Protein AF-A0A844AXX8-F1 (afdb_monomer)

Solvent-accessible surface area (backbone atoms only — not comparable to full-atom values): 22064 Å² total; per-residue (Å²): 132,82,79,79,77,68,93,60,60,94,54,44,45,83,61,84,65,70,81,66,81,72,52,92,83,36,47,79,44,32,49,50,77,41,44,44,82,59,84,44,77,46,87,76,45,53,88,43,74,43,46,32,50,44,55,32,57,62,55,61,26,60,45,82,70,48,74,44,41,34,70,75,48,86,71,67,61,29,26,55,42,43,56,67,28,37,39,36,32,31,55,40,36,52,34,29,8,29,32,56,34,46,76,94,45,47,70,24,35,38,49,75,58,45,47,44,28,37,67,35,93,82,44,49,70,62,28,51,70,55,50,64,68,12,65,42,50,38,10,44,42,33,76,21,34,50,65,91,52,75,88,68,22,40,48,37,67,74,58,39,27,65,43,72,43,73,42,61,49,58,73,56,32,50,51,55,25,52,52,52,51,52,51,52,49,49,43,52,53,41,52,53,53,36,52,53,49,54,52,49,50,53,54,50,50,53,30,45,79,67,62,79,40,77,73,58,45,97,88,64,46,77,62,73,78,56,47,78,38,39,39,47,81,44,39,47,74,58,75,51,72,40,52,62,84,79,48,92,74,82,65,54,28,39,43,75,87,25,35,39,57,76,69,43,41,71,80,54,67,55,76,64,80,92,46,78,67,61,27,31,48,44,51,61,55,28,25,39,37,32,30,57,44,32,87,54,40,29,32,33,66,44,90,53,59,31,31,28,37,78,55,40,45,35,36,41,46,91,78,48,59,45,64,30,51,51,52,50,66,67,33,70,68,46,39,50,59,34,45,66,60,71,85,56,102,70,32,50,40,54,64,64,65,48,29,71,34,73,41,77,42,59,50,70,70,52,35,48,54,53,30,54,54,53,50,55,48,51,52,51,44,50,52,42,52,49,52,38,56,51,50,54,50,49,53,55,51,46,51,65,62,75,58,102

Organism: NCBI:txid2663379

Nearest PDB structures (foldseek):
  7vru-assembly1_C  TM=6.420E-01  e=1.491E-18  Aquipseudomonas alcaligenes
  7vs4-assembly1_C  TM=6.410E-01  e=5.360E-18  Aquipseudomonas alcaligenes
  3okg-assembly3_B  TM=5.743E-01  e=1.252E-18  Caldanaerobacter subterraneus subsp. tengcongensis MB4
  3okg-assembly3_A  TM=5.697E-01  e=2.996E-18  Caldanaerobacter subterraneus subsp. tengcongensis MB4
  5ybb-assembly1_G  TM=6.194E-01  e=8.247E-17  Caldanaerobacter subterraneus subsp. tengcongensis MB4

Foldseek 3Di:
DDDPPDPDDPLAQQDDQDADDFDPQWDKAFQLVFKDFDFAWDPADQADKAWAWFFDFSLPAIDTPDIDGSVPDPQNGKGFDAAQKKKDFQQRCSRPRIHGDHPVCGRGMDHPRITIIHTDPQADSLLVSLLCLASNNSNLQNVQWDDDDNNGTGGDVVSRRRDMDIGHGPVVSVVLSVVLVVLVVLLVVLVVVLVVLLVVLLVVLQCDQVVVDFDDDPVRHRFDFFDKDFPLVFKDFADAKDALVPDPDWFFEAELVQFQFPQQDRNGGDGSPPDGDIWTKEAQLWKKQQQKPLVSRGIHRDRGIGTYHPRITTMDGPRAHSLLVNSVCNHPVNSVQSQPQPDDPIGGGDPVSRRRDIGGHGDRVRSVVVSVVSVVSSVVSVVSVVVSVVSVVVSVVSSHPVND

InterPro domains:
  IPR000055 Type I restriction modification DNA specificity domain [PF01420] (23-198)
  IPR000055 Type I restriction modification DNA specificity domain [PF01420] (294-388)
  IPR044946 Type I restriction modification DNA specificity domain superfamily [G3DSA:3.90.220.20] (18-213)
  IPR044946 Type I restriction modification DNA specificity domain superfamily [G3DSA:3.90.220.20] (220-403)
  IPR052021 Type I restriction system S subunit [PTHR30408] (21-249)

Mean predicted aligned error: 6.67 Å

Structure (mmCIF, N/CA/C/O backbone):
data_AF-A0A844AXX8-F1
#
_entry.id   AF-A0A844AXX8-F1
#
loop_
_atom_site.group_PDB
_atom_site.id
_atom_si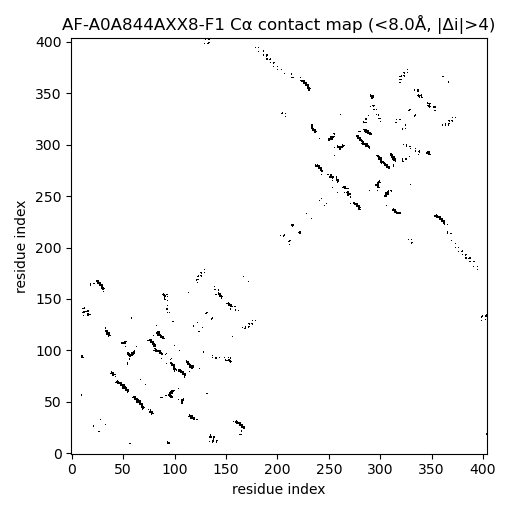te.type_symbol
_atom_site.label_atom_id
_atom_site.label_alt_id
_atom_site.label_comp_id
_atom_site.label_asym_id
_atom_site.label_entity_id
_atom_site.label_seq_id
_atom_site.pdbx_PDB_ins_code
_atom_site.Cartn_x
_atom_site.Cartn_y
_atom_site.Cartn_z
_atom_site.occupancy
_atom_site.B_iso_or_equiv
_atom_site.auth_seq_id
_atom_site.auth_comp_id
_atom_site.auth_asym_id
_atom_site.auth_atom_id
_atom_site.pdbx_PDB_model_num
ATOM 1 N N . MET A 1 1 ? 7.338 26.697 7.427 1.00 35.69 1 MET A N 1
ATOM 2 C CA . MET A 1 1 ? 6.281 26.239 8.356 1.00 35.69 1 MET A CA 1
ATOM 3 C C . MET A 1 1 ? 6.864 25.128 9.211 1.00 35.69 1 MET A C 1
ATOM 5 O O . MET A 1 1 ? 7.173 24.074 8.668 1.00 35.69 1 MET A O 1
ATOM 9 N N . SER A 1 2 ? 7.129 25.385 10.494 1.00 32.97 2 SER A N 1
ATOM 10 C CA . SER A 1 2 ? 7.646 24.356 11.399 1.00 32.97 2 SER A CA 1
ATOM 11 C C . SER A 1 2 ? 6.578 23.281 11.598 1.00 32.97 2 SER A C 1
ATOM 13 O O . SER A 1 2 ? 5.395 23.579 11.771 1.00 32.97 2 SER A O 1
ATOM 15 N N . ALA A 1 3 ? 6.976 22.015 11.507 1.00 36.94 3 ALA A N 1
ATOM 16 C CA . ALA A 1 3 ? 6.093 20.908 11.824 1.00 36.94 3 ALA A CA 1
ATOM 17 C C . ALA A 1 3 ? 5.720 21.019 13.307 1.00 36.94 3 ALA A C 1
ATOM 19 O O . ALA A 1 3 ? 6.580 20.862 14.170 1.00 36.94 3 ALA A O 1
ATOM 20 N N . VAL A 1 4 ? 4.451 21.313 13.603 1.00 40.78 4 VAL A N 1
ATOM 21 C CA . VAL A 1 4 ? 3.916 21.234 14.966 1.00 40.78 4 VAL A CA 1
ATOM 22 C C . VAL A 1 4 ? 4.172 19.812 15.458 1.00 40.78 4 VAL A C 1
ATOM 24 O O . VAL A 1 4 ? 3.577 18.850 14.962 1.00 40.78 4 VAL A O 1
ATOM 27 N N . GLN A 1 5 ? 5.114 19.670 16.386 1.00 43.75 5 GLN A N 1
ATOM 28 C CA . GLN A 1 5 ? 5.469 18.391 16.975 1.00 43.75 5 GLN A CA 1
ATOM 29 C C . GLN A 1 5 ? 4.254 17.914 17.772 1.00 43.75 5 GLN A C 1
ATOM 31 O O . GLN A 1 5 ? 3.910 18.480 18.807 1.00 43.75 5 GLN A O 1
ATOM 36 N N . ARG A 1 6 ? 3.528 16.923 17.242 1.00 56.44 6 ARG A N 1
ATOM 37 C CA . ARG A 1 6 ? 2.365 16.365 17.938 1.00 56.44 6 ARG A CA 1
ATOM 38 C C . ARG A 1 6 ? 2.829 15.765 19.263 1.00 56.44 6 ARG A C 1
ATOM 40 O O . ARG A 1 6 ? 3.643 14.849 19.264 1.00 56.44 6 ARG A O 1
ATOM 47 N N . THR A 1 7 ? 2.251 16.230 20.367 1.00 76.81 7 THR A N 1
ATOM 48 C CA . THR A 1 7 ? 2.493 15.700 21.720 1.00 76.81 7 THR A CA 1
ATOM 49 C C . THR A 1 7 ? 2.026 14.246 21.870 1.00 76.81 7 THR A C 1
ATOM 51 O O . THR A 1 7 ? 2.517 13.525 22.730 1.00 76.81 7 THR A O 1
ATOM 54 N N . PHE A 1 8 ? 1.107 13.791 21.007 1.00 79.62 8 PHE A N 1
ATOM 55 C CA . PHE A 1 8 ? 0.544 12.440 21.027 1.00 79.62 8 PHE A CA 1
ATOM 56 C C . PHE A 1 8 ? 0.677 11.715 19.673 1.00 79.62 8 PHE A C 1
ATOM 58 O O . PHE A 1 8 ? 0.664 12.362 18.617 1.00 79.62 8 PHE A O 1
ATOM 65 N N . PRO A 1 9 ? 0.749 10.366 19.666 1.00 82.56 9 PRO A N 1
ATOM 66 C CA . PRO A 1 9 ? 0.723 9.569 18.440 1.00 82.56 9 PRO A CA 1
ATOM 67 C C . PRO A 1 9 ? -0.517 9.848 17.579 1.00 82.56 9 PRO A C 1
ATOM 69 O O . PRO A 1 9 ? -1.584 10.169 18.095 1.00 82.56 9 PRO A O 1
ATOM 72 N N . LYS A 1 10 ? -0.425 9.636 16.255 1.00 82.12 10 LYS A N 1
ATOM 73 C CA . LYS A 1 10 ? -1.555 9.848 15.318 1.00 82.12 10 LYS A CA 1
ATOM 74 C C . LYS A 1 10 ? -2.814 9.030 15.653 1.00 82.12 10 LYS A C 1
ATOM 76 O O . LYS A 1 10 ? -3.894 9.394 15.198 1.00 82.12 10 LYS A O 1
ATOM 81 N N . SER A 1 11 ? -2.664 7.933 16.395 1.00 81.56 11 SER A N 1
ATOM 82 C CA . SER A 1 11 ? -3.756 7.056 16.821 1.00 81.56 11 SER A CA 1
ATOM 83 C C . SER A 1 11 ? -4.586 7.609 17.984 1.00 81.56 11 SER A C 1
ATOM 85 O O . SER A 1 11 ? -5.675 7.092 18.212 1.00 81.56 11 SER A O 1
ATOM 87 N N . VAL A 1 12 ? -4.095 8.636 18.687 1.00 85.81 12 VAL A N 1
ATOM 88 C CA . VAL A 1 12 ? -4.724 9.221 19.879 1.00 85.81 12 VAL A CA 1
ATOM 89 C C . VAL A 1 12 ? -5.438 10.523 19.513 1.00 85.81 12 VAL A C 1
ATOM 91 O O . VAL A 1 12 ? -4.887 11.356 18.792 1.00 85.81 12 VAL A O 1
ATOM 94 N N . GLN A 1 13 ? -6.650 10.714 20.038 1.00 85.62 13 GLN A N 1
ATOM 95 C CA . GLN A 1 13 ? -7.444 11.940 19.888 1.00 85.62 13 GLN A CA 1
ATOM 96 C C . GLN A 1 13 ? -7.789 12.509 21.276 1.00 85.62 13 GLN A C 1
ATOM 98 O O . GLN A 1 13 ? -8.843 12.189 21.815 1.00 85.62 13 GLN A O 1
ATOM 103 N N . PRO A 1 14 ? -6.917 13.338 21.879 1.00 87.31 14 PRO A N 1
ATOM 104 C CA . PRO A 1 14 ? -7.067 13.789 23.268 1.00 87.31 14 PRO A CA 1
ATOM 105 C C . PRO A 1 14 ? -7.982 15.017 23.450 1.00 87.31 14 PRO A C 1
ATOM 107 O O . PRO A 1 14 ? -8.120 15.518 24.562 1.00 87.31 14 PRO A O 1
ATOM 110 N N . GLY A 1 15 ? -8.557 15.556 22.366 1.00 89.88 15 GLY A N 1
ATOM 111 C CA . GLY A 1 15 ? -9.351 16.793 22.395 1.00 89.88 15 GLY A CA 1
ATOM 112 C C . GLY A 1 15 ? -10.597 16.716 23.287 1.00 89.88 15 GLY A C 1
ATOM 113 O O . GLY A 1 15 ? -10.968 15.647 23.764 1.00 89.88 15 GLY A O 1
ATOM 114 N N . ILE A 1 16 ? -11.243 17.859 23.523 1.00 92.12 16 ILE A N 1
ATOM 115 C CA . ILE A 1 16 ? -12.442 17.941 24.369 1.00 92.12 16 ILE A CA 1
ATOM 116 C C . ILE A 1 16 ? -13.633 17.318 23.618 1.00 92.12 16 ILE A C 1
ATOM 118 O O . ILE A 1 16 ? -13.937 17.795 22.522 1.00 92.12 16 ILE A O 1
ATOM 122 N N . PRO A 1 17 ? -14.322 16.305 24.184 1.00 93.81 17 PRO A N 1
ATOM 123 C CA . PRO A 1 17 ? -15.505 15.721 23.570 1.00 93.81 17 PRO A CA 1
ATOM 124 C C . PRO A 1 17 ? -16.612 16.763 23.451 1.00 93.81 17 PRO A C 1
ATOM 126 O O . PRO A 1 17 ? -17.149 17.232 24.455 1.00 93.81 17 PRO A O 1
ATOM 129 N N . HIS A 1 18 ? -16.977 17.105 22.221 1.00 92.81 18 HIS A N 1
ATOM 130 C CA . HIS A 1 18 ? -18.113 17.971 21.934 1.00 92.81 18 HIS A CA 1
ATOM 131 C C . HIS A 1 18 ? -19.221 17.150 21.277 1.00 92.81 18 HIS A C 1
ATOM 133 O O . HIS A 1 18 ? -19.043 16.666 20.163 1.00 92.81 18 HIS A O 1
ATOM 139 N N . LEU A 1 19 ? -20.341 16.973 21.981 1.00 93.56 19 LEU A N 1
ATOM 140 C CA . LEU A 1 19 ? -21.547 16.378 21.411 1.00 93.56 19 LEU A CA 1
ATOM 141 C C . LEU A 1 19 ? -22.452 17.508 20.925 1.00 93.56 19 LEU A C 1
ATOM 143 O O . LEU A 1 19 ? -22.860 18.352 21.727 1.00 93.56 19 LEU A O 1
ATOM 147 N N . SER A 1 20 ? -22.764 17.507 19.634 1.00 90.00 20 SER A N 1
ATOM 148 C CA . SER A 1 20 ? -23.690 18.454 19.018 1.00 90.00 20 SER A CA 1
ATOM 149 C C . SER A 1 20 ? -25.107 18.343 19.608 1.00 90.00 20 SER A C 1
ATOM 151 O O . SER A 1 20 ? -25.467 17.371 20.288 1.00 90.00 20 SER A O 1
ATOM 153 N N . ALA A 1 21 ? -25.933 19.367 19.368 1.00 92.81 21 ALA A N 1
ATOM 154 C CA . ALA A 1 21 ? -27.351 19.313 19.717 1.00 92.81 21 ALA A CA 1
ATOM 155 C C . ALA A 1 21 ? -28.016 18.107 19.033 1.00 92.81 21 ALA A C 1
ATOM 157 O O . ALA A 1 21 ? -27.705 17.809 17.882 1.00 92.81 21 ALA A O 1
ATOM 158 N N . THR A 1 22 ? -28.913 17.411 19.737 1.00 94.38 22 THR A N 1
ATOM 159 C CA . THR A 1 22 ? -29.580 16.214 19.204 1.00 94.38 22 THR A CA 1
ATOM 160 C C . THR A 1 22 ? -30.356 16.570 17.932 1.00 94.38 22 THR A C 1
ATOM 162 O O . THR A 1 22 ? -31.279 17.385 18.011 1.00 94.38 22 THR A O 1
ATOM 165 N N . PRO A 1 23 ? -30.002 15.996 16.765 1.00 93.75 23 PRO A N 1
ATOM 166 C CA . PRO A 1 23 ? -30.710 16.282 15.523 1.00 93.75 23 PRO A CA 1
ATOM 167 C C . PRO A 1 23 ? -32.177 15.839 15.576 1.00 93.75 23 PRO A C 1
ATOM 169 O O . PRO A 1 23 ? -32.552 14.950 16.343 1.00 93.75 23 PRO A O 1
ATOM 172 N N . VAL A 1 24 ? -33.017 16.427 14.722 1.00 94.31 24 VAL A N 1
ATOM 173 C CA . VAL A 1 24 ? -34.434 16.045 14.623 1.00 94.31 24 VAL A CA 1
ATOM 174 C C . VAL A 1 24 ? -34.551 14.560 14.262 1.00 94.31 24 VAL A C 1
ATOM 176 O O . VAL A 1 24 ? -33.911 14.085 13.325 1.00 94.31 24 VAL A O 1
ATOM 179 N N . GLY A 1 25 ? -35.364 13.825 15.022 1.00 94.62 25 GLY A N 1
ATOM 180 C CA . GLY A 1 25 ? -35.565 12.382 14.855 1.00 94.62 25 GLY A CA 1
ATOM 181 C C . GLY A 1 25 ? -34.481 11.500 15.484 1.00 94.62 25 GLY A C 1
ATOM 182 O O . GLY A 1 25 ? -34.642 10.283 15.505 1.00 94.62 25 GLY A O 1
ATOM 183 N N . TRP A 1 26 ? -33.401 12.077 16.018 1.00 96.69 26 TRP A N 1
ATOM 184 C CA . TRP A 1 26 ? -32.385 11.342 16.772 1.00 96.69 26 TRP A CA 1
ATOM 185 C C . TRP A 1 26 ? -32.748 11.304 18.256 1.00 96.69 26 TRP A C 1
ATOM 187 O O . TRP A 1 26 ? -33.441 12.183 18.766 1.00 96.69 26 TRP A O 1
ATOM 197 N N . THR A 1 27 ? -32.244 10.295 18.965 1.00 97.31 27 THR A N 1
ATOM 198 C CA . THR A 1 27 ? -32.436 10.155 20.414 1.00 97.31 27 THR A CA 1
ATOM 199 C C . THR A 1 27 ? -31.099 10.253 21.135 1.00 97.31 27 THR A C 1
ATOM 201 O O . THR A 1 27 ? -30.091 9.702 20.690 1.00 97.31 27 THR A O 1
ATOM 204 N N . LYS A 1 28 ? -31.083 10.977 22.257 1.00 97.56 28 LYS A N 1
ATOM 205 C CA . LYS A 1 28 ? -29.912 11.090 23.126 1.00 97.56 28 LYS A CA 1
ATOM 206 C C . LYS A 1 28 ? -29.919 9.962 24.154 1.00 97.56 28 LYS A C 1
ATOM 208 O O . LYS A 1 28 ? -30.844 9.864 24.954 1.00 97.56 28 LYS A O 1
ATOM 213 N N . TYR A 1 29 ? -28.855 9.176 24.155 1.00 97.69 29 TYR A N 1
ATOM 214 C CA . TYR A 1 29 ? -28.584 8.096 25.101 1.00 97.69 29 TYR A CA 1
ATOM 215 C C . TYR A 1 29 ? -27.307 8.386 25.882 1.00 97.69 29 TYR A C 1
ATOM 217 O O . TYR A 1 29 ? -26.622 9.383 25.639 1.00 97.69 29 TYR A O 1
ATOM 225 N N . ARG A 1 30 ? -26.949 7.490 26.794 1.00 98.19 30 ARG A N 1
ATOM 226 C CA . ARG A 1 30 ? -25.583 7.296 27.273 1.00 98.19 30 ARG A CA 1
ATOM 227 C C . ARG A 1 30 ? -25.006 6.016 26.677 1.00 98.19 30 ARG A C 1
ATOM 229 O O . ARG A 1 30 ? -25.757 5.106 26.343 1.00 98.19 30 ARG A O 1
ATOM 236 N N . PHE A 1 31 ? -23.681 5.892 26.589 1.00 98.19 31 PHE A N 1
ATOM 237 C CA . PHE A 1 31 ? -23.078 4.646 26.086 1.00 98.19 31 PHE A CA 1
ATOM 238 C C . PHE A 1 31 ? -23.501 3.412 26.893 1.00 98.19 31 PHE A C 1
ATOM 240 O O . PHE A 1 31 ? -23.705 2.359 26.300 1.00 98.19 31 PHE A O 1
ATOM 247 N N . GLY A 1 32 ? -23.699 3.532 28.211 1.00 97.62 32 GLY A N 1
ATOM 248 C CA . GLY A 1 32 ? -24.190 2.421 29.038 1.00 97.62 32 GLY A CA 1
ATOM 249 C C . GLY A 1 32 ? -25.592 1.928 28.657 1.00 97.62 32 GLY A C 1
ATOM 250 O O . GLY A 1 32 ? -25.920 0.768 28.893 1.00 97.62 32 GLY A O 1
ATOM 251 N N . ASP A 1 33 ? -26.398 2.768 28.002 1.00 97.62 33 ASP A N 1
ATOM 252 C CA . ASP A 1 33 ? -27.726 2.384 27.519 1.00 97.62 33 ASP A CA 1
ATOM 253 C C . ASP A 1 33 ? -27.647 1.508 26.260 1.00 97.62 33 ASP A C 1
ATOM 255 O O . ASP A 1 33 ? -28.627 0.855 25.914 1.00 97.62 33 ASP A O 1
ATOM 259 N N . LEU A 1 34 ? -26.493 1.479 25.578 1.00 97.81 34 LEU A N 1
ATOM 260 C CA . LEU A 1 34 ? -26.316 0.837 24.272 1.00 97.81 34 LEU A CA 1
ATOM 261 C C . LEU A 1 34 ? -25.753 -0.585 24.344 1.00 97.81 34 LEU A C 1
ATOM 263 O O . LEU A 1 34 ? -25.777 -1.292 23.338 1.00 97.81 34 LEU A O 1
ATOM 267 N N . PHE A 1 35 ? -25.224 -0.999 25.496 1.00 97.56 35 PHE A N 1
ATOM 268 C CA . PHE A 1 35 ? -24.477 -2.248 25.635 1.00 97.56 35 PHE A CA 1
ATOM 269 C C . PHE A 1 35 ? -24.903 -3.049 26.858 1.00 97.56 35 PHE A C 1
ATOM 271 O O . PHE A 1 35 ? -25.260 -2.484 27.892 1.00 97.56 35 PHE A O 1
ATOM 278 N N . ASP A 1 36 ? -24.779 -4.368 26.751 1.00 97.38 36 ASP A N 1
ATOM 279 C CA . ASP A 1 36 ? -24.725 -5.280 27.887 1.00 97.38 36 ASP A CA 1
ATOM 280 C C . ASP A 1 36 ? -23.282 -5.742 28.106 1.00 97.38 36 ASP A C 1
ATOM 282 O O . ASP A 1 36 ? -22.565 -6.078 27.160 1.00 97.38 36 ASP A O 1
ATOM 286 N N . VAL A 1 37 ? -22.829 -5.739 29.362 1.00 97.25 37 VAL A N 1
ATOM 287 C CA . VAL A 1 37 ? -21.497 -6.243 29.721 1.00 97.25 37 VAL A CA 1
ATOM 288 C C . VAL A 1 37 ? -21.587 -7.747 29.913 1.00 97.25 37 VAL A C 1
ATOM 290 O O . VAL A 1 37 ? -22.287 -8.218 30.810 1.00 97.25 37 VAL A O 1
ATOM 293 N N . VAL A 1 38 ? -20.832 -8.501 29.120 1.00 95.62 38 VAL A N 1
ATOM 294 C CA . VAL A 1 38 ? -20.848 -9.963 29.177 1.00 95.62 38 VAL A CA 1
ATOM 295 C C . VAL A 1 38 ? -19.620 -10.483 29.912 1.00 95.62 38 VAL A C 1
ATOM 297 O O . VAL A 1 38 ? -18.496 -10.019 29.721 1.00 95.62 38 VAL A O 1
ATOM 300 N N . LYS A 1 39 ? -19.834 -11.478 30.776 1.00 94.56 39 LYS A N 1
ATOM 301 C CA . LYS A 1 39 ? -18.767 -12.223 31.447 1.00 94.56 39 LYS A CA 1
ATOM 302 C C . LYS A 1 39 ? -18.967 -13.711 31.195 1.00 94.56 39 LYS A C 1
ATOM 304 O O . LYS A 1 39 ? -19.898 -14.305 31.723 1.00 94.56 39 LYS A O 1
ATOM 309 N N . ARG A 1 40 ? -18.059 -14.302 30.421 1.00 97.12 40 ARG A N 1
ATOM 310 C CA . ARG A 1 40 ? -17.974 -15.749 30.168 1.00 97.12 40 ARG A CA 1
ATOM 311 C C . ARG A 1 40 ? -16.613 -16.270 30.646 1.00 97.12 40 ARG A C 1
ATOM 313 O O . ARG A 1 40 ? -15.728 -16.448 29.814 1.00 97.12 40 ARG A O 1
ATOM 320 N N . PRO A 1 41 ? -16.369 -16.385 31.966 1.00 96.75 41 PRO A N 1
ATOM 321 C CA . PRO A 1 41 ? -15.062 -16.799 32.476 1.00 96.75 41 PRO A CA 1
ATOM 322 C C . PRO A 1 41 ? -14.700 -18.205 31.979 1.00 96.75 41 PRO A C 1
ATOM 324 O O . PRO A 1 41 ? -15.544 -19.098 31.983 1.00 96.75 41 PRO A O 1
ATOM 327 N N . LEU A 1 42 ? -13.448 -18.391 31.560 1.00 96.25 42 LEU A N 1
ATOM 328 C CA . LEU A 1 42 ? -12.892 -19.693 31.200 1.00 96.25 42 LEU A CA 1
ATOM 329 C C . LEU A 1 42 ? -12.279 -20.355 32.440 1.00 96.25 42 LEU A C 1
ATOM 331 O O . LEU A 1 42 ? -11.391 -19.787 33.081 1.00 96.25 42 LEU A O 1
ATOM 335 N N . GLU A 1 43 ? -12.670 -21.599 32.706 1.00 95.94 43 GLU A N 1
ATOM 336 C CA . GLU A 1 43 ? -11.913 -22.502 33.572 1.00 95.94 43 GLU A CA 1
ATOM 337 C C . GLU A 1 43 ? -10.785 -23.158 32.759 1.00 95.94 43 GLU A C 1
ATOM 339 O O . GLU A 1 43 ? -11.000 -24.069 31.954 1.00 95.94 43 GLU A O 1
ATOM 344 N N . MET A 1 44 ? -9.568 -22.634 32.910 1.00 95.75 44 MET A N 1
ATOM 345 C CA . MET A 1 44 ? -8.429 -23.048 32.094 1.00 95.75 44 MET A CA 1
ATOM 346 C C . MET A 1 44 ? -7.906 -24.423 32.513 1.00 95.75 44 MET A C 1
ATOM 348 O O . MET A 1 44 ? -7.527 -24.625 33.663 1.00 95.75 44 MET A O 1
ATOM 352 N N . LYS A 1 45 ? -7.799 -25.336 31.546 1.00 96.88 45 LYS A N 1
ATOM 353 C CA . LYS A 1 45 ? -7.169 -26.649 31.709 1.00 96.88 45 LYS A CA 1
ATOM 354 C C . LYS A 1 45 ? -5.786 -26.628 31.075 1.00 96.88 45 LYS A C 1
ATOM 356 O O . LYS A 1 45 ? -5.634 -26.213 29.928 1.00 96.88 45 LYS A O 1
ATOM 361 N N . ASP A 1 46 ? -4.780 -27.090 31.807 1.00 95.94 46 ASP A N 1
ATOM 362 C CA . ASP A 1 46 ? -3.378 -26.966 31.394 1.00 95.94 46 ASP A CA 1
ATOM 363 C C . ASP A 1 46 ? -3.041 -27.722 30.097 1.00 95.94 46 ASP A C 1
ATOM 365 O O . ASP A 1 46 ? -2.198 -27.256 29.322 1.00 95.94 46 ASP A O 1
ATOM 369 N N . ASP A 1 47 ? -3.744 -28.826 29.838 1.00 97.00 47 ASP A N 1
ATOM 370 C CA . ASP A 1 47 ? -3.556 -29.685 28.664 1.00 97.00 47 ASP A CA 1
ATOM 371 C C . ASP A 1 47 ? -4.536 -29.401 27.515 1.00 97.00 47 ASP A C 1
ATOM 373 O O . ASP A 1 47 ? -4.432 -30.013 26.455 1.00 97.00 47 ASP A O 1
ATOM 377 N N . ALA A 1 48 ? -5.468 -28.460 27.692 1.00 97.06 48 ALA A N 1
ATOM 378 C CA . ALA A 1 48 ? -6.340 -28.007 26.614 1.00 97.06 48 ALA A CA 1
ATOM 379 C C . ALA A 1 48 ? -5.666 -26.892 25.804 1.00 97.06 48 ALA A C 1
ATOM 381 O O . ALA A 1 48 ? -4.934 -26.063 26.349 1.00 97.06 48 ALA A O 1
ATOM 382 N N . GLU A 1 49 ? -5.928 -26.858 24.499 1.00 97.44 49 GLU A N 1
ATOM 383 C CA . GLU A 1 49 ? -5.516 -25.757 23.634 1.00 97.44 49 GLU A CA 1
ATOM 384 C C . GLU A 1 49 ? -6.594 -24.687 23.537 1.00 97.44 49 GLU A C 1
ATOM 386 O O . GLU A 1 49 ? -7.785 -24.981 23.453 1.00 97.44 49 GLU A O 1
ATOM 391 N N . TYR A 1 50 ? -6.142 -23.442 23.464 1.00 97.75 50 TYR A N 1
ATOM 392 C CA . TYR A 1 50 ? -6.991 -22.276 23.309 1.00 97.75 50 TYR A CA 1
ATOM 393 C C . TYR A 1 50 ? -6.471 -21.410 22.171 1.00 97.75 50 TYR A C 1
ATOM 395 O O . TYR A 1 50 ? -5.257 -21.272 22.002 1.00 97.75 50 TYR A O 1
ATOM 403 N N . ASP A 1 51 ? -7.387 -20.816 21.412 1.00 97.38 51 ASP A N 1
ATOM 404 C CA . ASP A 1 51 ? -7.065 -19.769 20.449 1.00 97.38 51 ASP A CA 1
ATOM 405 C C . ASP A 1 51 ? -7.174 -18.401 21.125 1.00 97.38 51 ASP A C 1
ATOM 407 O O . ASP A 1 51 ? -8.207 -18.048 21.698 1.00 97.38 51 ASP A O 1
ATOM 411 N N . LEU A 1 52 ? -6.080 -17.648 21.108 1.00 97.25 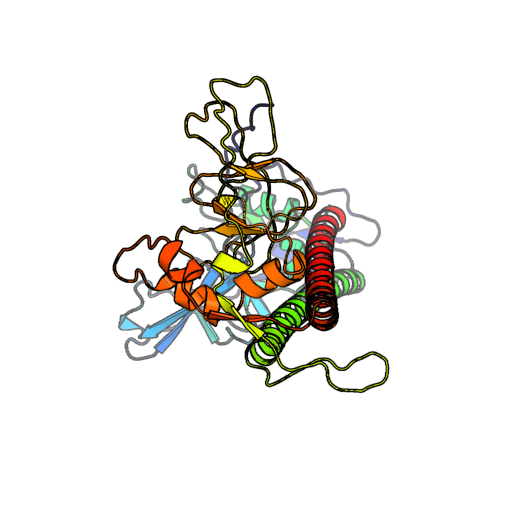52 LEU A N 1
ATOM 412 C CA . LEU A 1 52 ? -5.990 -16.344 21.742 1.00 97.25 52 LEU A CA 1
ATOM 413 C C . LEU A 1 52 ? -6.080 -15.273 20.671 1.00 97.25 52 LEU A C 1
ATOM 415 O O . LEU A 1 52 ? -5.399 -15.346 19.645 1.00 97.25 52 LEU A O 1
ATOM 419 N N . VAL A 1 53 ? -6.810 -14.207 20.976 1.00 97.19 53 VAL A N 1
ATOM 420 C CA . VAL A 1 53 ? -6.885 -13.034 20.105 1.00 97.19 53 VAL A CA 1
ATOM 421 C C . VAL A 1 53 ? -6.358 -11.781 20.791 1.00 97.19 53 VAL A C 1
ATOM 423 O O . VAL A 1 53 ? -6.197 -11.704 22.014 1.00 97.19 53 VAL A O 1
ATOM 426 N N . THR A 1 54 ? -6.053 -10.774 19.984 1.00 95.75 54 THR A N 1
ATOM 427 C CA . THR A 1 54 ? -5.734 -9.427 20.449 1.00 95.75 54 THR A CA 1
ATOM 428 C C . THR A 1 54 ? -6.448 -8.397 19.589 1.00 95.75 54 THR A C 1
ATOM 430 O O . THR A 1 54 ? -6.796 -8.654 18.439 1.00 95.75 54 THR A O 1
ATOM 433 N N . VAL A 1 55 ? -6.677 -7.213 20.151 1.00 96.25 55 VAL A N 1
ATOM 434 C CA . VAL A 1 55 ? -7.307 -6.109 19.429 1.00 96.25 55 VAL A CA 1
ATOM 435 C C . VAL A 1 55 ? -6.240 -5.114 18.989 1.00 96.25 55 VAL A C 1
ATOM 437 O O . VAL A 1 55 ? -5.490 -4.583 19.813 1.00 96.25 55 VAL A O 1
ATOM 440 N N . LYS A 1 56 ? -6.176 -4.837 17.687 1.00 95.62 56 LYS A N 1
ATOM 441 C CA . LYS A 1 56 ? -5.1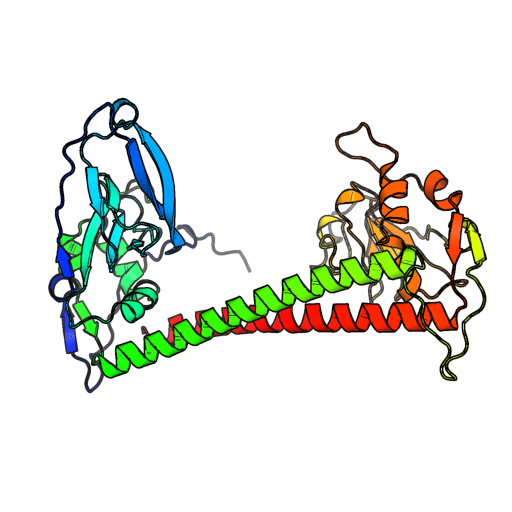96 -3.917 17.108 1.00 95.62 56 LYS A CA 1
ATOM 442 C C . LYS A 1 56 ? -5.497 -2.467 17.459 1.00 95.62 56 LYS A C 1
ATOM 444 O O . LYS A 1 56 ? -6.641 -2.012 17.429 1.00 95.62 56 LYS A O 1
ATOM 449 N N . ARG A 1 57 ? -4.428 -1.696 17.675 1.00 94.50 57 ARG A N 1
ATOM 450 C CA . ARG A 1 57 ? -4.487 -0.227 17.756 1.00 94.50 57 ARG A CA 1
ATOM 451 C C . ARG A 1 57 ? -5.085 0.356 16.465 1.00 94.50 57 ARG A C 1
ATOM 453 O O . ARG A 1 57 ? -5.121 -0.279 15.416 1.00 94.50 57 ARG A O 1
ATOM 460 N N . SER A 1 58 ? -5.499 1.614 16.533 1.00 93.00 58 SER A N 1
ATOM 461 C CA . SER A 1 58 ? -6.072 2.396 15.434 1.00 93.00 58 SER A CA 1
ATOM 462 C C . SER A 1 58 ? -7.373 1.830 14.850 1.00 93.00 58 SER A C 1
ATOM 464 O O . SER A 1 58 ? -7.639 2.044 13.667 1.00 93.00 58 SER A O 1
ATOM 466 N N . ARG A 1 59 ? -8.200 1.172 15.679 1.00 93.31 59 ARG A N 1
ATOM 467 C CA . ARG A 1 59 ? -9.424 0.453 15.277 1.00 93.31 59 ARG A CA 1
ATOM 468 C C . ARG A 1 59 ? -9.125 -0.566 14.173 1.00 93.31 59 ARG A C 1
ATOM 470 O O . ARG A 1 59 ? -9.847 -0.670 13.191 1.00 93.31 59 ARG A O 1
ATOM 477 N N . GLY A 1 60 ? -8.000 -1.272 14.302 1.00 90.25 60 GLY A N 1
ATOM 478 C CA . GLY A 1 60 ? -7.530 -2.220 13.290 1.00 90.25 60 GLY A CA 1
ATOM 479 C C . GLY A 1 60 ? -8.279 -3.555 13.278 1.00 90.25 60 GLY A C 1
ATOM 480 O O . GLY A 1 60 ? -7.914 -4.424 12.488 1.00 90.25 60 GLY A O 1
ATOM 481 N N . GLY A 1 61 ? -9.269 -3.732 14.158 1.00 93.06 61 GLY A N 1
ATOM 482 C CA . GLY A 1 61 ? -10.000 -4.982 14.345 1.00 93.06 61 GLY A CA 1
ATOM 483 C C . GLY A 1 61 ? -9.265 -5.984 15.237 1.00 93.06 61 GLY A C 1
ATOM 484 O O . GLY A 1 61 ? -8.281 -5.651 15.905 1.00 93.06 61 GLY A O 1
ATOM 485 N N . ILE A 1 62 ? -9.776 -7.210 15.250 1.00 95.62 62 ILE A N 1
ATOM 486 C CA . ILE A 1 62 ? -9.223 -8.342 15.997 1.00 95.62 62 ILE A CA 1
ATOM 487 C C . ILE A 1 62 ? -8.222 -9.099 15.114 1.00 95.62 62 ILE A C 1
ATOM 489 O O . ILE A 1 62 ? -8.327 -9.091 13.887 1.00 95.62 62 ILE A O 1
ATOM 493 N N . GLU A 1 63 ? -7.208 -9.699 15.729 1.00 95.94 63 GLU A N 1
ATOM 494 C CA . GLU A 1 63 ? -6.269 -10.613 15.077 1.00 95.94 63 GLU A CA 1
ATOM 495 C C . GLU A 1 63 ? -5.938 -11.804 15.980 1.00 95.94 63 GLU A C 1
ATOM 497 O O . GLU A 1 63 ? -5.951 -11.688 17.212 1.00 95.94 63 GLU A O 1
ATOM 502 N N . HIS A 1 64 ? -5.581 -12.936 15.366 1.00 95.19 64 HIS A N 1
ATOM 503 C CA . HIS A 1 64 ? -5.042 -14.073 16.104 1.00 95.19 64 HIS A CA 1
ATOM 504 C C . HIS A 1 64 ? -3.711 -13.691 16.749 1.00 95.19 64 HIS A C 1
ATOM 506 O O . HIS A 1 64 ? -2.775 -13.230 16.094 1.00 95.19 64 HIS A O 1
ATOM 512 N N . ARG A 1 65 ? -3.618 -13.939 18.051 1.00 93.75 65 ARG A N 1
ATOM 513 C CA . ARG A 1 65 ? -2.377 -13.865 18.823 1.00 93.75 65 ARG A CA 1
ATOM 514 C C . ARG A 1 65 ? -1.642 -15.207 18.817 1.00 93.75 65 ARG A C 1
ATOM 516 O O . ARG A 1 65 ? -0.424 -15.232 18.987 1.00 93.75 65 ARG A O 1
ATOM 523 N N . GLY A 1 66 ? -2.376 -16.301 18.623 1.00 93.69 66 GLY A N 1
ATOM 524 C CA . GLY A 1 66 ? -1.845 -17.648 18.462 1.00 93.69 66 GLY A CA 1
ATOM 525 C C . GLY A 1 66 ? -2.620 -18.684 19.268 1.00 93.69 66 GLY A C 1
ATOM 526 O O . GLY A 1 66 ? -3.409 -18.351 20.149 1.00 93.69 66 GLY A O 1
ATOM 527 N N . ARG A 1 67 ? -2.331 -19.955 18.986 1.00 96.25 67 ARG A N 1
ATOM 528 C CA . ARG A 1 67 ? -2.919 -21.107 19.667 1.00 96.25 67 ARG A CA 1
ATOM 529 C C . ARG A 1 67 ? -1.948 -21.656 20.707 1.00 96.25 67 ARG A C 1
ATOM 531 O O . ARG A 1 67 ? -0.776 -21.882 20.401 1.00 96.25 67 ARG A O 1
ATOM 538 N N . MET A 1 68 ? -2.401 -21.818 21.947 1.00 96.62 68 MET A N 1
ATOM 539 C CA . MET A 1 68 ? -1.541 -22.217 23.064 1.00 96.62 68 MET A CA 1
ATOM 540 C C . MET A 1 68 ? -2.233 -23.205 23.997 1.00 96.62 68 MET A C 1
ATOM 542 O O . MET A 1 68 ? -3.417 -23.070 24.293 1.00 96.62 68 MET A O 1
ATOM 546 N N . LEU A 1 69 ? -1.456 -24.151 24.528 1.00 97.31 69 LEU A N 1
ATOM 547 C CA . LEU A 1 69 ? -1.864 -24.969 25.671 1.00 97.31 69 LEU A CA 1
ATOM 548 C C . LEU A 1 69 ? -2.080 -24.093 26.909 1.00 97.31 69 LEU A C 1
ATOM 550 O O . LEU A 1 69 ? -1.285 -23.179 27.151 1.00 97.31 69 LEU A O 1
ATOM 554 N N . GLY A 1 70 ? -3.078 -24.417 27.732 1.00 96.44 70 GLY A N 1
ATOM 555 C CA . GLY A 1 70 ? -3.407 -23.677 28.953 1.00 96.44 70 GLY A CA 1
ATOM 556 C C . GLY A 1 70 ? -2.202 -23.456 29.872 1.00 96.44 70 GLY A C 1
ATOM 557 O O . GLY A 1 70 ? -1.986 -22.342 30.360 1.00 96.44 70 GLY A O 1
ATOM 558 N N . ARG A 1 71 ? -1.319 -24.456 30.011 1.00 96.56 71 ARG A N 1
ATOM 559 C CA . ARG A 1 71 ? -0.092 -24.333 30.820 1.00 96.56 71 ARG A CA 1
ATOM 560 C C . ARG A 1 71 ? 0.880 -23.256 30.332 1.00 96.56 71 ARG A C 1
ATOM 562 O O . ARG A 1 71 ? 1.638 -22.716 31.129 1.00 96.56 71 ARG A O 1
ATOM 569 N N . LYS A 1 72 ? 0.851 -22.914 29.037 1.00 96.69 72 LYS A N 1
ATOM 570 C CA . LYS A 1 72 ? 1.704 -21.876 28.428 1.00 96.69 72 LYS A CA 1
ATOM 571 C C . LYS A 1 72 ? 1.103 -20.468 28.517 1.00 96.69 72 LYS A C 1
ATOM 573 O O . LYS A 1 72 ? 1.805 -19.499 28.240 1.00 96.69 72 LYS A O 1
ATOM 578 N N . ILE A 1 73 ? -0.166 -20.331 28.906 1.00 95.44 73 ILE A N 1
ATOM 579 C CA . ILE A 1 73 ? -0.827 -19.029 29.039 1.00 95.44 73 ILE A CA 1
ATOM 580 C C . ILE A 1 73 ? -0.539 -18.463 30.434 1.00 95.44 73 ILE A C 1
ATOM 582 O O . ILE A 1 73 ? -0.987 -19.004 31.444 1.00 95.44 73 ILE A O 1
ATOM 586 N N . SER A 1 74 ? 0.209 -17.357 30.496 1.00 92.44 74 SER A N 1
ATOM 587 C CA . SER A 1 74 ? 0.647 -16.757 31.767 1.00 92.44 74 SER A CA 1
ATOM 588 C C . SER A 1 74 ? -0.495 -16.123 32.566 1.00 92.44 74 SER A C 1
ATOM 590 O O . SER A 1 74 ? -0.532 -16.228 33.787 1.00 92.44 74 SER A O 1
ATOM 592 N N . VAL A 1 75 ? -1.437 -15.456 31.889 1.00 92.69 75 VAL A N 1
ATOM 593 C CA . VAL A 1 75 ? -2.602 -14.842 32.542 1.00 92.69 75 VAL A CA 1
ATOM 594 C C . VAL A 1 75 ? -3.722 -15.869 32.587 1.00 92.69 75 VAL A C 1
ATOM 596 O O . VAL A 1 75 ? -4.324 -16.165 31.559 1.00 92.69 75 VAL A O 1
ATOM 599 N N . LYS A 1 76 ? -4.010 -16.409 33.770 1.00 92.31 76 LYS A N 1
ATOM 600 C CA . LYS A 1 76 ? -5.011 -17.475 33.928 1.00 92.31 76 LYS A CA 1
ATOM 601 C C . LYS A 1 76 ? -6.455 -16.968 33.885 1.00 92.31 76 LYS A C 1
ATOM 603 O O . LYS A 1 76 ? -7.347 -17.712 33.500 1.00 92.31 76 LYS A O 1
ATOM 608 N N . THR A 1 77 ? -6.691 -15.693 34.200 1.00 95.44 77 THR A N 1
ATOM 609 C CA . THR A 1 77 ? -8.024 -15.081 34.103 1.00 95.44 77 THR A CA 1
ATOM 610 C C . THR A 1 77 ? -8.354 -14.730 32.652 1.00 95.44 77 THR A C 1
ATOM 612 O O . THR A 1 77 ? -7.958 -13.675 32.146 1.00 95.44 77 THR A O 1
ATOM 615 N N . GLN A 1 78 ? -9.081 -15.629 31.996 1.00 96.81 78 GLN A N 1
ATOM 616 C CA . GLN A 1 78 ? -9.495 -15.529 30.599 1.00 96.81 78 GLN A CA 1
ATOM 617 C C . GLN A 1 78 ? -11.019 -15.602 30.477 1.00 96.81 78 GLN A C 1
ATOM 619 O O . GLN A 1 78 ? -11.703 -16.099 31.374 1.00 96.81 78 GLN A O 1
ATOM 624 N N . PHE A 1 79 ? -11.541 -15.112 29.359 1.00 97.38 79 PHE A N 1
ATOM 625 C CA . PHE A 1 79 ? -12.960 -15.091 29.039 1.00 97.38 79 PHE A CA 1
ATOM 626 C C . PHE A 1 79 ? -13.179 -15.562 27.607 1.00 97.38 79 PHE A C 1
ATOM 628 O O . PHE A 1 79 ? -12.416 -15.185 26.717 1.00 97.38 79 PHE A O 1
ATOM 635 N N . HIS A 1 80 ? -14.234 -16.344 27.395 1.00 97.69 80 HIS A N 1
ATOM 636 C CA . HIS A 1 80 ? -14.694 -16.705 26.062 1.00 97.69 80 HIS A CA 1
ATOM 637 C C . HIS A 1 80 ? -15.354 -15.517 25.374 1.00 97.69 80 HIS A C 1
ATOM 639 O O . HIS A 1 80 ? -16.157 -14.786 25.975 1.00 97.69 80 HIS A O 1
ATOM 645 N N . ILE A 1 81 ? -15.048 -15.380 24.092 1.00 98.00 81 ILE A N 1
ATOM 646 C CA . ILE A 1 81 ? -15.712 -14.447 23.191 1.00 98.00 81 ILE A CA 1
ATOM 647 C C . ILE A 1 81 ? -16.529 -15.224 22.161 1.00 98.00 81 ILE A C 1
ATOM 649 O O . ILE A 1 81 ? -16.250 -16.390 21.887 1.00 98.00 81 ILE A O 1
ATOM 653 N N . GLN A 1 82 ? -17.561 -14.581 21.638 1.00 97.31 82 GLN A N 1
ATOM 654 C CA . GLN A 1 82 ? -18.464 -15.131 20.637 1.00 97.31 82 GLN A CA 1
ATOM 655 C C . GLN A 1 82 ? -18.657 -14.129 19.507 1.00 97.31 82 GLN A C 1
ATOM 657 O O . GLN A 1 82 ? -18.506 -12.920 19.714 1.00 97.31 82 GLN A O 1
ATOM 662 N N . GLU A 1 83 ? -19.004 -14.627 18.325 1.00 96.00 83 GLU A N 1
ATOM 663 C CA . GLU A 1 83 ? -19.390 -13.785 17.196 1.00 96.00 83 GLU A CA 1
ATOM 664 C C . GLU A 1 83 ? -20.433 -12.737 17.627 1.00 96.00 83 GLU A C 1
ATOM 666 O O . GLU A 1 83 ? -21.392 -13.028 18.344 1.00 96.00 83 GLU A O 1
ATOM 671 N N . GLY A 1 84 ? -20.227 -11.489 17.205 1.00 92.88 84 GLY A N 1
ATOM 672 C CA . GLY A 1 84 ? -21.106 -10.369 17.548 1.00 92.88 84 GLY A CA 1
ATOM 673 C C . GLY A 1 84 ? -20.694 -9.589 18.801 1.00 92.88 84 GLY A C 1
ATOM 674 O O . GLY A 1 84 ? -21.169 -8.467 18.996 1.00 92.88 84 GLY A O 1
ATOM 675 N N . ASP A 1 85 ? -19.768 -10.105 19.615 1.00 96.75 85 ASP A N 1
ATOM 676 C CA . ASP A 1 85 ? -19.192 -9.332 20.716 1.00 96.75 85 ASP A CA 1
ATOM 677 C C . ASP A 1 85 ? -18.399 -8.117 20.202 1.00 96.75 85 ASP A C 1
ATOM 679 O O . ASP A 1 85 ? -17.710 -8.155 19.177 1.00 96.75 85 ASP A O 1
ATOM 683 N N . PHE A 1 86 ? -18.406 -7.047 20.993 1.00 97.56 86 PHE A N 1
ATOM 684 C CA . PHE A 1 86 ? -17.547 -5.882 20.850 1.00 97.56 86 PHE A CA 1
ATOM 685 C C . PHE A 1 86 ? -16.519 -5.836 21.986 1.00 97.56 86 PHE A C 1
ATOM 687 O O . PHE A 1 86 ? -16.857 -5.767 23.170 1.00 97.56 86 PHE A O 1
ATOM 694 N N . LEU A 1 87 ? -15.239 -5.865 21.621 1.00 97.75 87 LEU A N 1
ATOM 695 C CA . LEU A 1 87 ? -14.120 -5.859 22.552 1.00 97.75 87 LEU A CA 1
ATOM 696 C C . LEU A 1 87 ? -13.517 -4.465 22.683 1.00 97.75 87 LEU A C 1
ATOM 698 O O . LEU A 1 87 ? -13.213 -3.805 21.687 1.00 97.75 87 LEU A O 1
ATOM 702 N N . ILE A 1 88 ? -13.235 -4.061 23.921 1.00 97.88 88 ILE A N 1
ATOM 703 C CA . ILE A 1 88 ? -12.478 -2.846 24.239 1.00 97.88 88 ILE A CA 1
ATOM 704 C C . ILE A 1 88 ? -11.267 -3.224 25.092 1.00 97.88 88 ILE A C 1
ATOM 706 O O . ILE A 1 88 ? -11.416 -3.774 26.183 1.00 97.88 88 ILE A O 1
ATOM 710 N N . SER A 1 89 ? -10.056 -2.906 24.627 1.00 97.50 89 SER A N 1
ATOM 711 C CA . SER A 1 89 ? -8.846 -3.085 25.434 1.00 97.50 89 SER A CA 1
ATOM 712 C C . SER A 1 89 ? -8.767 -2.038 26.541 1.00 97.50 89 SER A C 1
ATOM 714 O O . SER A 1 89 ? -8.655 -0.842 26.268 1.00 97.50 89 SER A O 1
ATOM 716 N N . LYS A 1 90 ? -8.693 -2.475 27.799 1.00 96.88 90 LYS A N 1
ATOM 717 C CA . LYS A 1 90 ? -8.557 -1.573 28.950 1.00 96.88 90 LYS A CA 1
ATOM 718 C C . LYS A 1 90 ? -7.228 -0.813 28.967 1.00 96.88 90 LYS A C 1
ATOM 720 O O . LYS A 1 90 ? -7.142 0.241 29.586 1.00 96.88 90 LYS A O 1
ATOM 725 N N . ARG A 1 91 ? -6.198 -1.333 28.291 1.00 95.25 91 ARG A N 1
ATOM 726 C CA . ARG A 1 91 ? -4.838 -0.758 28.255 1.00 95.25 91 ARG A CA 1
ATOM 727 C C . ARG A 1 91 ? -4.555 0.076 27.014 1.00 95.25 91 ARG A C 1
ATOM 729 O O . ARG A 1 91 ? -3.663 0.912 27.035 1.00 95.25 91 ARG A O 1
ATOM 736 N N . GLN A 1 92 ? -5.242 -0.205 25.908 1.00 95.69 92 GLN A N 1
ATOM 737 C CA . GLN A 1 92 ? -4.850 0.304 24.589 1.00 95.69 92 GLN A CA 1
ATOM 738 C C . GLN A 1 92 ? -5.972 1.058 23.862 1.00 95.69 92 GLN A C 1
ATOM 740 O O . GLN A 1 92 ? -5.764 1.526 22.740 1.00 95.69 92 GLN A O 1
ATOM 745 N N . ILE A 1 93 ? -7.150 1.236 24.470 1.00 96.75 93 ILE A N 1
ATOM 746 C CA . ILE A 1 93 ? -8.261 1.960 23.831 1.00 96.75 93 ILE A CA 1
ATOM 747 C C . ILE A 1 93 ? -7.959 3.435 23.545 1.00 96.75 93 ILE A C 1
ATOM 749 O O . ILE A 1 93 ? -8.456 3.964 22.557 1.00 96.75 93 ILE A O 1
ATOM 753 N N . VAL A 1 94 ? -7.069 4.085 24.304 1.00 95.00 94 VAL A N 1
ATOM 754 C CA . VAL A 1 94 ? -6.595 5.449 23.982 1.00 95.00 94 VAL A CA 1
ATOM 755 C C . VAL A 1 94 ? -5.890 5.515 22.624 1.00 95.00 94 VAL A C 1
ATOM 757 O O . VAL A 1 94 ? -5.872 6.554 21.972 1.00 95.00 94 VAL A O 1
ATOM 760 N N . HIS A 1 95 ? -5.355 4.382 22.163 1.00 95.25 95 HIS A N 1
ATOM 761 C CA . HIS A 1 95 ? -4.803 4.199 20.824 1.00 95.25 95 HIS A CA 1
ATOM 762 C C . HIS A 1 95 ? -5.800 3.566 19.854 1.00 95.25 95 HIS A C 1
ATOM 764 O O . HIS A 1 95 ? -5.418 3.210 18.743 1.00 95.25 95 HIS A O 1
ATOM 770 N N . GLY A 1 96 ? -7.057 3.394 20.255 1.00 95.06 96 GLY A N 1
ATOM 771 C CA . GLY A 1 96 ? -8.132 2.844 19.444 1.00 95.06 96 GLY A CA 1
ATOM 772 C C . GLY A 1 96 ? -8.206 1.321 19.406 1.00 95.06 96 GLY A C 1
ATOM 773 O O . GLY A 1 96 ? -8.747 0.799 18.438 1.00 95.06 96 GLY A O 1
ATOM 774 N N . ALA A 1 97 ? -7.646 0.599 20.382 1.00 96.81 97 ALA A N 1
ATOM 775 C CA . ALA A 1 97 ? -7.754 -0.861 20.441 1.00 96.81 97 ALA A CA 1
ATOM 776 C C . ALA A 1 97 ? -9.157 -1.321 20.885 1.00 96.81 97 ALA A C 1
ATOM 778 O O . ALA A 1 97 ? -9.380 -1.693 22.039 1.00 96.81 97 ALA A O 1
ATOM 779 N N . CYS A 1 98 ? -10.091 -1.277 19.936 1.00 97.06 98 CYS A N 1
ATOM 780 C CA . CYS A 1 98 ? -11.418 -1.884 19.998 1.00 97.06 98 CYS A CA 1
ATOM 781 C C . CYS A 1 98 ? -11.734 -2.595 18.672 1.00 97.06 98 CYS A C 1
ATOM 783 O O . CYS A 1 98 ? -11.118 -2.300 17.642 1.00 97.06 98 CYS A O 1
ATOM 785 N N . GLY A 1 99 ? -12.659 -3.548 18.700 1.00 95.81 99 GLY A N 1
ATOM 786 C CA . GLY A 1 99 ? -13.017 -4.326 17.518 1.00 95.81 99 GLY A CA 1
ATOM 787 C C . GLY A 1 99 ? -14.117 -5.337 17.796 1.00 95.81 99 GLY A C 1
ATOM 788 O O . GLY A 1 99 ? -14.452 -5.595 18.947 1.00 95.81 99 GLY A O 1
ATOM 789 N N . PHE A 1 100 ? -14.668 -5.896 16.727 1.00 93.75 100 PHE A N 1
ATOM 790 C CA . PHE A 1 100 ? -15.743 -6.878 16.796 1.00 93.75 100 PHE A CA 1
ATOM 791 C C . PHE A 1 100 ? -15.218 -8.279 16.577 1.00 93.75 100 PHE A C 1
ATOM 793 O O . PHE A 1 100 ? -14.306 -8.480 15.773 1.00 93.75 100 PHE A O 1
ATOM 800 N N . VAL A 1 101 ? -15.847 -9.224 17.256 1.00 95.94 101 VAL A N 1
ATOM 801 C CA . VAL A 1 101 ? -15.617 -10.650 17.072 1.00 95.94 101 VAL A CA 1
ATOM 802 C C . VAL A 1 101 ? -16.410 -11.089 15.850 1.00 95.94 101 VAL A C 1
ATOM 804 O O . VAL A 1 101 ? -17.640 -11.108 15.865 1.00 95.94 101 VAL A O 1
ATOM 807 N N . GLY A 1 102 ? -15.689 -11.330 14.758 1.00 93.12 102 GLY A N 1
ATOM 808 C CA . GLY A 1 102 ? -16.223 -11.993 13.573 1.00 93.12 102 GLY A CA 1
ATOM 809 C C . GLY A 1 102 ? -16.318 -13.501 13.782 1.00 93.12 102 GLY A C 1
ATOM 810 O O . GLY A 1 102 ? -15.771 -14.036 14.749 1.00 93.12 102 GLY A O 1
ATOM 811 N N . GLN A 1 103 ? -16.995 -14.175 12.856 1.00 94.62 103 GLN A N 1
ATOM 812 C CA . GLN A 1 103 ? -17.177 -15.625 12.863 1.00 94.62 103 GLN A CA 1
ATOM 813 C C . GLN A 1 103 ? -15.845 -16.388 12.964 1.00 94.62 103 GLN A C 1
ATOM 815 O O . GLN A 1 103 ? -15.765 -17.432 13.602 1.00 94.62 103 GLN A O 1
ATOM 820 N N . GLU A 1 104 ? -14.774 -15.853 12.376 1.00 95.25 104 GLU A N 1
ATOM 821 C CA . GLU A 1 104 ? -13.433 -16.441 12.405 1.00 95.25 104 GLU A CA 1
ATOM 822 C C . GLU A 1 104 ? -12.780 -16.464 13.801 1.00 95.25 104 GLU A C 1
ATOM 824 O O . GLU A 1 104 ? -11.787 -17.162 14.000 1.00 95.25 104 GLU A O 1
ATOM 829 N N . PHE A 1 105 ? -13.330 -15.714 14.761 1.00 96.62 105 PHE A N 1
ATOM 830 C CA . PHE A 1 105 ? -12.853 -15.617 16.144 1.00 96.62 105 PHE A CA 1
ATOM 831 C C . PHE A 1 105 ? -13.870 -16.162 17.160 1.00 96.62 105 PHE A C 1
ATOM 833 O O . PHE A 1 105 ? -13.709 -15.954 18.368 1.00 96.62 105 PHE A O 1
ATOM 840 N N . ASP A 1 106 ? -14.941 -16.809 16.692 1.00 97.19 106 ASP A N 1
ATOM 841 C CA . ASP A 1 106 ? -15.951 -17.388 17.572 1.00 97.19 106 ASP A CA 1
ATOM 842 C C . ASP A 1 106 ? -15.341 -18.488 18.457 1.00 97.19 106 ASP A C 1
ATOM 844 O O . ASP A 1 106 ? -14.615 -19.370 17.993 1.00 97.19 106 ASP A O 1
ATOM 848 N N . GLY A 1 107 ? -15.596 -18.411 19.764 1.00 96.38 107 GLY A N 1
ATOM 849 C CA . GLY A 1 107 ? -15.074 -19.359 20.750 1.00 96.38 107 GLY A CA 1
ATOM 850 C C . GLY A 1 107 ? -13.631 -19.110 21.208 1.00 96.38 107 GLY A C 1
ATOM 851 O O . GLY A 1 107 ? -13.185 -19.774 22.153 1.00 96.38 107 GLY A O 1
ATOM 852 N N . SER A 1 108 ? -12.910 -18.149 20.617 1.00 97.88 108 SER A N 1
ATOM 853 C CA . SER A 1 108 ? -11.573 -17.748 21.077 1.00 97.88 108 SER A CA 1
ATOM 854 C C . SER A 1 108 ? -11.618 -17.127 22.487 1.00 97.88 108 SER A C 1
ATOM 856 O O . SER A 1 108 ? -12.679 -16.956 23.103 1.00 97.88 108 SER A O 1
ATOM 858 N N . ILE A 1 109 ? -10.448 -16.802 23.046 1.00 97.75 109 ILE A N 1
ATOM 859 C CA . ILE A 1 109 ? -10.345 -16.248 24.403 1.00 97.75 109 ILE A CA 1
ATOM 860 C C . ILE A 1 109 ? -9.564 -14.939 24.482 1.00 97.75 109 ILE A C 1
ATOM 862 O O . ILE A 1 109 ? -8.625 -14.683 23.719 1.00 97.75 109 ILE A O 1
ATOM 866 N N . VAL A 1 110 ? -9.938 -14.124 25.470 1.00 97.00 110 VAL A N 1
ATOM 867 C CA . VAL A 1 110 ? -9.265 -12.871 25.831 1.00 97.00 110 VAL A CA 1
ATOM 868 C C . VAL A 1 110 ? -9.060 -12.750 27.333 1.00 97.00 110 VAL A C 1
ATOM 870 O O . VAL A 1 110 ? -9.842 -13.263 28.133 1.00 97.00 110 VAL A O 1
ATOM 873 N N . SER A 1 111 ? -8.014 -12.031 27.739 1.00 95.94 111 SER A N 1
ATOM 874 C CA . SER A 1 111 ? -7.725 -11.835 29.158 1.00 95.94 111 SER A CA 1
ATOM 875 C C . SER A 1 111 ? -8.689 -10.845 29.814 1.00 95.94 111 SER A C 1
ATOM 877 O O . SER A 1 111 ? -9.396 -10.078 29.158 1.00 95.94 111 SER A O 1
ATOM 879 N N . ASN A 1 112 ? -8.636 -10.777 31.142 1.00 93.94 112 ASN A N 1
ATOM 880 C CA . ASN A 1 112 ? -9.313 -9.764 31.961 1.00 93.94 112 ASN A CA 1
ATOM 881 C C . ASN A 1 112 ? -8.967 -8.293 31.632 1.00 93.94 112 ASN A C 1
ATOM 883 O O . ASN A 1 112 ? -9.606 -7.381 32.167 1.00 93.94 112 ASN A O 1
ATOM 887 N N . GLU A 1 113 ? -7.988 -8.048 30.761 1.00 95.38 113 GLU A N 1
ATOM 888 C CA . GLU A 1 113 ? -7.626 -6.724 30.243 1.00 95.38 113 GLU A CA 1
ATOM 889 C C . GLU A 1 113 ? -8.558 -6.245 29.116 1.00 95.38 113 GLU A C 1
ATOM 891 O O . GLU A 1 113 ? -8.393 -5.135 28.612 1.00 95.38 113 GLU A O 1
ATOM 896 N N . TYR A 1 114 ? -9.557 -7.044 28.738 1.00 97.00 114 TYR A N 1
ATOM 897 C CA . TYR A 1 114 ? -10.606 -6.658 27.801 1.00 97.00 114 TYR A CA 1
ATOM 898 C C . TYR A 1 114 ? -11.950 -6.489 28.511 1.00 97.00 114 TYR A C 1
ATOM 900 O O . TYR A 1 114 ? -12.266 -7.181 29.481 1.00 97.00 114 TYR A O 1
ATOM 908 N N . SER A 1 115 ? -12.733 -5.527 28.037 1.00 97.44 115 SER A N 1
ATOM 909 C CA . SER A 1 115 ? -14.170 -5.462 28.289 1.00 97.44 115 SER A CA 1
ATOM 910 C C . SER A 1 115 ? -14.884 -6.104 27.104 1.00 97.44 115 SER A C 1
ATOM 912 O O . SER A 1 115 ? -14.602 -5.732 25.965 1.00 97.44 115 SER A O 1
ATOM 914 N N . VAL A 1 116 ? -15.774 -7.057 27.383 1.00 97.75 116 VAL A N 1
ATOM 915 C CA . VAL A 1 116 ? -16.592 -7.755 26.383 1.00 97.75 116 VAL A CA 1
ATOM 916 C C . VAL A 1 116 ? -18.011 -7.208 26.475 1.00 97.75 116 VAL A C 1
ATOM 918 O O . VAL A 1 116 ? -18.630 -7.264 27.540 1.00 97.75 116 VAL A O 1
ATOM 921 N N . LEU A 1 117 ? -18.490 -6.621 25.384 1.00 97.38 117 LEU A N 1
ATOM 922 C CA . LEU A 1 117 ? -19.778 -5.941 25.305 1.00 97.38 117 LEU A CA 1
ATOM 923 C C . LEU A 1 117 ? -20.630 -6.563 24.204 1.00 97.38 117 LEU A C 1
ATOM 925 O O . LEU A 1 117 ? -20.105 -6.898 23.149 1.00 97.38 117 LEU A O 1
ATOM 929 N N . VAL A 1 118 ? -21.940 -6.637 24.409 1.00 96.62 118 VAL A N 1
ATOM 930 C CA . VAL A 1 118 ? -22.903 -6.975 23.354 1.00 96.62 118 VAL A CA 1
ATOM 931 C C . VAL A 1 118 ? -23.749 -5.736 23.064 1.00 96.62 118 VAL A C 1
ATOM 933 O O . VAL A 1 118 ? -24.309 -5.165 24.005 1.00 96.62 118 VAL A O 1
ATOM 936 N N . PRO A 1 119 ? -23.816 -5.258 21.808 1.00 95.56 119 PRO A N 1
ATOM 937 C CA . PRO A 1 119 ? -24.674 -4.134 21.458 1.00 95.56 119 PRO A CA 1
ATOM 938 C C . PRO A 1 119 ? -26.149 -4.522 21.606 1.00 95.56 119 PRO A C 1
ATOM 940 O O . PRO A 1 119 ? -26.576 -5.590 21.169 1.00 95.56 119 PRO A O 1
ATOM 943 N N . LYS A 1 120 ? -26.939 -3.640 22.217 1.00 96.38 120 LYS A N 1
ATOM 944 C CA . LYS A 1 120 ? -28.394 -3.794 22.324 1.00 96.38 120 LYS A CA 1
ATOM 945 C C . LYS A 1 120 ? -29.064 -3.505 20.985 1.00 96.38 120 LYS A C 1
ATOM 947 O O . LYS A 1 120 ? -28.518 -2.795 20.147 1.00 96.38 120 LYS A O 1
ATOM 952 N N . GLN A 1 121 ? -30.308 -3.961 20.837 1.00 94.88 121 GLN A N 1
ATOM 953 C CA . GLN A 1 121 ? -31.089 -3.856 19.593 1.00 94.88 121 GLN A CA 1
ATOM 954 C C . GLN A 1 121 ? -31.250 -2.428 19.047 1.00 94.88 121 GLN A C 1
ATOM 956 O O . GLN A 1 121 ? -31.517 -2.256 17.868 1.00 94.88 121 GLN A O 1
ATOM 961 N N . ILE A 1 122 ? -31.075 -1.397 19.879 1.00 96.50 122 ILE A N 1
ATOM 962 C CA . ILE A 1 122 ? -31.120 0.015 19.463 1.00 96.50 122 ILE A CA 1
ATOM 963 C C . ILE A 1 122 ? -29.869 0.479 18.694 1.00 96.50 122 ILE A C 1
ATOM 965 O O . ILE A 1 122 ? -29.855 1.588 18.155 1.00 96.50 122 ILE A O 1
ATOM 969 N N . LEU A 1 123 ? -28.816 -0.341 18.652 1.00 96.56 123 LEU A N 1
ATOM 970 C CA . LEU A 1 123 ? -27.539 -0.041 18.020 1.00 96.56 123 LEU A CA 1
ATOM 971 C C . LEU A 1 123 ? -27.214 -1.098 16.961 1.00 96.56 123 LEU A C 1
ATOM 973 O O . LEU A 1 123 ? -26.839 -2.225 17.279 1.00 96.56 123 LEU A O 1
ATOM 977 N N . HIS A 1 124 ? -27.312 -0.712 15.690 1.00 95.31 124 HIS A N 1
ATOM 978 C CA . HIS A 1 124 ? -26.980 -1.592 14.578 1.00 95.31 124 HIS A CA 1
ATOM 979 C C . HIS A 1 124 ? -25.486 -1.934 14.596 1.00 95.31 124 HIS A C 1
ATOM 981 O O . HIS A 1 124 ? -24.616 -1.058 14.662 1.00 95.31 124 HIS A O 1
ATOM 987 N N . PHE A 1 125 ? -25.185 -3.222 14.479 1.00 90.12 125 PHE A N 1
ATOM 988 C CA . PHE A 1 125 ? -23.837 -3.767 14.608 1.00 90.12 125 PHE A CA 1
ATOM 989 C C . PHE A 1 125 ? -22.823 -3.110 13.653 1.00 90.12 125 PHE A C 1
ATOM 991 O O . PHE A 1 125 ? -21.807 -2.566 14.092 1.00 90.12 125 PHE A O 1
ATOM 998 N N . ASP A 1 126 ? -23.129 -3.055 12.353 1.00 92.88 126 ASP A N 1
ATOM 999 C CA . ASP A 1 126 ? -22.239 -2.416 11.374 1.00 92.88 126 ASP A CA 1
ATOM 1000 C C . ASP A 1 126 ? -22.176 -0.894 11.513 1.00 92.88 126 ASP A C 1
ATOM 1002 O O . ASP A 1 126 ? -21.196 -0.276 11.113 1.00 92.88 126 ASP A O 1
ATOM 1006 N N . TYR A 1 127 ? -23.188 -0.261 12.107 1.00 95.75 127 TYR A N 1
ATOM 1007 C CA . TYR A 1 127 ? -23.125 1.176 12.353 1.00 95.75 127 TYR A CA 1
ATOM 1008 C C . TYR A 1 127 ? -22.092 1.477 13.439 1.00 95.75 127 TYR A C 1
ATOM 1010 O O . TYR A 1 127 ? -21.266 2.380 13.276 1.00 95.75 127 TYR A O 1
ATOM 1018 N N . LEU A 1 128 ? -22.061 0.664 14.504 1.00 94.94 128 LEU A N 1
ATOM 1019 C CA . LEU A 1 128 ? -21.056 0.787 15.556 1.00 94.94 128 LEU A CA 1
ATOM 1020 C C . LEU A 1 128 ? -19.624 0.620 15.010 1.00 94.94 128 LEU A C 1
ATOM 1022 O O . LEU A 1 128 ? -18.733 1.348 15.454 1.00 94.94 128 LEU A O 1
ATOM 1026 N N . ARG A 1 129 ? -19.407 -0.247 14.002 1.00 92.56 129 ARG A N 1
ATOM 1027 C CA . ARG A 1 129 ? -18.107 -0.392 13.303 1.00 92.56 129 ARG A CA 1
ATOM 1028 C C . ARG A 1 129 ? -17.549 0.930 12.803 1.00 92.56 129 ARG A C 1
ATOM 1030 O O . ARG A 1 129 ? -16.346 1.147 12.908 1.00 92.56 129 ARG A O 1
ATOM 1037 N N . TYR A 1 130 ? -18.400 1.829 12.326 1.00 94.12 130 TYR A N 1
ATOM 1038 C CA . TYR A 1 130 ? -17.972 3.135 11.827 1.00 94.12 130 TYR A CA 1
ATOM 1039 C C . TYR A 1 130 ? -18.071 4.232 12.891 1.00 94.12 130 TYR A C 1
ATOM 1041 O O . TYR A 1 130 ? -17.220 5.120 12.931 1.00 94.12 130 TYR A O 1
ATOM 1049 N N . LEU A 1 131 ? -19.028 4.135 13.814 1.00 94.88 131 LEU A N 1
ATOM 1050 C CA . LEU A 1 131 ? -19.214 5.093 14.905 1.00 94.88 131 LEU A CA 1
ATOM 1051 C C . LEU A 1 131 ? -17.958 5.249 15.777 1.00 94.88 131 LEU A C 1
ATOM 1053 O O . LEU A 1 131 ? -17.605 6.366 16.164 1.00 94.88 131 LEU A O 1
ATOM 1057 N N . VAL A 1 132 ? -17.233 4.157 16.045 1.00 94.50 132 VAL A N 1
ATOM 1058 C CA . VAL A 1 132 ? -15.990 4.186 16.846 1.00 94.50 132 VAL A CA 1
ATOM 1059 C C . VAL A 1 132 ? -14.839 4.955 16.181 1.00 94.50 132 VAL A C 1
ATOM 1061 O O . VAL A 1 132 ? -13.847 5.276 16.837 1.00 94.50 132 VAL A O 1
ATOM 1064 N N . HIS A 1 133 ? -14.962 5.287 14.891 1.00 92.44 133 HIS A N 1
ATOM 1065 C CA . HIS A 1 133 ? -14.030 6.168 14.183 1.00 92.44 133 HIS A CA 1
ATOM 1066 C C . HIS A 1 133 ? -14.371 7.654 14.327 1.00 92.44 133 HIS A C 1
ATOM 1068 O O . HIS A 1 133 ? -13.562 8.493 13.922 1.00 92.44 133 HIS A O 1
ATOM 1074 N N . SER A 1 134 ? -15.520 8.005 14.904 1.00 92.62 134 SER A N 1
ATOM 1075 C CA . SER A 1 134 ? -15.860 9.402 15.170 1.00 92.62 134 SER A CA 1
ATOM 1076 C C . SER A 1 134 ? -14.857 10.037 16.133 1.00 92.62 134 SER A C 1
ATOM 1078 O O . SER A 1 134 ? -14.275 9.375 17.001 1.00 92.62 134 SER A O 1
ATOM 1080 N N . ILE A 1 135 ? -14.621 11.338 15.967 1.00 92.56 135 ILE A N 1
ATOM 1081 C CA . ILE A 1 135 ? -13.729 12.092 16.857 1.00 92.56 135 ILE A CA 1
ATOM 1082 C C . ILE A 1 135 ? -14.305 12.095 18.274 1.00 92.56 135 ILE A C 1
ATOM 1084 O O . ILE A 1 135 ? -13.566 11.847 19.226 1.00 92.56 135 ILE A O 1
ATOM 1088 N N . TYR A 1 136 ? -15.621 12.287 18.393 1.00 94.88 136 TYR A N 1
ATOM 1089 C CA . TYR A 1 136 ? -16.325 12.292 19.668 1.00 94.88 136 TYR A CA 1
ATOM 1090 C C . TYR A 1 136 ? -16.088 11.002 20.466 1.00 94.88 136 TYR A C 1
ATOM 1092 O O . TYR A 1 136 ? -15.603 11.060 21.595 1.00 94.88 136 TYR A O 1
ATOM 1100 N N . VAL A 1 137 ? -16.330 9.827 19.867 1.00 95.62 137 VAL A N 1
ATOM 1101 C CA . VAL A 1 137 ? -16.132 8.538 20.554 1.00 95.62 137 VAL A CA 1
ATOM 1102 C C . VAL A 1 137 ? -14.668 8.355 20.962 1.00 95.62 137 VAL A C 1
ATOM 1104 O O . VAL A 1 137 ? -14.391 8.002 22.107 1.00 95.62 137 VAL A O 1
ATOM 1107 N N . GLN A 1 138 ? -13.715 8.669 20.081 1.00 95.38 138 GLN A N 1
ATOM 1108 C CA . GLN A 1 138 ? -12.288 8.554 20.407 1.00 95.38 138 GLN A CA 1
ATOM 1109 C C . GLN A 1 138 ? -11.874 9.452 21.581 1.00 95.38 138 GLN A C 1
ATOM 1111 O O . GLN A 1 138 ? -11.111 9.022 22.446 1.00 95.38 138 GLN A O 1
ATOM 1116 N N . GLN A 1 139 ? -12.400 10.675 21.642 1.00 95.88 139 GLN A N 1
ATOM 1117 C CA . GLN A 1 139 ? -12.151 11.582 22.757 1.00 95.88 139 GLN A CA 1
ATOM 1118 C C . GLN A 1 139 ? -12.804 11.059 24.043 1.00 95.88 139 GLN A C 1
ATOM 1120 O O . GLN A 1 139 ? -12.162 11.052 25.088 1.00 95.88 139 GLN A O 1
ATOM 1125 N N . THR A 1 140 ? -14.032 10.532 23.989 1.00 97.31 140 THR A N 1
ATOM 1126 C CA . THR A 1 140 ? -14.674 9.937 25.179 1.00 97.31 140 THR A CA 1
ATOM 1127 C C . THR A 1 140 ? -13.880 8.743 25.721 1.00 97.31 140 THR A C 1
ATOM 1129 O O . THR A 1 140 ? -13.756 8.603 26.937 1.00 97.31 140 THR A O 1
ATOM 1132 N N . PHE A 1 141 ? -13.258 7.927 24.859 1.00 97.25 141 PHE A N 1
ATOM 1133 C CA . PHE A 1 141 ? -12.343 6.867 25.292 1.00 97.25 141 PHE A CA 1
ATOM 1134 C C . PHE A 1 141 ? -11.103 7.415 25.997 1.00 97.25 141 PHE A C 1
ATOM 1136 O O . PHE A 1 141 ? -10.692 6.881 27.030 1.00 97.25 141 PHE A O 1
ATOM 1143 N N . PHE A 1 142 ? -10.517 8.485 25.456 1.00 96.44 142 PHE A N 1
ATOM 1144 C CA . PHE A 1 142 ? -9.371 9.152 26.063 1.00 96.44 142 PHE A CA 1
ATOM 1145 C C . PHE A 1 142 ? -9.715 9.700 27.454 1.00 96.44 142 PHE A C 1
ATOM 1147 O O . PHE A 1 142 ? -9.033 9.378 28.422 1.00 96.44 142 PHE A O 1
ATOM 1154 N N . HIS A 1 143 ? -10.816 10.446 27.573 1.00 96.50 143 HIS A N 1
ATOM 1155 C CA . HIS A 1 143 ? -11.248 11.077 28.829 1.00 96.50 143 HIS A CA 1
ATOM 1156 C C . HIS A 1 143 ? -11.851 10.105 29.846 1.00 96.50 143 HIS A C 1
ATOM 1158 O O . HIS A 1 143 ? -11.987 10.444 31.016 1.00 96.50 143 HIS A O 1
ATOM 1164 N N . SER A 1 144 ? -12.163 8.879 29.428 1.00 97.62 144 SER A N 1
ATOM 1165 C CA . SER A 1 144 ? -12.541 7.781 30.330 1.00 97.62 144 SER A CA 1
ATOM 1166 C C . SER A 1 144 ? -11.347 6.902 30.712 1.00 97.62 144 SER A C 1
ATOM 1168 O O . SER A 1 144 ? -11.515 5.842 31.313 1.00 97.62 144 SER A O 1
ATOM 1170 N N . SER A 1 145 ? -10.130 7.305 30.344 1.00 96.75 145 SER A N 1
ATOM 1171 C CA . SER A 1 145 ? -8.894 6.617 30.701 1.00 96.75 145 SER A CA 1
ATOM 1172 C C . SER A 1 145 ? -8.108 7.428 31.729 1.00 96.75 145 SER A C 1
ATOM 1174 O O . SER A 1 145 ? -8.021 8.648 31.642 1.00 96.75 145 SER A O 1
ATOM 1176 N N . ILE A 1 146 ? -7.503 6.747 32.702 1.00 93.69 146 ILE A N 1
ATOM 1177 C CA . ILE A 1 146 ? -6.761 7.374 33.805 1.00 93.69 146 ILE A CA 1
ATOM 1178 C C . ILE A 1 146 ? -5.287 6.984 33.715 1.00 93.69 146 ILE A C 1
ATOM 1180 O O . ILE A 1 146 ? -4.961 5.806 33.565 1.00 93.69 146 ILE A O 1
ATOM 1184 N N . GLY A 1 147 ? -4.393 7.962 33.845 1.00 89.19 147 GLY A N 1
ATOM 1185 C CA . GLY A 1 147 ? -2.945 7.761 33.907 1.00 89.19 147 GLY A CA 1
ATOM 1186 C C . GLY A 1 147 ? -2.174 8.941 33.317 1.00 89.19 147 GLY A C 1
ATOM 1187 O O . GLY A 1 147 ? -2.674 9.630 32.436 1.00 89.19 147 GLY A O 1
ATOM 1188 N N . VAL A 1 148 ? -0.951 9.171 33.804 1.00 83.56 148 VAL A N 1
ATOM 1189 C CA . VAL A 1 148 ? -0.093 10.283 33.341 1.00 83.56 148 VAL A CA 1
ATOM 1190 C C . VAL A 1 148 ? 0.624 9.931 32.036 1.00 83.56 148 VAL A C 1
ATOM 1192 O O . VAL A 1 148 ? 0.734 10.749 31.129 1.00 83.56 148 VAL A O 1
ATOM 1195 N N . HIS A 1 149 ? 1.115 8.696 31.927 1.00 87.44 149 HIS A N 1
ATOM 1196 C CA . HIS A 1 149 ? 1.816 8.224 30.739 1.00 87.44 149 HIS A CA 1
ATOM 1197 C C . HIS A 1 149 ? 0.838 7.507 29.805 1.00 87.44 149 HIS A C 1
ATOM 1199 O O . HIS A 1 149 ? 0.267 6.492 30.200 1.00 87.44 149 HIS A O 1
ATOM 1205 N N . ILE A 1 150 ? 0.708 7.977 28.559 1.00 87.31 150 ILE A N 1
ATOM 1206 C CA . ILE A 1 150 ? -0.281 7.489 27.576 1.00 87.31 150 ILE A CA 1
ATOM 1207 C C . ILE A 1 150 ? -0.282 5.958 27.419 1.00 87.31 150 ILE A C 1
ATOM 1209 O O . ILE A 1 150 ? -1.326 5.328 27.525 1.00 87.31 150 ILE A O 1
ATOM 1213 N N . GLU A 1 151 ? 0.899 5.341 27.300 1.00 89.25 151 GLU A N 1
ATOM 1214 C CA . GLU A 1 151 ? 1.050 3.877 27.157 1.00 89.25 151 GLU A CA 1
ATOM 1215 C C . GLU A 1 151 ? 0.673 3.069 28.416 1.00 89.25 151 GLU A C 1
ATOM 1217 O O . GLU A 1 151 ? 0.605 1.843 28.371 1.00 89.25 151 GLU A O 1
ATOM 1222 N N . LYS A 1 152 ? 0.470 3.734 29.559 1.00 90.75 152 LYS A N 1
ATOM 1223 C CA . LYS A 1 152 ? 0.128 3.109 30.847 1.00 90.75 152 LYS A CA 1
ATOM 1224 C C . LYS A 1 152 ? -1.276 3.478 31.326 1.00 90.75 152 LYS A C 1
ATOM 1226 O O . LYS A 1 152 ? -1.639 3.109 32.443 1.00 90.75 152 LYS A O 1
ATOM 1231 N N . MET A 1 153 ? -2.047 4.212 30.522 1.00 94.38 153 MET A N 1
ATOM 1232 C CA . MET A 1 153 ? -3.407 4.589 30.891 1.00 94.38 153 MET A CA 1
ATOM 1233 C C . MET A 1 153 ? -4.304 3.355 31.017 1.00 94.38 153 MET A C 1
ATOM 1235 O O . MET A 1 153 ? -4.139 2.358 30.311 1.00 94.38 153 MET A O 1
ATOM 1239 N N . ILE A 1 154 ? -5.259 3.434 31.939 1.00 96.81 154 ILE A N 1
ATOM 1240 C CA . ILE A 1 154 ? -6.254 2.391 32.180 1.00 96.81 154 ILE A CA 1
ATOM 1241 C C . ILE A 1 154 ? -7.633 2.979 31.932 1.00 96.81 154 ILE A C 1
ATOM 1243 O O . ILE A 1 154 ? -8.047 3.922 32.607 1.00 96.81 154 ILE A O 1
ATOM 1247 N N . PHE A 1 155 ? -8.351 2.385 30.993 1.00 97.88 155 PHE A N 1
ATOM 1248 C CA . PHE A 1 155 ? -9.727 2.726 30.678 1.00 97.88 155 PHE A CA 1
ATOM 1249 C C . PHE A 1 155 ? -10.693 2.263 31.765 1.00 97.88 155 PHE A C 1
ATOM 1251 O O . PHE A 1 155 ? -10.603 1.137 32.266 1.00 97.88 155 PHE A O 1
ATOM 1258 N N . LYS A 1 156 ? -11.631 3.141 32.107 1.00 97.94 156 LYS A N 1
ATOM 1259 C CA . LYS A 1 156 ? -12.718 2.909 33.054 1.00 97.94 156 LYS A CA 1
ATOM 1260 C C . LYS A 1 156 ? -14.025 2.861 32.277 1.00 97.94 156 LYS A C 1
ATOM 1262 O O . LYS A 1 156 ? -14.536 3.887 31.830 1.00 97.94 156 LYS A O 1
ATOM 1267 N N . LEU A 1 157 ? -14.542 1.649 32.094 1.00 97.69 157 LEU A N 1
ATOM 1268 C CA . LEU A 1 157 ? -15.751 1.400 31.311 1.00 97.69 157 LEU A CA 1
ATOM 1269 C C . LEU A 1 157 ? -16.954 2.149 31.897 1.00 97.69 157 LEU A C 1
ATOM 1271 O O . LEU A 1 157 ? -17.763 2.706 31.164 1.00 97.69 157 LEU A O 1
ATOM 1275 N N . GLU A 1 158 ? -17.024 2.207 33.220 1.00 97.69 158 GLU A N 1
ATOM 1276 C CA . GLU A 1 158 ? -18.093 2.836 33.986 1.00 97.69 158 GLU A CA 1
ATOM 1277 C C . GLU A 1 158 ? -18.108 4.358 33.799 1.00 97.69 158 GLU A C 1
ATOM 1279 O O . GLU A 1 158 ? -19.176 4.963 33.783 1.00 97.69 158 GLU A O 1
ATOM 1284 N N . GLU A 1 159 ? -16.940 4.985 33.613 1.00 98.12 159 GLU A N 1
ATOM 1285 C CA . GLU A 1 159 ? -16.854 6.406 33.259 1.00 98.12 159 GLU A CA 1
ATOM 1286 C C . GLU A 1 159 ? -17.274 6.633 31.808 1.00 98.12 159 GLU A C 1
ATOM 1288 O O . GLU A 1 159 ? -18.035 7.559 31.522 1.00 98.12 159 GLU A O 1
ATOM 1293 N N . TRP A 1 160 ? -16.865 5.742 30.899 1.00 98.38 160 TRP A N 1
ATOM 1294 C CA . TRP A 1 160 ? -17.268 5.820 29.497 1.00 98.38 160 TRP A CA 1
ATOM 1295 C C . TRP A 1 160 ? -18.782 5.704 29.316 1.00 98.38 160 TRP A C 1
ATOM 1297 O O . TRP A 1 160 ? -19.389 6.484 28.585 1.00 98.38 160 TRP A O 1
ATOM 1307 N N . PHE A 1 161 ? -19.412 4.797 30.063 1.00 98.56 161 PHE A N 1
ATOM 1308 C CA . PHE A 1 161 ? -20.857 4.587 30.055 1.00 98.56 161 PHE A CA 1
ATOM 1309 C C . PHE A 1 161 ? -21.673 5.815 30.446 1.00 98.56 161 PHE A C 1
ATOM 1311 O O . PHE A 1 161 ? -22.845 5.877 30.085 1.00 98.56 161 PHE A O 1
ATOM 1318 N N . LYS A 1 162 ? -21.086 6.799 31.137 1.00 98.38 162 LYS A N 1
ATOM 1319 C CA . LYS A 1 162 ? -21.778 8.041 31.506 1.00 98.38 162 LYS A CA 1
ATOM 1320 C C . LYS A 1 162 ? -21.837 9.045 30.359 1.00 98.38 162 LYS A C 1
ATOM 1322 O O . LYS A 1 162 ? -22.705 9.921 30.404 1.00 98.38 162 LYS A O 1
ATOM 1327 N N 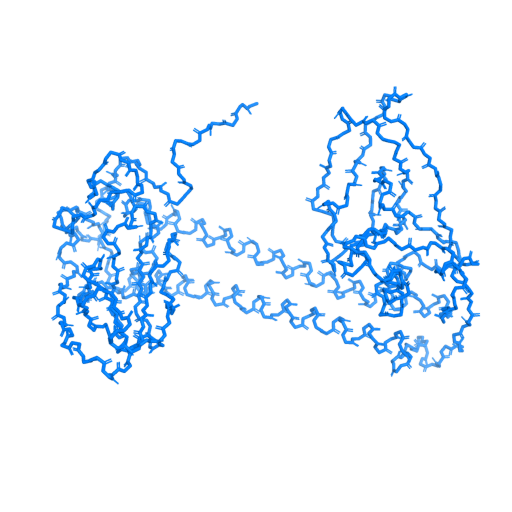. TRP A 1 163 ? -20.949 8.955 29.367 1.00 98.31 163 TRP A N 1
ATOM 1328 C CA . TRP A 1 163 ? -20.906 9.923 28.273 1.00 98.31 163 TRP A CA 1
ATOM 1329 C C . TRP A 1 163 ? -22.172 9.836 27.414 1.00 98.31 163 TRP A C 1
ATOM 1331 O O . TRP A 1 163 ? -22.621 8.729 27.099 1.00 98.31 163 TRP A O 1
ATOM 1341 N N . PRO A 1 164 ? -22.770 10.986 27.054 1.00 98.06 164 PRO A N 1
ATOM 1342 C CA . PRO A 1 164 ? -23.944 11.010 26.202 1.00 98.06 164 PRO A CA 1
ATOM 1343 C C . PRO A 1 164 ? -23.586 10.671 24.753 1.00 98.06 164 PRO A C 1
ATOM 1345 O O . PRO A 1 164 ? -22.457 10.856 24.322 1.00 98.06 164 PRO A O 1
ATOM 1348 N N . ILE A 1 165 ? -24.561 10.239 23.968 1.00 97.25 165 ILE A N 1
ATOM 1349 C CA . ILE A 1 165 ? -24.412 10.044 22.529 1.00 97.25 165 ILE A CA 1
ATOM 1350 C C . ILE A 1 165 ? -25.758 10.232 21.839 1.00 97.25 165 ILE A C 1
ATOM 1352 O O . ILE A 1 165 ? -26.787 9.778 22.333 1.00 97.25 165 ILE A O 1
ATOM 1356 N N . ASN A 1 166 ? -25.753 10.913 20.696 1.00 96.38 166 ASN A N 1
ATOM 1357 C CA . ASN A 1 166 ? -26.925 10.994 19.836 1.00 96.38 166 ASN A CA 1
ATOM 1358 C C . ASN A 1 166 ? -26.902 9.786 18.891 1.00 96.38 166 ASN A C 1
ATOM 1360 O O . ASN A 1 166 ? -25.916 9.585 18.180 1.00 96.38 166 ASN A O 1
ATOM 1364 N N . LEU A 1 167 ? -27.976 8.999 18.876 1.00 96.38 167 LEU A N 1
ATOM 1365 C CA . LEU A 1 167 ? -28.162 7.921 17.910 1.00 96.38 167 LEU A CA 1
ATOM 1366 C C . LEU A 1 167 ? -29.318 8.234 16.959 1.00 96.38 167 LEU A C 1
ATOM 1368 O O . LEU A 1 167 ? -30.390 8.649 17.418 1.00 96.38 167 LEU A O 1
ATOM 1372 N N . PRO A 1 168 ? -29.134 8.000 15.650 1.00 96.88 168 PRO A N 1
ATOM 1373 C CA . PRO A 1 168 ? -30.238 8.031 14.713 1.00 96.88 168 PRO A CA 1
ATOM 1374 C C . PRO A 1 168 ? -31.128 6.786 14.872 1.00 96.88 168 PRO A C 1
ATOM 1376 O O . PRO A 1 168 ? -30.695 5.781 15.452 1.00 96.88 168 PRO A O 1
ATOM 1379 N N . PRO A 1 169 ? -32.349 6.800 14.309 1.00 97.19 169 PRO A N 1
ATOM 1380 C CA . PRO A 1 169 ? -33.180 5.604 14.193 1.00 97.19 169 PRO A CA 1
ATOM 1381 C C . PRO A 1 169 ? -32.446 4.463 13.473 1.00 97.19 169 PRO A C 1
ATOM 1383 O O . PRO A 1 169 ? -31.614 4.713 12.599 1.00 97.19 169 PRO A O 1
ATOM 1386 N N . LEU A 1 170 ? -32.793 3.209 13.786 1.00 97.62 170 LEU A N 1
ATOM 1387 C CA . LEU A 1 170 ? -32.134 2.021 13.217 1.00 97.62 170 LEU A CA 1
ATOM 1388 C C . LEU A 1 170 ? -32.076 2.024 11.685 1.00 97.62 170 LEU A C 1
ATOM 1390 O O . LEU A 1 170 ? -31.028 1.734 11.121 1.00 97.62 170 LEU A O 1
ATOM 1394 N N . ALA A 1 171 ? -33.150 2.445 11.014 1.00 97.19 171 ALA A N 1
ATOM 1395 C CA . ALA A 1 171 ? -33.182 2.527 9.554 1.00 97.19 171 ALA A CA 1
ATOM 1396 C C . ALA A 1 171 ? -32.090 3.452 8.976 1.00 97.19 171 ALA A C 1
ATOM 1398 O O . ALA A 1 171 ? -31.530 3.185 7.914 1.00 97.19 171 ALA A O 1
ATOM 1399 N N . GLU A 1 172 ? -31.754 4.542 9.669 1.00 96.75 172 GLU A N 1
ATOM 1400 C CA . GLU A 1 172 ? -30.676 5.441 9.248 1.00 96.75 172 GLU A CA 1
ATOM 1401 C C . GLU A 1 172 ? -29.300 4.864 9.611 1.00 96.75 172 GLU A C 1
ATOM 1403 O O . GLU A 1 172 ? -28.368 4.957 8.812 1.00 96.75 172 GLU A O 1
ATOM 1408 N N . GLN A 1 173 ? -29.177 4.181 10.757 1.00 97.31 173 GLN A N 1
ATOM 1409 C CA . GLN A 1 173 ? -27.960 3.437 11.107 1.00 97.31 173 GLN A CA 1
ATOM 1410 C C . GLN A 1 173 ? -27.615 2.383 10.039 1.00 97.31 173 GLN A C 1
ATOM 1412 O O . GLN A 1 173 ? -26.471 2.317 9.582 1.00 97.31 173 GLN A O 1
ATOM 1417 N N . GLU A 1 174 ? -28.607 1.611 9.588 1.00 97.44 174 GLU A N 1
ATOM 1418 C CA . GLU A 1 174 ? -28.488 0.627 8.506 1.00 97.44 174 GLU A CA 1
ATOM 1419 C C . GLU A 1 174 ? -28.067 1.272 7.184 1.00 97.44 174 GLU A C 1
ATOM 1421 O O . GLU A 1 174 ? -27.172 0.774 6.499 1.00 97.44 174 GLU A O 1
ATOM 1426 N N . ARG A 1 175 ? -28.673 2.410 6.820 1.00 96.88 175 ARG A N 1
ATOM 1427 C CA . ARG A 1 175 ? -28.309 3.152 5.604 1.00 96.88 175 ARG A CA 1
ATOM 1428 C C . ARG A 1 175 ? -26.858 3.621 5.632 1.00 96.88 175 ARG A C 1
ATOM 1430 O O . ARG A 1 175 ? -26.137 3.428 4.650 1.00 96.88 175 ARG A O 1
ATOM 1437 N N . VAL A 1 176 ? -26.429 4.212 6.747 1.00 95.75 176 VAL A N 1
ATOM 1438 C CA . VAL A 1 176 ? -25.046 4.664 6.945 1.00 95.75 176 VAL A CA 1
ATOM 1439 C C . VAL A 1 176 ? -24.086 3.479 6.862 1.00 95.75 176 VAL A C 1
ATOM 1441 O O . VAL A 1 176 ? -23.108 3.531 6.114 1.00 95.75 176 VAL A O 1
ATOM 1444 N N . ALA A 1 177 ? -24.386 2.390 7.571 1.00 95.69 177 ALA A N 1
ATOM 1445 C CA . ALA A 1 177 ? -23.581 1.177 7.554 1.00 95.69 177 ALA A CA 1
ATOM 1446 C C . ALA A 1 177 ? -23.455 0.589 6.141 1.00 95.69 177 ALA A C 1
ATOM 1448 O O . ALA A 1 177 ? -22.345 0.351 5.665 1.00 95.69 177 ALA A O 1
ATOM 1449 N N . LYS A 1 178 ? -24.576 0.432 5.427 1.00 96.56 178 LYS A N 1
ATOM 1450 C CA . LYS A 1 178 ? -24.614 -0.087 4.054 1.00 96.56 178 LYS A CA 1
ATOM 1451 C C . LYS A 1 178 ? -23.757 0.744 3.100 1.00 96.56 178 LYS A C 1
ATOM 1453 O O . LYS A 1 178 ? -23.072 0.184 2.247 1.00 96.56 178 LYS A O 1
ATOM 1458 N N . MET A 1 179 ? -23.768 2.069 3.241 1.00 95.81 179 MET A N 1
ATOM 1459 C 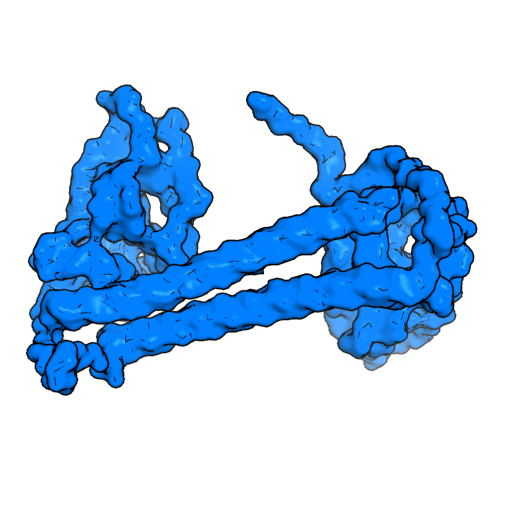CA . MET A 1 179 ? -22.944 2.963 2.425 1.00 95.81 179 MET A CA 1
ATOM 1460 C C . MET A 1 179 ? -21.443 2.732 2.662 1.00 95.81 179 MET A C 1
ATOM 1462 O O . MET A 1 179 ? -20.673 2.631 1.699 1.00 95.81 179 MET A O 1
ATOM 1466 N N . PHE A 1 180 ? -21.009 2.627 3.920 1.00 95.25 180 PHE A N 1
ATOM 1467 C CA . PHE A 1 180 ? -19.604 2.363 4.229 1.00 95.25 180 PHE A CA 1
ATOM 1468 C C . PHE A 1 180 ? -19.173 0.953 3.811 1.00 95.25 180 PHE A C 1
ATOM 1470 O O . PHE A 1 180 ? -18.120 0.819 3.186 1.00 95.25 180 PHE A O 1
ATOM 1477 N N . LEU A 1 181 ? -20.004 -0.065 4.048 1.00 94.81 181 LEU A N 1
ATOM 1478 C CA . LEU A 1 181 ? -19.751 -1.436 3.595 1.00 94.81 181 LEU A CA 1
ATOM 1479 C C . LEU A 1 181 ? -19.617 -1.505 2.069 1.00 94.81 181 LEU A C 1
ATOM 1481 O O . LEU A 1 181 ? -18.688 -2.124 1.554 1.00 94.81 181 LEU A O 1
ATOM 1485 N N . ALA A 1 182 ? -20.486 -0.816 1.323 1.00 96.00 182 ALA A N 1
ATOM 1486 C CA . ALA A 1 182 ? -20.384 -0.733 -0.135 1.00 96.00 182 ALA A CA 1
ATOM 1487 C C . ALA A 1 182 ? -19.083 -0.042 -0.586 1.00 96.00 182 ALA A C 1
ATOM 1489 O O . ALA A 1 182 ? -18.439 -0.474 -1.545 1.00 96.00 182 ALA A O 1
ATOM 1490 N N . THR A 1 183 ? -18.668 1.005 0.130 1.00 95.81 183 THR A N 1
ATOM 1491 C CA . THR A 1 183 ? -17.413 1.729 -0.120 1.00 95.81 183 THR A CA 1
ATOM 1492 C C . THR A 1 183 ? -16.197 0.824 0.108 1.00 95.81 183 THR A C 1
ATOM 1494 O O . THR A 1 183 ? -15.320 0.735 -0.751 1.00 95.81 183 THR A O 1
ATOM 1497 N N . GLU A 1 184 ? -16.155 0.097 1.226 1.00 94.50 184 GLU A N 1
ATOM 1498 C CA . GLU A 1 184 ? -15.093 -0.870 1.541 1.00 94.50 184 GLU A CA 1
ATOM 1499 C C . GLU A 1 184 ? -15.078 -2.059 0.575 1.00 94.50 184 GLU A C 1
ATOM 1501 O O . GLU A 1 184 ? -14.007 -2.483 0.128 1.00 94.50 184 GLU A O 1
ATOM 1506 N N . GLY A 1 185 ? -16.255 -2.554 0.185 1.00 96.44 185 GLY A N 1
ATOM 1507 C CA . GLY A 1 185 ? -16.398 -3.585 -0.838 1.00 96.44 185 GLY A CA 1
ATOM 1508 C C . GLY A 1 185 ? -15.808 -3.135 -2.174 1.00 96.44 185 GLY A C 1
ATOM 1509 O O . GLY A 1 185 ? -15.046 -3.874 -2.797 1.00 96.44 185 GLY A O 1
ATOM 1510 N N . LYS A 1 186 ? -16.065 -1.886 -2.586 1.00 97.62 186 LYS A N 1
ATOM 1511 C CA . LYS A 1 186 ? -15.492 -1.311 -3.810 1.00 97.62 186 LYS A CA 1
ATOM 1512 C C . LYS A 1 186 ? -13.970 -1.172 -3.732 1.00 97.62 186 LYS A C 1
ATOM 1514 O O . LYS A 1 186 ? -13.299 -1.551 -4.689 1.00 97.62 186 LYS A O 1
ATOM 1519 N N . ILE A 1 187 ? -13.420 -0.692 -2.612 1.00 97.62 187 ILE A N 1
ATOM 1520 C CA . ILE A 1 187 ? -11.960 -0.640 -2.389 1.00 97.62 187 ILE A CA 1
ATOM 1521 C C . ILE A 1 187 ? -11.358 -2.043 -2.529 1.00 97.62 187 ILE A C 1
ATOM 1523 O O . ILE A 1 187 ? -10.394 -2.234 -3.268 1.00 97.62 187 ILE A O 1
ATOM 1527 N N . THR A 1 188 ? -11.971 -3.038 -1.885 1.00 97.75 188 THR A N 1
ATOM 1528 C CA . THR A 1 188 ? -11.522 -4.436 -1.935 1.00 97.75 188 THR A CA 1
ATOM 1529 C C . THR A 1 188 ? -11.531 -4.993 -3.360 1.00 97.75 188 THR A C 1
ATOM 1531 O O . THR A 1 188 ? -10.561 -5.618 -3.791 1.00 97.75 188 THR A O 1
ATOM 1534 N N . LEU A 1 189 ? -12.600 -4.749 -4.124 1.00 98.31 189 LEU A N 1
ATOM 1535 C CA . LEU A 1 189 ? -12.703 -5.189 -5.518 1.00 98.31 189 LEU A CA 1
ATOM 1536 C C . LEU A 1 189 ? -11.670 -4.503 -6.420 1.00 98.31 189 LEU A C 1
ATOM 1538 O O . LEU A 1 189 ? -11.070 -5.160 -7.270 1.00 98.31 189 LEU A O 1
ATOM 1542 N N . LEU A 1 190 ? -11.426 -3.205 -6.224 1.00 98.44 190 LEU A N 1
ATOM 1543 C CA . LEU A 1 190 ? -10.395 -2.469 -6.957 1.00 98.44 190 LEU A CA 1
ATOM 1544 C C . LEU A 1 190 ? -8.990 -2.986 -6.633 1.00 98.44 190 LEU A C 1
ATOM 1546 O O . LEU A 1 190 ? -8.194 -3.170 -7.550 1.00 98.44 190 LEU A O 1
ATOM 1550 N N . ALA A 1 191 ? -8.697 -3.288 -5.365 1.00 98.06 191 ALA A N 1
ATOM 1551 C CA . ALA A 1 191 ? -7.424 -3.882 -4.962 1.00 98.06 191 ALA A CA 1
ATOM 1552 C C . ALA A 1 191 ? -7.203 -5.251 -5.627 1.00 98.06 191 ALA A C 1
ATOM 1554 O O . ALA A 1 191 ? -6.155 -5.475 -6.229 1.00 98.06 191 ALA A O 1
ATOM 1555 N N . LYS A 1 192 ? -8.222 -6.125 -5.627 1.00 98.25 192 LYS A N 1
ATOM 1556 C CA . LYS A 1 192 ? -8.175 -7.408 -6.355 1.00 98.25 192 LYS A CA 1
ATOM 1557 C C . LYS A 1 192 ? -7.954 -7.209 -7.857 1.00 98.25 192 LYS A C 1
ATOM 1559 O O . LYS A 1 192 ? -7.129 -7.898 -8.449 1.00 98.25 192 LYS A O 1
ATOM 1564 N N . LYS A 1 193 ? -8.654 -6.247 -8.472 1.00 98.31 193 LYS A N 1
ATOM 1565 C CA . LYS A 1 193 ? -8.482 -5.899 -9.892 1.00 98.31 193 LYS A CA 1
ATOM 1566 C C . LYS A 1 193 ? -7.060 -5.422 -10.192 1.00 98.31 193 LYS A C 1
ATOM 1568 O O . LYS A 1 193 ? -6.511 -5.802 -11.220 1.00 98.31 193 LYS A O 1
ATOM 1573 N N . LYS A 1 194 ? -6.466 -4.611 -9.311 1.00 97.56 194 LYS A N 1
ATOM 1574 C CA . LYS A 1 194 ? -5.080 -4.148 -9.439 1.00 97.56 194 LYS A CA 1
ATOM 1575 C C . LYS A 1 194 ? -4.109 -5.330 -9.443 1.00 97.56 194 LYS A C 1
ATOM 1577 O O . LYS A 1 194 ? -3.350 -5.457 -10.395 1.00 97.56 194 LYS A O 1
ATOM 1582 N N . THR A 1 195 ? -4.192 -6.214 -8.446 1.00 97.56 195 THR A N 1
ATOM 1583 C CA . THR A 1 195 ? -3.334 -7.408 -8.365 1.00 97.56 195 THR A CA 1
ATOM 1584 C C . THR A 1 195 ? -3.489 -8.298 -9.596 1.00 97.56 195 THR A C 1
ATOM 1586 O O . THR A 1 195 ? -2.495 -8.684 -10.198 1.00 97.56 195 THR A O 1
ATOM 1589 N N . ALA A 1 196 ? -4.722 -8.538 -10.054 1.00 98.25 196 ALA A N 1
ATOM 1590 C CA . ALA A 1 196 ? -4.961 -9.327 -11.262 1.00 98.25 196 ALA A CA 1
ATOM 1591 C C . ALA A 1 196 ? -4.337 -8.700 -12.525 1.00 98.25 196 ALA A C 1
ATOM 1593 O O . ALA A 1 196 ? -3.841 -9.421 -13.388 1.00 98.25 196 ALA A O 1
ATOM 1594 N N . LEU A 1 197 ? -4.342 -7.366 -12.647 1.00 98.06 197 LEU A N 1
ATOM 1595 C CA . LEU A 1 197 ? -3.680 -6.666 -13.753 1.00 98.06 197 LEU A CA 1
ATOM 1596 C C . LEU A 1 197 ? -2.150 -6.751 -13.662 1.00 98.06 197 LEU A C 1
ATOM 1598 O O . LEU A 1 197 ? -1.500 -6.914 -14.691 1.00 98.06 197 LEU A O 1
ATOM 1602 N N . GLU A 1 198 ? -1.581 -6.655 -12.459 1.00 96.06 198 GLU A N 1
ATOM 1603 C CA . GLU A 1 198 ? -0.138 -6.806 -12.221 1.00 96.06 198 GLU A CA 1
ATOM 1604 C C . GLU A 1 198 ? 0.338 -8.227 -12.565 1.00 96.06 198 GLU A C 1
ATOM 1606 O O . GLU A 1 198 ? 1.328 -8.390 -13.284 1.00 96.06 198 GLU A O 1
ATOM 1611 N N . ASP A 1 199 ? -0.406 -9.249 -12.134 1.00 96.94 199 ASP A N 1
ATOM 1612 C CA . ASP A 1 199 ? -0.133 -10.652 -12.458 1.00 96.94 199 ASP A CA 1
ATOM 1613 C C . ASP A 1 199 ? -0.273 -10.914 -13.963 1.00 96.94 199 ASP A C 1
ATOM 1615 O O . ASP A 1 199 ? 0.598 -11.539 -14.576 1.00 96.94 199 ASP A O 1
ATOM 1619 N N . TYR A 1 200 ? -1.330 -10.380 -14.587 1.00 97.81 200 TYR A N 1
ATOM 1620 C CA . TYR A 1 200 ? -1.533 -10.469 -16.033 1.00 97.81 200 TYR A CA 1
ATOM 1621 C C . TYR A 1 200 ? -0.386 -9.811 -16.810 1.00 97.81 200 TYR A C 1
ATOM 1623 O O . TYR A 1 200 ? 0.160 -10.434 -17.721 1.00 97.81 200 TYR A O 1
ATOM 1631 N N . LYS A 1 201 ? 0.035 -8.596 -16.422 1.00 96.75 201 LYS A N 1
ATOM 1632 C CA . LYS A 1 201 ? 1.197 -7.914 -17.014 1.00 96.75 201 LYS A CA 1
ATOM 1633 C C . LYS A 1 201 ? 2.438 -8.796 -16.918 1.00 96.75 201 LYS A C 1
ATOM 1635 O O . LYS A 1 201 ? 3.096 -9.024 -17.929 1.00 96.75 201 LYS A O 1
ATOM 1640 N N . GLY A 1 202 ? 2.744 -9.307 -15.725 1.00 95.56 202 GLY A N 1
ATOM 1641 C CA . GLY A 1 202 ? 3.914 -10.156 -15.499 1.00 95.56 202 GLY A CA 1
ATOM 1642 C C . GLY A 1 202 ? 3.897 -11.426 -16.353 1.00 95.56 202 GLY A C 1
ATOM 1643 O O . GLY A 1 202 ? 4.910 -11.775 -16.962 1.00 95.56 202 GLY A O 1
ATOM 1644 N N . GLY A 1 203 ? 2.739 -12.085 -16.450 1.00 97.12 203 GLY A N 1
ATOM 1645 C CA . GLY A 1 203 ? 2.548 -13.269 -17.285 1.00 97.12 203 GLY A CA 1
ATOM 1646 C C . GLY A 1 203 ? 2.725 -12.982 -18.776 1.00 97.12 203 GLY A C 1
ATOM 1647 O O . GLY A 1 203 ? 3.449 -13.708 -19.458 1.00 97.12 203 GLY A O 1
ATOM 1648 N N . VAL A 1 204 ? 2.117 -11.906 -19.286 1.00 97.31 204 VAL A N 1
ATOM 1649 C CA . VAL A 1 204 ? 2.249 -11.531 -20.701 1.00 97.31 204 VAL A CA 1
ATOM 1650 C C . VAL A 1 204 ? 3.673 -11.095 -21.029 1.00 97.31 204 VAL A C 1
ATOM 1652 O O . VAL A 1 204 ? 4.219 -11.559 -22.023 1.00 97.31 204 VAL A O 1
ATOM 1655 N N . MET A 1 205 ? 4.317 -10.289 -20.180 1.00 96.50 205 MET A N 1
ATOM 1656 C CA . MET A 1 205 ? 5.721 -9.909 -20.365 1.00 96.50 205 MET A CA 1
ATOM 1657 C C . MET A 1 205 ? 6.628 -11.133 -20.486 1.00 96.50 205 MET A C 1
ATOM 1659 O O . MET A 1 205 ? 7.446 -11.188 -21.399 1.00 96.50 205 MET A O 1
ATOM 1663 N N . ARG A 1 206 ? 6.469 -12.133 -19.608 1.00 96.38 206 ARG A N 1
ATOM 1664 C CA . ARG A 1 206 ? 7.276 -13.358 -19.680 1.00 96.38 206 ARG A CA 1
ATOM 1665 C C . ARG A 1 206 ? 7.115 -14.055 -21.028 1.00 96.38 206 ARG A C 1
ATOM 1667 O O . ARG A 1 206 ? 8.124 -14.404 -21.624 1.00 96.38 206 ARG A O 1
ATOM 1674 N N . ARG A 1 207 ? 5.877 -14.202 -21.507 1.00 97.19 207 ARG A N 1
ATOM 1675 C CA . ARG A 1 207 ? 5.571 -14.861 -22.786 1.00 97.19 207 ARG A CA 1
ATOM 1676 C C . ARG A 1 207 ? 6.041 -14.060 -24.001 1.00 97.19 207 ARG A C 1
ATOM 1678 O O . ARG A 1 207 ? 6.466 -14.659 -24.980 1.00 97.19 207 ARG A O 1
ATOM 1685 N N . LEU A 1 208 ? 5.981 -12.727 -23.943 1.00 96.62 208 LEU A N 1
ATOM 1686 C CA . LEU A 1 208 ? 6.495 -11.852 -25.002 1.00 96.62 208 LEU A CA 1
ATOM 1687 C C . LEU A 1 208 ? 8.018 -11.974 -25.119 1.00 96.62 208 LEU A C 1
ATOM 1689 O O . LEU A 1 208 ? 8.531 -12.251 -26.195 1.00 96.62 208 LEU A O 1
ATOM 1693 N N . PHE A 1 209 ? 8.745 -11.836 -24.006 1.00 95.50 209 PHE A N 1
ATOM 1694 C CA . PHE A 1 209 ? 10.211 -11.898 -24.015 1.00 95.50 209 PHE A CA 1
ATOM 1695 C C . PHE A 1 209 ? 10.772 -13.329 -24.115 1.00 95.50 209 PHE A C 1
ATOM 1697 O O . PHE A 1 209 ? 11.947 -13.484 -24.431 1.00 95.50 209 PHE A O 1
ATOM 1704 N N . SER A 1 210 ? 9.967 -14.377 -23.883 1.00 93.94 210 SER A N 1
ATOM 1705 C CA . SER A 1 210 ? 10.317 -15.766 -24.234 1.00 93.94 210 SER A CA 1
ATOM 1706 C C . SER A 1 210 ? 9.917 -16.156 -25.661 1.00 93.94 210 SER A C 1
ATOM 1708 O O . SER A 1 210 ? 10.204 -17.275 -26.080 1.00 93.94 210 SER A O 1
ATOM 1710 N N . ARG A 1 211 ? 9.273 -15.246 -26.409 1.00 92.81 211 ARG A N 1
ATOM 1711 C CA . ARG A 1 211 ? 8.728 -15.455 -27.764 1.00 92.81 211 ARG A CA 1
ATOM 1712 C C . ARG A 1 211 ? 7.599 -16.494 -27.861 1.00 92.81 211 ARG A C 1
ATOM 1714 O O . ARG A 1 211 ? 7.173 -16.833 -28.959 1.00 92.81 211 ARG A O 1
ATOM 1721 N N . GLU A 1 212 ? 7.046 -16.951 -26.737 1.00 93.56 212 GLU A N 1
ATOM 1722 C CA . GLU A 1 212 ? 5.820 -17.773 -26.695 1.00 93.56 212 GLU A CA 1
ATOM 1723 C C . GLU A 1 212 ? 4.567 -16.999 -27.136 1.00 93.56 212 GLU A C 1
ATOM 1725 O O . GLU A 1 212 ? 3.529 -17.586 -27.451 1.00 93.56 212 GLU A O 1
ATOM 1730 N N . LEU A 1 213 ? 4.633 -15.670 -27.086 1.00 94.31 213 LEU A N 1
ATOM 1731 C CA . LEU A 1 213 ? 3.636 -14.758 -27.622 1.00 94.31 213 LEU A CA 1
ATOM 1732 C C . LEU A 1 213 ? 4.349 -13.741 -28.513 1.00 94.31 213 LEU A C 1
ATOM 1734 O O . LEU A 1 213 ? 5.330 -13.138 -28.090 1.00 94.31 213 LEU A O 1
ATOM 1738 N N . ARG A 1 214 ? 3.822 -13.521 -29.717 1.00 94.06 214 ARG A N 1
ATOM 1739 C CA . ARG A 1 214 ? 4.312 -12.511 -30.658 1.00 94.06 214 ARG A CA 1
ATOM 1740 C C . ARG A 1 214 ? 3.155 -11.702 -31.215 1.00 94.06 214 ARG A C 1
ATOM 1742 O O . ARG A 1 214 ? 2.029 -12.199 -31.294 1.00 94.06 214 ARG A O 1
ATOM 1749 N N . PHE A 1 215 ? 3.432 -10.457 -31.580 1.00 95.00 215 PHE A N 1
ATOM 1750 C CA . PHE A 1 215 ? 2.459 -9.654 -32.312 1.00 95.00 215 PHE A CA 1
ATOM 1751 C C . PHE A 1 215 ? 2.549 -9.974 -33.805 1.00 95.00 215 PHE A C 1
ATOM 1753 O O . PHE A 1 215 ? 3.583 -10.413 -34.294 1.00 95.00 215 PHE A O 1
ATOM 1760 N N . ALA A 1 216 ? 1.456 -9.742 -34.524 1.00 92.75 216 ALA A N 1
ATOM 1761 C CA . ALA A 1 216 ? 1.435 -9.769 -35.980 1.00 92.75 216 ALA A CA 1
ATOM 1762 C C . ALA A 1 216 ? 1.471 -8.339 -36.541 1.00 92.75 216 ALA A C 1
ATOM 1764 O O . ALA A 1 216 ? 1.139 -7.363 -35.844 1.00 92.75 216 ALA A O 1
ATOM 1765 N N . ASN A 1 217 ? 1.846 -8.233 -37.812 1.00 93.12 217 ASN A N 1
ATOM 1766 C CA . ASN A 1 217 ? 1.627 -7.043 -38.622 1.00 93.12 217 ASN A CA 1
ATOM 1767 C C . ASN A 1 217 ? 0.134 -6.685 -38.674 1.00 93.12 217 ASN A C 1
ATOM 1769 O O . ASN A 1 217 ? -0.738 -7.485 -38.329 1.00 93.12 217 ASN A O 1
ATOM 1773 N N . ASP A 1 218 ? -0.169 -5.465 -39.116 1.00 91.00 218 ASP A N 1
ATOM 1774 C CA . ASP A 1 218 ? -1.557 -4.996 -39.237 1.00 91.00 218 ASP A CA 1
ATOM 1775 C C . ASP A 1 218 ? -2.364 -5.789 -40.279 1.00 91.00 218 ASP A C 1
ATOM 1777 O O . ASP A 1 218 ? -3.581 -5.898 -40.157 1.00 91.00 218 ASP A O 1
ATOM 1781 N N . ASP A 1 219 ? -1.690 -6.396 -41.258 1.00 92.56 219 ASP A N 1
ATOM 1782 C CA . ASP A 1 219 ? -2.276 -7.300 -42.255 1.00 92.56 219 ASP A CA 1
ATOM 1783 C C . ASP A 1 219 ? -2.391 -8.763 -41.773 1.00 92.56 219 ASP A C 1
ATOM 1785 O O . ASP A 1 219 ? -2.854 -9.629 -42.516 1.00 92.56 219 ASP A O 1
ATOM 1789 N N . GLY A 1 220 ? -1.980 -9.053 -40.533 1.00 91.69 220 GLY A N 1
ATOM 1790 C CA . GLY A 1 220 ? -1.993 -10.390 -39.940 1.00 91.69 220 GLY A CA 1
ATOM 1791 C C . GLY A 1 220 ? -0.782 -11.265 -40.280 1.00 91.69 220 GLY A C 1
ATOM 1792 O O . GLY A 1 220 ? -0.683 -12.372 -39.751 1.00 91.69 220 GLY A O 1
ATOM 1793 N N . SER A 1 221 ? 0.153 -10.794 -41.111 1.00 93.62 221 SER A N 1
ATOM 1794 C CA . SER A 1 221 ? 1.403 -11.512 -41.378 1.00 93.62 221 SER A CA 1
ATOM 1795 C C . SER A 1 221 ? 2.342 -11.490 -40.163 1.00 93.62 221 SER A C 1
ATOM 1797 O O . SER A 1 221 ? 2.256 -10.620 -39.292 1.00 93.62 221 SER A O 1
ATOM 1799 N N . ALA A 1 222 ? 3.252 -12.461 -40.076 1.00 93.88 222 ALA A N 1
ATOM 1800 C CA . ALA A 1 222 ? 4.264 -12.481 -39.022 1.00 93.88 222 ALA A CA 1
ATOM 1801 C C . ALA A 1 222 ? 5.337 -11.405 -39.264 1.00 93.88 222 ALA A C 1
ATOM 1803 O O . ALA A 1 222 ? 5.728 -11.152 -40.405 1.00 93.88 222 ALA A O 1
ATOM 1804 N N . PHE A 1 223 ? 5.844 -10.797 -38.189 1.00 94.81 223 PHE A N 1
ATOM 1805 C CA . PHE A 1 223 ? 7.082 -10.019 -38.266 1.00 94.81 223 PHE A CA 1
ATOM 1806 C C . PHE A 1 223 ? 8.281 -10.930 -38.573 1.00 94.81 223 PHE A C 1
ATOM 1808 O O . PHE A 1 223 ? 8.220 -12.124 -38.258 1.00 94.81 223 PHE A O 1
ATOM 1815 N N . PRO A 1 224 ? 9.384 -10.377 -39.118 1.00 94.38 224 PRO A N 1
ATOM 1816 C CA . PRO A 1 224 ? 10.660 -11.085 -39.191 1.00 94.38 224 PRO A CA 1
ATOM 1817 C C . PRO A 1 224 ? 11.076 -11.650 -37.832 1.00 94.38 224 PRO A C 1
ATOM 1819 O O . PRO A 1 224 ? 10.622 -11.175 -36.784 1.00 94.38 224 PRO A O 1
ATOM 1822 N N . ASP A 1 225 ? 11.933 -12.666 -37.838 1.00 94.19 225 ASP A N 1
ATOM 1823 C CA . ASP A 1 225 ? 12.516 -13.178 -36.601 1.00 94.19 225 ASP A CA 1
ATOM 1824 C C . ASP A 1 225 ? 13.289 -12.084 -35.858 1.00 94.19 225 ASP A C 1
ATOM 1826 O O . ASP A 1 225 ? 13.689 -11.075 -36.437 1.00 94.19 225 ASP A O 1
ATOM 1830 N N . TRP A 1 226 ? 13.383 -12.237 -34.538 1.00 95.62 226 TRP A N 1
ATOM 1831 C CA . TRP A 1 226 ? 14.095 -11.269 -33.711 1.00 95.62 226 TRP A CA 1
ATOM 1832 C C . TRP A 1 226 ? 15.593 -11.418 -33.966 1.00 95.62 226 TRP A C 1
ATOM 1834 O O . TRP A 1 226 ? 16.094 -12.533 -34.108 1.00 95.62 226 TRP A O 1
ATOM 1844 N N . ASP A 1 227 ? 16.282 -10.285 -34.031 1.00 94.69 227 ASP A N 1
ATOM 1845 C CA . ASP A 1 227 ? 17.719 -10.248 -34.256 1.00 94.69 227 ASP A CA 1
ATOM 1846 C C . ASP A 1 227 ? 18.439 -10.339 -32.911 1.00 94.69 227 ASP A C 1
ATOM 1848 O O . ASP A 1 227 ? 18.200 -9.536 -32.002 1.00 94.69 227 ASP A O 1
ATOM 1852 N N . GLU A 1 228 ? 19.349 -11.299 -32.776 1.00 96.62 228 GLU A N 1
ATOM 1853 C CA . GLU A 1 228 ? 20.202 -11.414 -31.598 1.00 96.62 228 GLU A CA 1
ATOM 1854 C C . GLU A 1 228 ? 21.299 -10.343 -31.642 1.00 96.62 228 GLU A C 1
ATOM 1856 O O . GLU A 1 228 ? 22.123 -10.296 -32.559 1.00 96.62 228 GLU A O 1
ATOM 1861 N N . ARG A 1 229 ? 21.300 -9.437 -30.658 1.00 96.94 229 ARG A N 1
ATOM 1862 C CA . ARG A 1 229 ? 22.282 -8.348 -30.558 1.00 96.94 229 ARG A CA 1
ATOM 1863 C C . ARG A 1 229 ? 22.812 -8.216 -29.141 1.00 96.94 229 ARG A C 1
ATOM 1865 O O . ARG A 1 229 ? 22.083 -8.403 -28.165 1.00 96.94 229 ARG A O 1
ATOM 1872 N N . LYS A 1 230 ? 24.076 -7.812 -29.009 1.00 97.94 230 LYS A N 1
ATOM 1873 C CA . LYS A 1 230 ? 24.631 -7.441 -27.705 1.00 97.94 230 LYS A CA 1
ATOM 1874 C C . LYS A 1 230 ? 23.961 -6.177 -27.192 1.00 97.94 230 LYS A C 1
ATOM 1876 O O . LYS A 1 230 ? 23.792 -5.210 -27.934 1.00 97.94 230 LYS A O 1
ATOM 1881 N N . PHE A 1 231 ? 23.633 -6.145 -25.903 1.00 97.94 231 PHE A N 1
ATOM 1882 C CA . PHE A 1 231 ? 22.968 -4.987 -25.301 1.00 97.94 231 PHE A CA 1
ATOM 1883 C C . PHE A 1 231 ? 23.768 -3.690 -25.477 1.00 97.94 231 PHE A C 1
ATOM 1885 O O . PHE A 1 231 ? 23.189 -2.636 -25.721 1.00 97.94 231 PHE A O 1
ATOM 1892 N N . GLY A 1 232 ? 25.098 -3.764 -25.369 1.00 97.44 232 GLY A N 1
ATOM 1893 C CA . GLY A 1 232 ? 25.989 -2.612 -25.514 1.00 97.44 232 GLY A CA 1
ATOM 1894 C C . GLY A 1 232 ? 26.051 -2.045 -26.934 1.00 97.44 232 GLY A C 1
ATOM 1895 O O . GLY A 1 232 ? 26.402 -0.877 -27.085 1.00 97.44 232 GLY A O 1
ATOM 1896 N N . ASP A 1 233 ? 25.671 -2.833 -27.945 1.00 97.25 233 ASP A N 1
ATOM 1897 C CA . ASP A 1 233 ? 25.641 -2.402 -29.348 1.00 97.25 233 ASP A CA 1
ATOM 1898 C C . ASP A 1 233 ? 24.369 -1.609 -29.675 1.00 97.25 233 ASP A C 1
ATOM 1900 O O . ASP A 1 233 ? 24.341 -0.858 -30.646 1.00 97.25 233 ASP A O 1
ATOM 1904 N N . VAL A 1 234 ? 23.307 -1.785 -28.879 1.00 97.25 234 VAL A N 1
ATOM 1905 C CA . VAL A 1 234 ? 22.014 -1.108 -29.064 1.00 97.25 234 VAL A CA 1
ATOM 1906 C C . VAL A 1 234 ? 21.726 -0.053 -28.005 1.00 97.25 234 VAL A C 1
ATOM 1908 O O . VAL A 1 234 ? 20.928 0.847 -28.248 1.00 97.25 234 VAL A O 1
ATOM 1911 N N . VAL A 1 235 ? 22.340 -0.133 -26.823 1.00 98.25 235 VAL A N 1
ATOM 1912 C CA . VAL A 1 235 ? 22.050 0.753 -25.690 1.00 98.25 235 VAL A CA 1
ATOM 1913 C C . VAL A 1 235 ? 23.322 1.403 -25.170 1.00 98.25 235 VAL A C 1
ATOM 1915 O O . VAL A 1 235 ? 24.280 0.749 -24.760 1.00 98.25 235 VAL A O 1
ATOM 1918 N N . VAL A 1 236 ? 23.277 2.727 -25.074 1.00 97.69 236 VAL A N 1
ATOM 1919 C CA . VAL A 1 236 ? 24.327 3.552 -24.493 1.00 97.69 236 VAL A CA 1
ATOM 1920 C C . VAL A 1 236 ? 23.987 3.874 -23.043 1.00 97.69 236 VAL A C 1
ATOM 1922 O O . VAL A 1 236 ? 22.886 4.317 -22.707 1.00 97.69 236 VAL A O 1
ATOM 1925 N N . ARG A 1 237 ? 24.974 3.710 -22.160 1.00 97.44 237 ARG A N 1
ATOM 1926 C CA . ARG A 1 237 ? 24.904 4.221 -20.790 1.00 97.44 237 ARG A CA 1
ATOM 1927 C C . ARG A 1 237 ? 25.377 5.672 -20.759 1.00 97.44 237 ARG A C 1
ATOM 1929 O O . ARG A 1 237 ? 26.575 5.930 -20.877 1.00 97.44 237 ARG A O 1
ATOM 1936 N N . VAL A 1 238 ? 24.451 6.603 -20.550 1.00 97.12 238 VAL A N 1
ATOM 1937 C CA . VAL A 1 238 ? 24.736 8.042 -20.537 1.00 97.12 238 VAL A CA 1
ATOM 1938 C C . VAL A 1 238 ? 25.690 8.380 -19.389 1.00 97.12 238 VAL A C 1
ATOM 1940 O O . VAL A 1 238 ? 25.498 8.004 -18.228 1.00 97.12 238 VAL A O 1
ATOM 1943 N N . GLY A 1 239 ? 26.777 9.062 -19.748 1.00 93.62 239 GLY A N 1
ATOM 1944 C CA . GLY A 1 239 ? 27.868 9.425 -18.849 1.00 93.62 239 GLY A CA 1
ATOM 1945 C C . GLY A 1 239 ? 27.861 10.880 -18.390 1.00 93.62 239 GLY A C 1
ATOM 1946 O O . GLY A 1 239 ? 28.719 11.225 -17.583 1.00 93.62 239 GLY A O 1
ATOM 1947 N N . ASP A 1 240 ? 26.923 11.701 -18.871 1.00 95.75 240 ASP A N 1
ATOM 1948 C CA . ASP A 1 240 ? 26.879 13.148 -18.640 1.00 95.75 240 ASP A CA 1
ATOM 1949 C C . ASP A 1 240 ? 26.762 13.483 -17.144 1.00 95.75 240 ASP A C 1
ATOM 1951 O O . ASP A 1 240 ? 25.823 13.056 -16.466 1.00 95.75 240 ASP A O 1
ATOM 1955 N N . LYS A 1 241 ? 27.765 14.181 -16.598 1.00 95.94 241 LYS A N 1
ATOM 1956 C CA . LYS A 1 241 ? 27.912 14.406 -15.154 1.00 95.94 241 LYS A CA 1
ATOM 1957 C C . LYS A 1 241 ? 27.466 15.798 -14.749 1.00 95.94 241 LYS A C 1
ATOM 1959 O O . LYS A 1 241 ? 27.853 16.796 -15.340 1.00 95.94 241 LYS A O 1
ATOM 1964 N N . PHE A 1 242 ? 26.752 15.845 -13.633 1.00 95.75 242 PHE A N 1
ATOM 1965 C CA . PHE A 1 242 ? 26.367 17.068 -12.948 1.00 95.75 242 PHE A CA 1
ATOM 1966 C C . PHE A 1 242 ? 27.089 17.161 -11.600 1.00 95.75 242 PHE A C 1
ATOM 1968 O O . PHE A 1 242 ? 26.982 16.248 -10.774 1.00 95.75 242 PHE A O 1
ATOM 1975 N N . ASP A 1 243 ? 27.831 18.249 -11.372 1.00 95.12 243 ASP A N 1
ATOM 1976 C CA . ASP A 1 243 ? 28.441 18.552 -10.072 1.00 95.12 243 ASP A CA 1
ATOM 1977 C C . ASP A 1 243 ? 27.592 19.604 -9.338 1.00 95.12 243 ASP A C 1
ATOM 1979 O O . ASP A 1 243 ? 27.671 20.785 -9.689 1.00 95.12 243 ASP A O 1
ATOM 1983 N N . PRO A 1 244 ? 26.822 19.218 -8.300 1.00 92.00 244 PRO A N 1
ATOM 1984 C CA . PRO A 1 244 ? 25.952 20.144 -7.568 1.00 92.00 244 PRO A CA 1
ATOM 1985 C C . PRO A 1 244 ? 26.715 21.260 -6.833 1.00 92.00 244 PRO A C 1
ATOM 1987 O O . PRO A 1 244 ? 26.098 22.179 -6.313 1.00 92.00 244 PRO A O 1
ATOM 1990 N N . ARG A 1 245 ? 28.052 21.192 -6.754 1.00 91.38 245 ARG A N 1
ATOM 1991 C CA . ARG A 1 245 ? 28.896 22.219 -6.116 1.00 91.38 245 ARG A CA 1
ATOM 1992 C C . ARG A 1 245 ? 29.382 23.291 -7.091 1.00 91.38 245 ARG A C 1
ATOM 1994 O O . ARG A 1 245 ? 29.984 24.264 -6.650 1.00 91.38 245 ARG A O 1
ATOM 2001 N N . LYS A 1 246 ? 29.232 23.057 -8.398 1.00 90.25 246 LYS A N 1
ATOM 2002 C CA . LYS A 1 246 ? 29.788 23.901 -9.469 1.00 90.25 246 LYS A CA 1
ATOM 2003 C C . LYS A 1 246 ? 28.719 24.473 -10.400 1.00 90.25 246 LYS A C 1
ATOM 2005 O O . LYS A 1 246 ? 29.071 25.044 -11.426 1.00 90.25 246 LYS A O 1
ATOM 2010 N N . SER A 1 247 ? 27.443 24.272 -10.088 1.00 84.75 247 SER A N 1
ATOM 2011 C CA . SER A 1 247 ? 26.322 24.733 -10.900 1.00 84.75 247 SER A CA 1
ATOM 2012 C C . SER A 1 247 ? 25.275 25.382 -10.005 1.00 84.75 247 SER A C 1
ATOM 2014 O O . SER A 1 247 ? 24.989 24.864 -8.926 1.00 84.75 247 SER A O 1
ATOM 2016 N N . ASP A 1 248 ? 24.708 26.486 -10.485 1.00 87.31 248 ASP A N 1
ATOM 2017 C CA . ASP A 1 248 ? 23.561 27.163 -9.872 1.00 87.31 248 ASP A CA 1
ATOM 2018 C C . ASP A 1 248 ? 22.218 26.577 -10.355 1.00 87.31 248 ASP A C 1
ATOM 2020 O O . ASP A 1 248 ? 21.146 27.032 -9.954 1.00 87.31 248 ASP A O 1
ATOM 2024 N N . GLU A 1 249 ? 22.245 25.564 -11.230 1.00 91.25 249 GLU A N 1
ATOM 2025 C CA . GLU A 1 249 ? 21.039 24.863 -11.664 1.00 91.25 249 GLU A CA 1
ATOM 2026 C C . GLU A 1 249 ? 20.413 24.066 -10.511 1.00 91.25 249 GLU A C 1
ATOM 2028 O O . GLU A 1 249 ? 21.101 23.456 -9.690 1.00 91.25 249 GLU A O 1
ATOM 2033 N N . ASN A 1 250 ? 19.082 23.977 -10.511 1.00 91.69 250 ASN A N 1
ATOM 2034 C CA . ASN A 1 250 ? 18.325 23.185 -9.542 1.00 91.69 250 ASN A CA 1
ATOM 2035 C C . ASN A 1 250 ? 17.418 22.145 -10.236 1.00 91.69 250 ASN A C 1
ATOM 2037 O O . ASN A 1 250 ? 16.192 22.247 -10.132 1.00 91.69 250 ASN A O 1
ATOM 2041 N N . PRO A 1 251 ? 17.983 21.174 -10.987 1.00 95.94 251 PRO A N 1
ATOM 2042 C CA . PRO A 1 251 ? 17.199 20.150 -11.672 1.00 95.94 251 PRO A CA 1
ATOM 2043 C C . PRO A 1 251 ? 16.484 19.212 -10.692 1.00 95.94 251 PRO A C 1
ATOM 2045 O O . PRO A 1 251 ? 16.873 19.065 -9.530 1.00 95.94 251 PRO A O 1
ATOM 2048 N N . PHE A 1 252 ? 15.467 18.499 -11.180 1.00 97.19 252 PHE A N 1
ATOM 2049 C CA . PHE A 1 252 ? 14.863 17.410 -10.418 1.00 97.19 252 PHE A CA 1
ATOM 2050 C C . PHE A 1 252 ? 15.914 16.347 -10.083 1.00 97.19 252 PHE A C 1
ATOM 2052 O O . PHE A 1 252 ? 16.542 15.787 -10.981 1.00 97.19 252 PHE A O 1
ATOM 2059 N N . LEU A 1 253 ? 16.095 16.057 -8.790 1.00 97.44 253 LEU A N 1
ATOM 2060 C CA . LEU A 1 253 ? 16.994 15.007 -8.320 1.00 97.44 253 LEU A CA 1
ATOM 2061 C C . LEU A 1 253 ? 16.213 13.727 -8.020 1.00 97.44 253 LEU A C 1
ATOM 2063 O O . LEU A 1 253 ? 15.402 13.685 -7.092 1.00 97.44 253 LEU A O 1
ATOM 2067 N N . VAL A 1 254 ? 16.527 12.673 -8.771 1.00 98.00 254 VAL A N 1
ATOM 2068 C CA . VAL A 1 254 ? 16.007 11.320 -8.565 1.00 98.00 254 VAL A CA 1
ATOM 2069 C C . VAL A 1 254 ? 17.069 10.461 -7.879 1.00 98.00 254 VAL A C 1
ATOM 2071 O O . VAL A 1 254 ? 18.070 10.051 -8.469 1.00 98.00 254 VAL A O 1
ATOM 2074 N N . GLU A 1 255 ? 16.848 10.172 -6.605 1.00 97.00 255 GLU A N 1
ATOM 2075 C CA . GLU A 1 255 ? 17.595 9.177 -5.845 1.00 97.00 255 GLU A CA 1
ATOM 2076 C C . GLU A 1 255 ? 16.956 7.791 -5.977 1.00 97.00 255 GLU A C 1
ATOM 2078 O O . GLU A 1 255 ? 15.807 7.632 -6.399 1.00 97.00 255 GLU A O 1
ATOM 2083 N N . LEU A 1 256 ? 17.690 6.746 -5.591 1.00 95.31 256 LEU A N 1
ATOM 2084 C CA . LEU A 1 256 ? 17.194 5.380 -5.739 1.00 95.31 256 LEU A CA 1
ATOM 2085 C C . LEU A 1 256 ? 15.947 5.137 -4.874 1.00 95.31 256 LEU A C 1
ATOM 2087 O O . LEU A 1 256 ? 15.049 4.403 -5.280 1.00 95.31 256 LEU A O 1
ATOM 2091 N N . GLU A 1 257 ? 15.8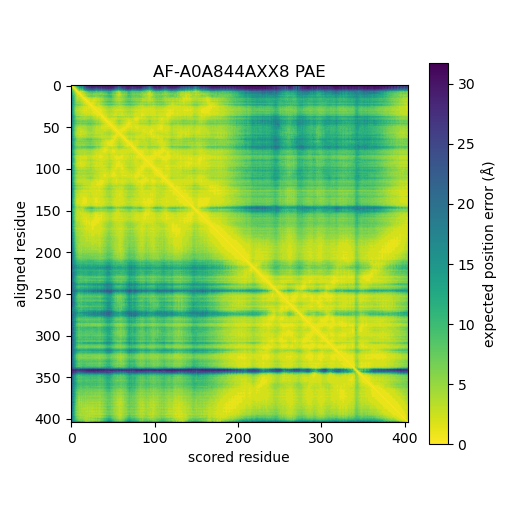50 5.748 -3.692 1.00 95.69 257 GLU A N 1
ATOM 2092 C CA . GLU A 1 257 ? 14.653 5.731 -2.844 1.00 95.69 257 GLU A CA 1
ATOM 2093 C C . GLU A 1 257 ? 13.431 6.403 -3.476 1.00 95.69 257 GLU A C 1
ATOM 2095 O O . GLU A 1 257 ? 12.311 6.064 -3.098 1.00 95.69 257 GLU A O 1
ATOM 2100 N N . ASN A 1 258 ? 13.623 7.295 -4.451 1.00 97.44 258 ASN A N 1
ATOM 2101 C CA . ASN A 1 258 ? 12.518 7.945 -5.142 1.00 97.44 258 ASN A CA 1
ATOM 2102 C C . ASN A 1 258 ? 11.851 7.028 -6.173 1.00 97.44 258 ASN A C 1
ATOM 2104 O O . ASN A 1 258 ? 10.710 7.283 -6.541 1.00 97.44 258 ASN A O 1
ATOM 2108 N N . ILE A 1 259 ? 12.521 5.963 -6.618 1.00 97.50 259 ILE A N 1
ATOM 2109 C CA . ILE A 1 259 ? 11.956 4.997 -7.564 1.00 97.50 259 ILE A CA 1
ATOM 2110 C C . ILE A 1 259 ? 11.294 3.851 -6.792 1.00 97.50 259 ILE A C 1
ATOM 2112 O O . ILE A 1 259 ? 11.942 3.153 -5.996 1.00 97.50 259 ILE A O 1
ATOM 2116 N N . GLU A 1 260 ? 10.003 3.649 -7.043 1.00 95.81 260 GLU A N 1
ATOM 2117 C CA . GLU A 1 260 ? 9.233 2.526 -6.516 1.00 95.81 260 GLU A CA 1
ATOM 2118 C C . GLU A 1 260 ? 9.599 1.232 -7.260 1.00 95.81 260 GLU A C 1
ATOM 2120 O O . GLU A 1 260 ? 9.783 1.202 -8.477 1.00 95.81 260 GLU A O 1
ATOM 2125 N N . GLY A 1 261 ? 9.761 0.137 -6.517 1.00 95.19 261 GLY A N 1
ATOM 2126 C CA . GLY A 1 261 ? 10.131 -1.145 -7.113 1.00 95.19 261 GLY A CA 1
ATOM 2127 C C . GLY A 1 261 ? 8.986 -1.737 -7.932 1.00 95.19 261 GLY A C 1
ATOM 2128 O O . GLY A 1 261 ? 7.852 -1.760 -7.468 1.00 95.19 261 GLY A O 1
ATOM 2129 N N . LYS A 1 262 ? 9.307 -2.295 -9.105 1.00 92.44 262 LYS A N 1
ATOM 2130 C CA . LYS A 1 262 ? 8.405 -3.022 -10.022 1.00 92.44 262 LYS A CA 1
ATOM 2131 C C . LYS A 1 262 ? 7.333 -2.188 -10.737 1.00 92.44 262 LYS A C 1
ATOM 2133 O O . LYS A 1 262 ? 6.652 -2.750 -11.589 1.00 92.44 262 LYS A O 1
ATOM 2138 N N . THR A 1 263 ? 7.157 -0.909 -10.406 1.00 89.81 263 THR A N 1
ATOM 2139 C CA . THR A 1 263 ? 6.022 -0.116 -10.916 1.00 89.81 263 THR A CA 1
ATOM 2140 C C . THR A 1 263 ? 6.391 0.894 -11.994 1.00 89.81 263 THR A C 1
ATOM 2142 O O . THR A 1 263 ? 5.496 1.401 -12.662 1.00 89.81 263 THR A O 1
ATOM 2145 N N . GLY A 1 264 ? 7.673 1.232 -12.155 1.00 93.00 264 GLY A N 1
ATOM 2146 C CA . GLY A 1 264 ? 8.090 2.313 -13.051 1.00 93.00 264 GLY A CA 1
ATOM 2147 C C . GLY A 1 264 ? 7.901 3.723 -12.481 1.00 93.00 264 GLY A C 1
ATOM 2148 O O . GLY A 1 264 ? 8.270 4.694 -13.139 1.00 93.00 264 GLY A O 1
ATOM 2149 N N . ARG A 1 265 ? 7.315 3.864 -11.281 1.00 93.50 265 ARG A N 1
ATOM 2150 C CA . ARG A 1 265 ? 6.902 5.163 -10.733 1.00 93.50 265 ARG A CA 1
ATOM 2151 C C . ARG A 1 265 ? 8.020 5.862 -9.969 1.00 93.50 265 ARG A C 1
ATOM 2153 O O . ARG A 1 265 ? 8.697 5.268 -9.127 1.00 93.50 265 ARG A O 1
ATOM 2160 N N . ILE A 1 266 ? 8.111 7.170 -10.186 1.00 96.44 266 ILE A N 1
ATOM 2161 C CA . ILE A 1 266 ? 8.893 8.092 -9.362 1.00 96.44 266 ILE A CA 1
ATOM 2162 C C . ILE A 1 266 ? 7.949 8.695 -8.314 1.00 96.44 266 ILE A C 1
ATOM 2164 O O . ILE A 1 266 ? 6.944 9.319 -8.645 1.00 96.44 266 ILE A O 1
ATOM 2168 N N . LEU A 1 267 ? 8.242 8.454 -7.037 1.00 94.31 267 LEU A N 1
ATOM 2169 C CA . LEU A 1 267 ? 7.409 8.839 -5.891 1.00 94.31 267 LEU A CA 1
ATOM 2170 C C . LEU A 1 267 ? 7.606 10.299 -5.459 1.00 94.31 267 LEU A C 1
ATOM 2172 O O . LEU A 1 267 ? 6.820 10.822 -4.672 1.00 94.31 267 LEU A O 1
ATOM 2176 N N . GLY A 1 268 ? 8.672 10.941 -5.929 1.00 95.44 268 GLY A N 1
ATOM 2177 C CA . GLY A 1 268 ? 9.019 12.317 -5.599 1.00 95.44 268 GLY A CA 1
ATOM 2178 C C . GLY A 1 268 ? 10.470 12.627 -5.945 1.00 95.44 268 GLY A C 1
ATOM 2179 O O . GLY A 1 268 ? 11.134 11.845 -6.619 1.00 95.44 268 GLY A O 1
ATOM 2180 N N . PHE A 1 269 ? 10.960 13.758 -5.444 1.00 97.00 269 PHE A N 1
ATOM 2181 C CA . PHE A 1 269 ? 12.304 14.256 -5.723 1.00 97.00 269 PHE A CA 1
ATOM 2182 C C . PHE A 1 269 ? 13.043 14.574 -4.431 1.00 97.00 269 PHE A C 1
ATOM 2184 O O . PHE A 1 269 ? 12.456 15.086 -3.472 1.00 97.00 269 PHE A O 1
ATOM 2191 N N . SER A 1 270 ? 14.338 14.291 -4.419 1.00 95.44 270 SER A N 1
ATOM 2192 C CA . SER A 1 270 ? 15.235 14.708 -3.345 1.00 95.44 270 SER A CA 1
ATOM 2193 C C . SER A 1 270 ? 15.692 16.155 -3.553 1.00 95.44 270 SER A C 1
ATOM 2195 O O . SER A 1 270 ? 15.616 16.705 -4.649 1.00 95.44 270 SER A O 1
ATOM 2197 N N . ARG A 1 271 ? 16.163 16.804 -2.483 1.00 92.69 271 ARG A N 1
ATOM 2198 C CA . ARG A 1 271 ? 16.727 18.159 -2.572 1.00 92.69 271 ARG A CA 1
ATOM 2199 C C . ARG A 1 271 ? 18.191 18.098 -2.995 1.00 92.69 271 ARG A C 1
ATOM 2201 O O . ARG A 1 271 ? 18.949 17.283 -2.467 1.00 92.69 271 ARG A O 1
ATOM 2208 N N . LEU A 1 272 ? 18.579 18.992 -3.902 1.00 89.81 272 LEU A N 1
ATOM 2209 C CA . LEU A 1 272 ? 19.974 19.172 -4.308 1.00 89.81 272 LEU A CA 1
ATOM 2210 C C . LEU A 1 272 ? 20.814 19.912 -3.270 1.00 89.81 272 LEU A C 1
ATOM 2212 O O . LEU A 1 272 ? 22.018 19.686 -3.183 1.00 89.81 272 LEU A O 1
ATOM 2216 N N . GLU A 1 273 ? 20.185 20.760 -2.461 1.00 88.25 273 GLU A N 1
ATOM 2217 C CA . GLU A 1 273 ? 20.861 21.509 -1.407 1.00 88.25 273 GLU A CA 1
ATOM 2218 C C . GLU A 1 273 ? 21.650 20.572 -0.475 1.00 88.25 273 GLU A C 1
ATOM 2220 O O . GLU A 1 273 ? 21.125 19.589 0.052 1.00 88.25 273 GLU A O 1
ATOM 2225 N N . GLY A 1 274 ? 22.943 20.859 -0.302 1.00 85.69 274 GLY A N 1
ATOM 2226 C CA . GLY A 1 274 ? 23.851 20.061 0.526 1.00 85.69 274 GLY A CA 1
ATOM 2227 C C . GLY A 1 274 ? 24.374 18.769 -0.120 1.00 85.69 274 GLY A C 1
ATOM 2228 O O . GLY A 1 274 ? 25.228 18.105 0.475 1.00 85.69 274 GLY A O 1
ATOM 2229 N N . GLN A 1 275 ? 23.935 18.410 -1.333 1.00 89.12 275 GLN A N 1
ATOM 2230 C CA . GLN A 1 275 ? 24.475 17.264 -2.069 1.00 89.12 275 GLN A CA 1
ATOM 2231 C C . GLN A 1 275 ? 25.902 17.555 -2.546 1.00 89.12 275 GLN A C 1
ATOM 2233 O O . GLN A 1 275 ? 26.184 18.599 -3.124 1.00 89.12 275 GLN A O 1
ATOM 2238 N N . ARG A 1 276 ? 26.821 16.609 -2.323 1.00 89.25 276 ARG A N 1
ATOM 2239 C CA . ARG A 1 276 ? 28.239 16.741 -2.726 1.00 89.25 276 ARG A CA 1
ATOM 2240 C C . ARG A 1 276 ? 28.664 15.768 -3.820 1.00 89.25 276 ARG A C 1
ATOM 2242 O O . ARG A 1 276 ? 29.670 15.996 -4.484 1.00 89.25 276 ARG A O 1
ATOM 2249 N N . SER A 1 277 ? 27.947 14.658 -3.963 1.00 92.12 277 SER A N 1
ATOM 2250 C CA . SER A 1 277 ? 28.274 13.610 -4.928 1.00 92.12 277 SER A CA 1
ATOM 2251 C C . SER A 1 277 ? 27.873 14.022 -6.339 1.00 92.12 277 SER A C 1
ATOM 2253 O O . SER A 1 277 ? 26.789 14.572 -6.532 1.00 92.12 277 SER A O 1
ATOM 2255 N N . LEU A 1 278 ? 28.714 13.673 -7.318 1.00 94.69 278 LEU A N 1
ATOM 2256 C CA . LEU A 1 278 ? 28.372 13.800 -8.732 1.00 94.69 278 LEU A CA 1
ATOM 2257 C C . LEU A 1 278 ? 27.082 13.033 -9.038 1.00 94.69 278 LEU A C 1
ATOM 2259 O O . LEU A 1 278 ? 26.893 11.898 -8.583 1.00 94.69 278 LEU A O 1
ATOM 2263 N N . LYS A 1 279 ? 26.225 13.658 -9.835 1.00 96.31 279 LYS A N 1
ATOM 2264 C CA . LYS A 1 279 ? 24.991 13.082 -10.367 1.00 96.31 279 LYS A CA 1
ATOM 2265 C C . LYS A 1 279 ? 25.162 12.824 -11.866 1.00 96.31 279 LYS A C 1
ATOM 2267 O O . LYS A 1 279 ? 26.145 13.263 -12.467 1.00 96.31 279 LYS A O 1
ATOM 2272 N N . THR A 1 280 ? 24.239 12.082 -12.462 1.00 97.81 280 THR A N 1
ATOM 2273 C CA . THR A 1 280 ? 24.203 11.854 -13.915 1.00 97.81 280 THR A CA 1
ATOM 2274 C C . THR A 1 280 ? 22.972 12.547 -14.482 1.00 97.81 280 THR A C 1
ATOM 2276 O O . THR A 1 280 ? 21.897 12.388 -13.908 1.00 97.81 280 THR A O 1
ATOM 2279 N N . ARG A 1 281 ? 23.117 13.329 -15.554 1.00 98.06 281 ARG A N 1
ATOM 2280 C CA . ARG A 1 281 ? 21.977 13.955 -16.235 1.00 98.06 281 ARG A CA 1
ATOM 2281 C C . ARG A 1 281 ? 21.186 12.907 -17.015 1.00 98.06 281 ARG A C 1
ATOM 2283 O O . ARG A 1 281 ? 21.769 11.967 -17.555 1.00 98.06 281 ARG A O 1
ATOM 2290 N N . PHE A 1 282 ? 19.875 13.088 -17.068 1.00 98.38 282 PHE A N 1
ATOM 2291 C CA . PHE A 1 282 ? 18.974 12.337 -17.933 1.00 98.38 282 PHE A CA 1
ATOM 2292 C C . PHE A 1 282 ? 18.011 13.296 -18.633 1.00 98.38 282 PHE A C 1
ATOM 2294 O O . PHE A 1 282 ? 17.643 14.336 -18.083 1.00 98.38 282 PHE A O 1
ATOM 2301 N N . ALA A 1 283 ? 17.611 12.928 -19.843 1.00 97.81 283 ALA A N 1
ATOM 2302 C CA . ALA A 1 283 ? 16.620 13.630 -20.643 1.00 97.81 283 ALA A CA 1
ATOM 2303 C C . ALA A 1 283 ? 15.291 12.861 -20.670 1.00 97.81 283 ALA A C 1
ATOM 2305 O O . ALA A 1 283 ? 15.203 1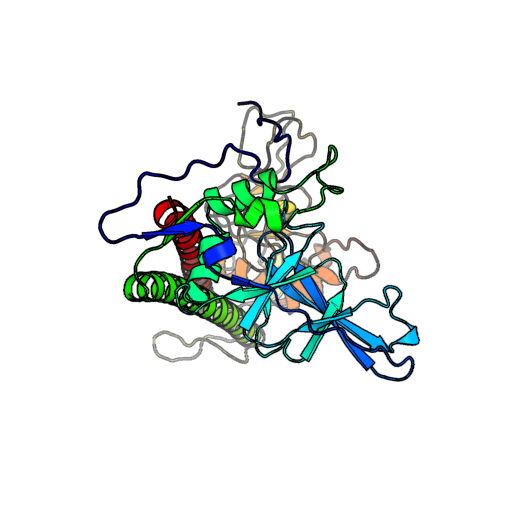1.708 -20.235 1.00 97.81 283 ALA A O 1
ATOM 2306 N N . ILE A 1 284 ? 14.265 13.508 -21.223 1.00 97.44 284 ILE A N 1
ATOM 2307 C CA . ILE A 1 284 ? 12.963 12.890 -21.488 1.00 97.44 284 ILE A CA 1
ATOM 2308 C C . ILE A 1 284 ? 13.158 11.652 -22.367 1.00 97.44 284 ILE A C 1
ATOM 2310 O O . ILE A 1 284 ? 13.825 11.712 -23.400 1.00 97.44 284 ILE A O 1
ATOM 2314 N N . GLY A 1 285 ? 12.557 10.535 -21.959 1.00 95.19 285 GLY A N 1
ATOM 2315 C CA . GLY A 1 285 ? 12.661 9.273 -22.687 1.00 95.19 285 GLY A CA 1
ATOM 2316 C C . GLY A 1 285 ? 13.944 8.482 -22.416 1.00 95.19 285 GLY A C 1
ATOM 2317 O O . GLY A 1 285 ? 14.124 7.419 -23.003 1.00 95.19 285 GLY A O 1
ATOM 2318 N N . ASP A 1 286 ? 14.825 8.913 -21.516 1.00 98.38 286 ASP A N 1
ATOM 2319 C CA . ASP A 1 286 ? 15.840 7.996 -20.994 1.00 98.38 286 ASP A CA 1
ATOM 2320 C C . ASP A 1 286 ? 15.197 6.920 -20.112 1.00 98.38 286 ASP A C 1
ATOM 2322 O O . ASP A 1 286 ? 14.157 7.129 -19.488 1.00 98.38 286 ASP A O 1
ATOM 2326 N N . VAL A 1 287 ? 15.835 5.757 -20.014 1.00 98.69 287 VAL A N 1
ATOM 2327 C CA . VAL A 1 287 ? 15.441 4.704 -19.074 1.00 98.69 287 VAL A CA 1
ATOM 2328 C C . VAL A 1 287 ? 16.367 4.744 -17.869 1.00 98.69 287 VAL A C 1
ATOM 2330 O O . VAL A 1 287 ? 17.576 4.540 -17.975 1.00 98.69 287 VAL A O 1
ATOM 2333 N N . LEU A 1 288 ? 15.793 4.988 -16.695 1.00 98.69 288 LEU A N 1
ATOM 2334 C CA . LEU A 1 288 ? 16.508 4.946 -15.427 1.00 98.69 288 LEU A CA 1
ATOM 2335 C C . LEU A 1 288 ? 16.475 3.522 -14.879 1.00 98.69 288 LEU A C 1
ATOM 2337 O O . LEU A 1 288 ? 15.398 2.961 -14.685 1.00 98.69 288 LEU A O 1
ATOM 2341 N N . PHE A 1 289 ? 17.637 2.945 -14.578 1.00 98.44 289 PHE A N 1
ATOM 2342 C CA . PHE A 1 289 ? 17.751 1.611 -13.987 1.00 98.44 289 PHE A CA 1
ATOM 2343 C C . PHE A 1 289 ? 18.598 1.629 -12.713 1.00 98.44 289 PHE A C 1
ATOM 2345 O O . PHE A 1 289 ? 19.775 1.989 -12.727 1.00 98.44 289 PHE A O 1
ATOM 2352 N N . GLY A 1 290 ? 18.015 1.209 -11.592 1.00 97.44 290 GLY A N 1
ATOM 2353 C CA . GLY A 1 290 ? 18.705 1.088 -10.313 1.00 97.44 290 GLY A CA 1
ATOM 2354 C C . GLY A 1 290 ? 19.720 -0.052 -10.324 1.00 97.44 290 GLY A C 1
ATOM 2355 O O . GLY A 1 290 ? 19.353 -1.219 -10.198 1.00 97.44 290 GLY A O 1
ATOM 2356 N N . LYS A 1 291 ? 21.012 0.281 -10.417 1.00 94.69 291 LYS A N 1
ATOM 2357 C CA . LYS A 1 291 ? 22.089 -0.719 -10.467 1.00 94.69 291 LYS A CA 1
ATOM 2358 C C . LYS A 1 291 ? 22.353 -1.362 -9.105 1.00 94.69 291 LYS A C 1
ATOM 2360 O O . LYS A 1 291 ? 22.899 -2.458 -9.051 1.00 94.69 291 LYS A O 1
ATOM 2365 N N . LEU A 1 292 ? 22.005 -0.690 -8.005 1.00 94.31 292 LEU A N 1
ATOM 2366 C CA . LEU A 1 292 ? 22.124 -1.222 -6.648 1.00 94.31 292 LEU A CA 1
ATOM 2367 C C . LEU A 1 292 ? 20.904 -2.082 -6.306 1.00 94.31 292 LEU A C 1
ATOM 2369 O O . LEU A 1 292 ? 19.772 -1.607 -6.352 1.00 94.31 292 LEU A O 1
ATOM 2373 N N . ARG A 1 293 ? 21.158 -3.322 -5.874 1.00 93.44 293 ARG A N 1
ATOM 2374 C CA . ARG A 1 293 ? 20.136 -4.337 -5.565 1.00 93.44 293 ARG A CA 1
ATOM 2375 C C . ARG A 1 293 ? 19.122 -4.502 -6.714 1.00 93.44 293 ARG A C 1
ATOM 2377 O O . ARG A 1 293 ? 17.929 -4.284 -6.495 1.00 93.44 293 ARG A O 1
ATOM 2384 N N . PRO A 1 294 ? 19.558 -4.914 -7.922 1.00 93.69 294 PRO A N 1
ATOM 2385 C CA . PRO A 1 294 ? 18.686 -4.995 -9.101 1.00 93.69 294 PRO A CA 1
ATOM 2386 C C . PRO A 1 294 ? 17.444 -5.879 -8.915 1.00 93.69 294 PRO A C 1
ATOM 2388 O O . PRO A 1 294 ? 16.417 -5.645 -9.547 1.00 93.69 294 PRO A O 1
ATOM 2391 N N . TYR A 1 295 ? 17.481 -6.857 -8.000 1.00 92.12 295 TYR A N 1
ATOM 2392 C CA . TYR A 1 295 ? 16.312 -7.653 -7.599 1.00 92.12 295 TYR A CA 1
ATOM 2393 C C . TYR A 1 295 ? 15.132 -6.827 -7.047 1.00 92.12 295 TYR A C 1
ATOM 2395 O O . TYR A 1 295 ? 13.997 -7.302 -7.061 1.00 92.12 295 TYR A O 1
ATOM 2403 N N . LEU A 1 296 ? 15.359 -5.587 -6.590 1.00 94.00 296 LEU A N 1
ATOM 2404 C CA . LEU A 1 296 ? 14.291 -4.656 -6.202 1.00 94.00 296 LEU A CA 1
ATOM 2405 C C . LEU A 1 296 ? 13.530 -4.089 -7.410 1.00 94.00 296 LEU A C 1
ATOM 2407 O O . LEU A 1 296 ? 12.491 -3.459 -7.219 1.00 94.00 296 LEU A O 1
ATOM 2411 N N . LYS A 1 297 ? 14.032 -4.319 -8.634 1.00 95.50 297 LYS A N 1
ATOM 2412 C CA . LYS A 1 297 ? 13.434 -3.898 -9.908 1.00 95.50 297 LYS A CA 1
ATOM 2413 C C . LYS A 1 297 ? 13.044 -2.416 -9.890 1.00 95.50 297 LYS A C 1
ATOM 2415 O O . LYS A 1 297 ? 11.910 -2.070 -10.199 1.00 95.50 297 LYS A O 1
ATOM 2420 N N . LYS A 1 298 ? 13.969 -1.543 -9.487 1.00 97.56 298 LYS A N 1
ATOM 2421 C CA . LYS A 1 298 ? 13.771 -0.090 -9.527 1.00 97.56 298 LYS A CA 1
ATOM 2422 C C . LYS A 1 298 ? 14.144 0.428 -10.908 1.00 97.56 298 LYS A C 1
ATOM 2424 O O . LYS A 1 298 ? 15.323 0.479 -11.241 1.00 97.56 298 LYS A O 1
ATOM 2429 N N . HIS A 1 299 ? 13.139 0.770 -11.698 1.00 97.69 299 HIS A N 1
ATOM 2430 C CA . HIS A 1 299 ? 13.277 1.332 -13.036 1.00 97.69 299 HIS A CA 1
ATOM 2431 C C . HIS A 1 299 ? 12.287 2.484 -13.207 1.00 97.69 299 HIS A C 1
ATOM 2433 O O . HIS A 1 299 ? 11.270 2.510 -12.517 1.00 97.69 299 HIS A O 1
ATOM 2439 N N . ALA A 1 300 ? 12.575 3.420 -14.104 1.00 98.06 300 ALA A N 1
ATOM 2440 C CA . ALA A 1 300 ? 11.655 4.492 -14.468 1.00 98.06 300 ALA A CA 1
ATOM 2441 C C . ALA A 1 300 ? 11.878 4.934 -15.919 1.00 98.06 300 ALA A C 1
ATOM 2443 O O . ALA A 1 300 ? 12.973 4.781 -16.459 1.00 98.06 300 ALA A O 1
ATOM 2444 N N . HIS A 1 301 ? 10.834 5.497 -16.518 1.00 97.81 301 HIS A N 1
ATOM 2445 C CA . HIS A 1 301 ? 10.847 6.109 -17.847 1.00 97.81 301 HIS A CA 1
ATOM 2446 C C . HIS A 1 301 ? 10.277 7.527 -17.716 1.00 97.81 301 HIS A C 1
ATOM 2448 O O . HIS A 1 301 ? 9.069 7.712 -17.852 1.00 97.81 301 HIS A O 1
ATOM 2454 N N . PRO A 1 302 ? 11.093 8.498 -17.267 1.00 96.69 302 PRO A N 1
ATOM 2455 C CA . PRO A 1 302 ? 10.630 9.853 -16.996 1.00 96.69 302 PRO A CA 1
ATOM 2456 C C . PRO A 1 302 ? 10.192 10.595 -18.267 1.00 96.69 302 PRO A C 1
ATOM 2458 O O . PRO A 1 302 ? 10.851 10.552 -19.308 1.00 96.69 302 PRO A O 1
ATOM 2461 N N . ASP A 1 303 ? 9.107 11.353 -18.124 1.00 96.00 303 ASP A N 1
ATOM 2462 C CA . ASP A 1 303 ? 8.577 12.331 -19.080 1.00 96.00 303 ASP A CA 1
ATOM 2463 C C . ASP A 1 303 ? 9.114 13.757 -18.830 1.00 96.00 303 ASP A C 1
ATOM 2465 O O . ASP A 1 303 ? 8.6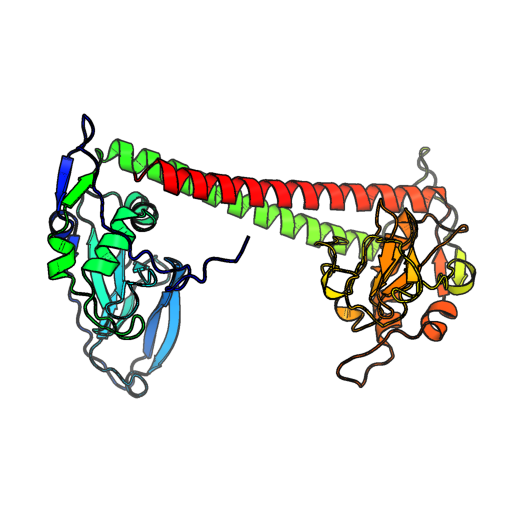27 14.731 -19.397 1.00 96.00 303 ASP A O 1
ATOM 2469 N N . PHE A 1 304 ? 10.147 13.877 -17.992 1.00 97.38 304 PHE A N 1
ATOM 2470 C CA . PHE A 1 304 ? 10.846 15.113 -17.644 1.00 97.38 304 PHE A CA 1
ATOM 2471 C C . PHE A 1 304 ? 12.368 14.902 -17.671 1.00 97.38 304 PHE A C 1
ATOM 2473 O O . PHE A 1 304 ? 12.855 13.772 -17.663 1.00 97.38 304 PHE A O 1
ATOM 2480 N N . GLU A 1 305 ? 13.126 15.995 -17.680 1.00 97.81 305 GLU A N 1
ATOM 2481 C CA . GLU A 1 305 ? 14.590 15.992 -17.581 1.00 97.81 305 GLU A CA 1
ATOM 2482 C C . GLU A 1 305 ? 15.072 16.259 -16.148 1.00 97.81 305 GLU A C 1
ATOM 2484 O O . GLU A 1 305 ? 14.385 16.890 -15.338 1.00 97.81 305 GLU A O 1
ATOM 2489 N N . GLY A 1 306 ? 16.271 15.787 -15.810 1.00 97.62 306 GLY A N 1
ATOM 2490 C CA . GLY A 1 306 ? 16.813 15.984 -14.472 1.00 97.62 306 GLY A CA 1
ATOM 2491 C C . GLY A 1 306 ? 18.163 15.326 -14.245 1.00 97.62 306 GLY A C 1
ATOM 2492 O O . GLY A 1 306 ? 18.931 15.056 -15.169 1.00 97.62 306 GLY A O 1
ATOM 2493 N N . VAL A 1 307 ? 18.471 15.084 -12.973 1.00 98.25 307 VAL A N 1
ATOM 2494 C CA . VAL A 1 307 ? 19.693 14.405 -12.542 1.00 98.25 307 VAL A CA 1
ATOM 2495 C C . VAL A 1 307 ? 19.364 13.240 -11.625 1.00 98.25 307 VAL A C 1
ATOM 2497 O O . VAL A 1 307 ? 18.466 13.314 -10.789 1.00 98.25 307 VAL A O 1
ATOM 2500 N N . CYS A 1 308 ? 20.104 12.147 -11.747 1.00 97.94 308 CYS A N 1
ATOM 2501 C CA . CYS A 1 308 ? 19.941 10.984 -10.892 1.00 97.94 308 CYS A CA 1
ATOM 2502 C C . CYS A 1 308 ? 21.229 10.631 -10.153 1.00 97.94 308 CYS A C 1
ATOM 2504 O O . CYS A 1 308 ? 22.341 11.036 -10.516 1.00 97.94 308 CYS A O 1
ATOM 2506 N N . SER A 1 309 ? 21.080 9.856 -9.086 1.00 95.38 309 SER A N 1
ATOM 2507 C CA . SER A 1 309 ? 22.212 9.386 -8.296 1.00 95.38 309 SER A CA 1
ATOM 2508 C C . SER A 1 309 ? 23.141 8.463 -9.088 1.00 95.38 309 SER A C 1
ATOM 2510 O O . SER A 1 309 ? 22.781 7.893 -10.118 1.00 95.38 309 SER A O 1
ATOM 2512 N N . SER A 1 310 ? 24.364 8.276 -8.590 1.00 92.19 310 SER A N 1
ATOM 2513 C CA . SER A 1 310 ? 25.349 7.386 -9.214 1.00 92.19 310 SER A CA 1
ATOM 2514 C C . SER A 1 310 ? 24.970 5.900 -9.141 1.00 92.19 310 SER A C 1
ATOM 2516 O O . SER A 1 310 ? 25.579 5.086 -9.840 1.00 92.19 310 SER A O 1
ATOM 2518 N N . GLU A 1 311 ? 23.982 5.536 -8.316 1.00 94.75 311 GLU A N 1
ATOM 2519 C CA . GLU A 1 311 ? 23.427 4.180 -8.203 1.00 94.75 311 GLU A CA 1
ATOM 2520 C C . GLU A 1 311 ? 22.295 3.912 -9.211 1.00 94.75 311 GLU A C 1
ATOM 2522 O O . GLU A 1 311 ? 21.717 2.824 -9.227 1.00 94.75 311 GLU A O 1
ATOM 2527 N N . ILE A 1 312 ? 22.010 4.878 -10.085 1.00 97.94 312 ILE A N 1
ATOM 2528 C CA . ILE A 1 312 ? 21.086 4.752 -11.207 1.00 97.94 312 ILE A CA 1
ATOM 2529 C C . ILE A 1 312 ? 21.898 4.854 -12.500 1.00 97.94 312 ILE A C 1
ATOM 2531 O O . ILE A 1 312 ? 22.739 5.739 -12.668 1.00 97.94 312 ILE A O 1
ATOM 2535 N N . TRP A 1 313 ? 21.684 3.911 -13.410 1.00 98.19 313 TRP A N 1
ATOM 2536 C CA . TRP A 1 313 ? 22.107 4.049 -14.794 1.00 98.19 313 TRP A CA 1
ATOM 2537 C C . TRP A 1 313 ? 21.054 4.811 -15.577 1.00 98.19 313 TRP A C 1
ATOM 2539 O O . TRP A 1 313 ? 19.866 4.534 -15.445 1.00 98.19 313 TRP A O 1
ATOM 2549 N N . VAL A 1 314 ? 21.524 5.732 -16.408 1.00 98.69 314 VAL A N 1
ATOM 2550 C CA . VAL A 1 314 ? 20.733 6.394 -17.439 1.00 98.69 314 VAL A CA 1
ATOM 2551 C C . VAL A 1 314 ? 21.029 5.657 -18.739 1.00 98.69 314 VAL A C 1
ATOM 2553 O O . VAL A 1 314 ? 22.184 5.605 -19.168 1.00 98.69 314 VAL A O 1
ATOM 2556 N N . LEU A 1 315 ? 20.019 5.006 -19.303 1.00 98.69 315 LEU A N 1
ATOM 2557 C CA . LEU A 1 315 ? 20.126 4.164 -20.489 1.00 98.69 315 LEU A CA 1
ATOM 2558 C C . LEU A 1 315 ? 19.379 4.829 -21.642 1.00 98.69 315 LEU A C 1
ATOM 2560 O O . LEU A 1 315 ? 18.219 5.209 -21.488 1.00 98.69 315 LEU A O 1
ATOM 2564 N N . ARG A 1 316 ? 20.044 4.945 -22.789 1.00 98.19 316 ARG A N 1
ATOM 2565 C CA . ARG A 1 316 ? 19.510 5.561 -24.004 1.00 98.19 316 ARG A CA 1
ATOM 2566 C C . ARG A 1 316 ? 19.779 4.665 -25.201 1.00 98.19 316 ARG A C 1
ATOM 2568 O O . ARG A 1 316 ? 20.816 4.010 -25.255 1.00 98.19 316 ARG A O 1
ATOM 2575 N N . SER A 1 317 ? 18.869 4.658 -26.164 1.00 96.44 317 SER A N 1
ATOM 2576 C CA . SER A 1 317 ? 19.059 3.976 -27.439 1.00 96.44 317 SER A CA 1
ATOM 2577 C C . SER A 1 317 ? 18.487 4.809 -28.577 1.00 96.44 317 SER A C 1
ATOM 2579 O O . SER A 1 317 ? 17.445 5.440 -28.409 1.00 96.44 317 SER A O 1
ATOM 2581 N N . GLU A 1 318 ? 19.176 4.785 -29.715 1.00 93.75 318 GLU A N 1
ATOM 2582 C CA . GLU A 1 318 ? 18.664 5.248 -31.012 1.00 93.75 318 GLU A CA 1
ATOM 2583 C C . GLU A 1 318 ? 18.274 4.065 -31.922 1.00 93.75 318 GLU A C 1
ATOM 2585 O O . GLU A 1 318 ? 17.564 4.246 -32.905 1.00 93.75 318 GLU A O 1
ATOM 2590 N N . GLU A 1 319 ? 18.691 2.845 -31.564 1.00 93.38 319 GLU A N 1
ATOM 2591 C CA . GLU A 1 319 ? 18.495 1.605 -32.329 1.00 93.38 319 GLU A CA 1
ATOM 2592 C C . GLU A 1 319 ? 17.182 0.892 -31.973 1.00 93.38 319 GLU A C 1
ATOM 2594 O O . GLU A 1 319 ? 16.583 0.207 -32.802 1.00 93.38 319 GLU A O 1
ATOM 2599 N N . ILE A 1 320 ? 16.731 1.031 -30.722 1.00 95.94 320 ILE A N 1
ATOM 2600 C CA . ILE A 1 320 ? 15.483 0.448 -30.226 1.00 95.94 320 ILE A CA 1
ATOM 2601 C C . ILE A 1 320 ? 14.605 1.516 -29.585 1.00 95.94 320 ILE A C 1
ATOM 2603 O O . ILE A 1 320 ? 15.086 2.499 -29.020 1.00 95.94 320 ILE A O 1
ATOM 2607 N N . SER A 1 321 ? 13.290 1.300 -29.634 1.00 95.56 321 SER A N 1
ATOM 2608 C CA . SER A 1 321 ? 12.328 2.201 -29.000 1.00 95.56 321 SER A CA 1
ATOM 2609 C C . SER A 1 321 ? 12.638 2.358 -27.512 1.00 95.56 321 SER A C 1
ATOM 2611 O O . SER A 1 321 ? 12.763 1.380 -26.777 1.00 95.56 321 SER A O 1
ATOM 2613 N N . SER A 1 322 ? 12.699 3.604 -27.049 1.00 96.75 322 SER A N 1
ATOM 2614 C CA . SER A 1 322 ? 12.926 3.939 -25.642 1.00 96.75 322 SER A CA 1
ATOM 2615 C C . SER A 1 322 ? 11.902 3.273 -24.700 1.00 96.75 322 SER A C 1
ATOM 2617 O O . SER A 1 322 ? 12.268 2.725 -23.657 1.00 96.75 322 SER A O 1
ATOM 2619 N N . LEU A 1 323 ? 10.625 3.222 -25.096 1.00 97.19 323 LEU A N 1
ATOM 2620 C CA . LEU A 1 323 ? 9.588 2.556 -24.305 1.00 97.19 323 LEU A CA 1
ATOM 2621 C C . LEU A 1 323 ? 9.731 1.024 -24.347 1.00 97.19 323 LEU A C 1
ATOM 2623 O O . LEU A 1 323 ? 9.459 0.347 -23.358 1.00 97.19 323 LEU A O 1
ATOM 2627 N N . PHE A 1 324 ? 10.213 0.459 -25.457 1.00 98.12 324 PHE A N 1
ATOM 2628 C CA . PHE A 1 324 ? 10.565 -0.962 -25.506 1.00 98.12 324 PHE A CA 1
ATOM 2629 C C . PHE A 1 324 ? 11.759 -1.270 -24.594 1.00 98.12 324 PHE A C 1
ATOM 2631 O O . PHE A 1 324 ? 11.685 -2.214 -23.809 1.00 98.12 324 PHE A O 1
ATOM 2638 N N . LEU A 1 325 ? 12.811 -0.441 -24.611 1.00 98.38 325 LEU A N 1
ATOM 2639 C CA . LEU A 1 325 ? 13.950 -0.545 -23.694 1.00 98.38 325 LEU A CA 1
ATOM 2640 C C . LEU A 1 325 ? 13.487 -0.512 -22.231 1.00 98.38 325 LEU A C 1
ATOM 2642 O O . LEU A 1 325 ? 13.952 -1.313 -21.419 1.00 98.38 325 LEU A O 1
ATOM 2646 N N . PHE A 1 326 ? 12.526 0.353 -21.897 1.00 98.44 326 PHE A N 1
ATOM 2647 C CA . PHE A 1 326 ? 11.932 0.398 -20.562 1.00 98.44 326 PHE A CA 1
ATOM 2648 C C . PHE A 1 326 ? 11.328 -0.950 -20.141 1.00 98.44 326 PHE A C 1
ATOM 2650 O O . PHE A 1 326 ? 11.490 -1.350 -18.987 1.00 98.44 326 PHE A O 1
ATOM 2657 N N . TYR A 1 327 ? 10.672 -1.678 -21.046 1.00 98.25 327 TYR A N 1
ATOM 2658 C CA . TYR A 1 327 ? 10.151 -3.019 -20.759 1.00 98.25 327 TYR A CA 1
ATOM 2659 C C . TYR A 1 327 ? 11.223 -4.111 -20.817 1.00 98.25 327 TYR A C 1
ATOM 2661 O O . TYR A 1 327 ? 11.174 -5.049 -20.019 1.00 98.25 327 TYR A O 1
ATOM 2669 N N . LEU A 1 328 ? 12.224 -3.973 -21.686 1.00 97.75 328 LEU A N 1
ATOM 2670 C CA . LEU A 1 328 ? 13.341 -4.908 -21.806 1.00 97.75 328 LEU A CA 1
ATOM 2671 C C . LEU A 1 328 ? 14.141 -4.997 -20.498 1.00 97.75 328 LEU A C 1
ATOM 2673 O O . LEU A 1 328 ? 14.426 -6.098 -20.028 1.00 97.75 328 LEU A O 1
ATOM 2677 N N . VAL A 1 329 ? 14.416 -3.866 -19.834 1.00 97.69 329 VAL A N 1
ATOM 2678 C CA . VAL A 1 329 ? 15.143 -3.862 -18.545 1.00 97.69 329 VAL A CA 1
ATOM 2679 C C . VAL A 1 329 ? 14.356 -4.496 -17.386 1.00 97.69 329 VAL A C 1
ATOM 2681 O O . VAL A 1 329 ? 14.904 -4.751 -16.311 1.00 97.69 329 VAL A O 1
ATOM 2684 N N . GLN A 1 330 ? 13.060 -4.754 -17.579 1.00 96.88 330 GLN A N 1
ATOM 2685 C CA . GLN A 1 330 ? 12.192 -5.428 -16.608 1.00 96.88 330 GLN A CA 1
ATOM 2686 C C . GLN A 1 330 ? 12.133 -6.944 -16.824 1.00 96.88 330 GLN A C 1
ATOM 2688 O O . GLN A 1 330 ? 11.720 -7.668 -15.906 1.00 96.88 330 GLN A O 1
ATOM 2693 N N . ALA A 1 331 ? 12.525 -7.415 -18.013 1.00 95.75 331 ALA A N 1
ATOM 2694 C CA . ALA A 1 331 ? 12.461 -8.814 -18.402 1.00 95.75 331 ALA A CA 1
ATOM 2695 C C . ALA A 1 331 ? 13.298 -9.696 -17.467 1.00 95.75 331 ALA A C 1
ATOM 2697 O O . ALA A 1 331 ? 14.348 -9.296 -16.953 1.00 95.75 331 ALA A O 1
ATOM 2698 N N . ASP A 1 332 ? 12.843 -10.934 -17.257 1.00 94.12 332 ASP A N 1
ATOM 2699 C CA . ASP A 1 332 ? 13.482 -11.840 -16.302 1.00 94.12 332 ASP A CA 1
ATOM 2700 C C . ASP A 1 332 ? 14.945 -12.134 -16.685 1.00 94.12 332 ASP A C 1
ATOM 2702 O O . ASP A 1 332 ? 15.784 -12.243 -15.795 1.00 94.12 332 ASP A O 1
ATOM 2706 N N . GLN A 1 333 ? 15.284 -12.196 -17.981 1.00 95.31 333 GLN A N 1
ATOM 2707 C CA . GLN A 1 333 ? 16.674 -12.333 -18.441 1.00 95.31 333 GLN A CA 1
ATOM 2708 C C . GLN A 1 333 ? 17.538 -11.147 -18.002 1.00 95.31 333 GLN A C 1
ATOM 2710 O O . GLN A 1 333 ? 18.556 -11.358 -17.342 1.00 95.31 333 GLN A O 1
ATOM 2715 N N . PHE A 1 334 ? 17.108 -9.913 -18.288 1.00 96.50 334 PHE A N 1
ATOM 2716 C CA . PHE A 1 334 ? 17.846 -8.705 -17.915 1.00 96.50 334 PHE A CA 1
ATOM 2717 C C . PHE A 1 334 ? 18.065 -8.633 -16.403 1.00 96.50 334 PHE A C 1
ATOM 2719 O O . PHE A 1 334 ? 19.186 -8.442 -15.931 1.00 96.50 334 PHE A O 1
ATOM 2726 N N . VAL A 1 335 ? 17.003 -8.851 -15.620 1.00 94.56 335 VAL A N 1
ATOM 2727 C CA . VAL A 1 335 ? 17.089 -8.802 -14.156 1.00 94.56 335 VAL A CA 1
ATOM 2728 C C . VAL A 1 335 ? 18.002 -9.905 -13.620 1.00 94.56 335 VAL A C 1
ATOM 2730 O O . VAL A 1 335 ? 18.767 -9.642 -12.693 1.00 94.56 335 VAL A O 1
ATOM 2733 N N . ARG A 1 336 ? 17.973 -11.123 -14.178 1.00 93.94 336 ARG A N 1
ATOM 2734 C CA . ARG A 1 336 ? 18.908 -12.190 -13.779 1.00 93.94 336 ARG A CA 1
ATOM 2735 C C . ARG A 1 336 ? 20.357 -11.788 -14.043 1.00 93.94 336 ARG A C 1
ATOM 2737 O O . ARG A 1 336 ? 21.160 -11.854 -13.117 1.00 93.94 336 ARG A O 1
ATOM 2744 N N . LEU A 1 337 ? 20.665 -11.318 -15.253 1.00 94.88 337 LEU A N 1
ATOM 2745 C CA . LEU A 1 337 ? 22.012 -10.888 -15.647 1.00 94.88 337 LEU A CA 1
ATOM 2746 C C . LEU A 1 337 ? 22.523 -9.739 -14.765 1.00 94.88 337 LEU A C 1
ATOM 2748 O O . LEU A 1 337 ? 23.636 -9.793 -14.245 1.00 94.88 337 LEU A O 1
ATOM 2752 N N . ALA A 1 338 ? 21.670 -8.750 -14.487 1.00 94.12 338 ALA A N 1
ATOM 2753 C CA . ALA A 1 338 ? 21.991 -7.637 -13.597 1.00 94.12 338 ALA A CA 1
ATOM 2754 C C . ALA A 1 338 ? 22.323 -8.084 -12.157 1.00 94.12 338 ALA A C 1
ATOM 2756 O O . ALA A 1 338 ? 23.020 -7.370 -11.439 1.00 94.12 338 ALA A O 1
ATOM 2757 N N . ASN A 1 339 ? 21.842 -9.254 -11.719 1.00 91.75 339 ASN A N 1
ATOM 2758 C CA . ASN A 1 339 ? 22.084 -9.800 -10.381 1.00 91.75 339 ASN A CA 1
ATOM 2759 C C . ASN A 1 339 ? 23.242 -10.822 -10.313 1.00 91.75 339 ASN A C 1
ATOM 2761 O O . ASN A 1 339 ? 23.479 -11.357 -9.230 1.00 91.75 339 ASN A O 1
ATOM 2765 N N . ILE A 1 340 ? 23.978 -11.087 -11.406 1.00 85.00 340 ILE A N 1
ATOM 2766 C CA . ILE A 1 340 ? 25.034 -12.127 -11.461 1.00 85.00 340 ILE A CA 1
ATOM 2767 C C . ILE A 1 340 ? 26.149 -11.940 -10.418 1.00 85.00 340 ILE A C 1
ATOM 2769 O O . ILE A 1 340 ? 26.742 -12.925 -9.988 1.00 85.00 340 ILE A O 1
ATOM 2773 N N . SER A 1 341 ? 26.404 -10.722 -9.928 1.00 68.62 341 SER A N 1
ATOM 2774 C CA . SER A 1 341 ? 27.395 -10.431 -8.872 1.00 68.62 341 SER A CA 1
ATOM 2775 C C . SER A 1 341 ? 26.997 -10.938 -7.462 1.00 68.62 341 SER A C 1
ATOM 2777 O O . SER A 1 341 ? 27.305 -10.317 -6.439 1.00 68.62 341 SER A O 1
ATOM 2779 N N . ALA A 1 342 ? 26.290 -12.070 -7.389 1.00 52.06 342 ALA A N 1
ATOM 2780 C CA . ALA A 1 342 ? 25.710 -12.656 -6.190 1.00 52.06 342 ALA A CA 1
ATOM 2781 C C . ALA A 1 342 ? 26.788 -13.100 -5.181 1.00 52.06 342 ALA A C 1
ATOM 2783 O O . ALA A 1 342 ? 27.647 -13.925 -5.473 1.00 52.06 342 ALA A O 1
ATOM 2784 N N . GLY A 1 343 ? 26.721 -12.540 -3.967 1.00 55.44 343 GLY A N 1
ATOM 2785 C CA . GLY A 1 343 ? 27.616 -12.864 -2.846 1.00 55.44 343 GLY A CA 1
ATOM 2786 C C . GLY A 1 343 ? 27.698 -11.767 -1.779 1.00 55.44 343 GLY A C 1
ATOM 2787 O O . GLY A 1 343 ? 27.993 -12.043 -0.619 1.00 55.44 343 GLY A O 1
ATOM 2788 N N . SER A 1 344 ? 27.370 -10.517 -2.128 1.00 62.97 344 SER A N 1
ATOM 2789 C CA . SER A 1 344 ? 27.324 -9.398 -1.176 1.00 62.97 344 SER A CA 1
ATOM 2790 C C . SER A 1 344 ? 25.889 -9.043 -0.762 1.00 62.97 344 SER A C 1
ATOM 2792 O O . SER A 1 344 ? 24.953 -9.169 -1.548 1.00 62.97 344 SER A O 1
ATOM 2794 N N . LYS A 1 345 ? 25.698 -8.507 0.455 1.00 71.38 345 LYS A N 1
ATOM 2795 C CA . LYS A 1 345 ? 24.402 -7.953 0.919 1.00 71.38 345 LYS A CA 1
ATOM 2796 C C . LYS A 1 345 ? 23.903 -6.762 0.067 1.00 71.38 345 LYS A C 1
ATOM 2798 O O . LYS A 1 345 ? 22.788 -6.283 0.272 1.00 71.38 345 LYS A O 1
ATOM 2803 N N . MET A 1 346 ? 24.717 -6.247 -0.862 1.00 82.19 346 MET A N 1
ATOM 2804 C CA . MET A 1 346 ? 24.439 -5.073 -1.698 1.00 82.19 346 MET A CA 1
ATOM 2805 C C . MET A 1 346 ? 25.011 -5.255 -3.116 1.00 82.19 346 MET A C 1
ATOM 2807 O O . MET A 1 346 ? 25.958 -4.549 -3.477 1.00 82.19 346 MET A O 1
ATOM 2811 N N . PRO A 1 347 ? 24.465 -6.190 -3.919 1.00 88.50 347 PRO A N 1
ATOM 2812 C CA . PRO A 1 347 ? 24.971 -6.432 -5.261 1.00 88.50 347 PRO A CA 1
ATOM 2813 C C . PRO A 1 347 ? 24.755 -5.193 -6.126 1.00 88.50 347 PRO A C 1
ATOM 2815 O O . PRO A 1 347 ? 23.741 -4.495 -6.003 1.00 88.50 347 PRO A O 1
ATOM 2818 N N . ARG A 1 348 ? 25.726 -4.926 -6.993 1.00 92.56 348 ARG A N 1
ATOM 2819 C CA . ARG A 1 348 ? 25.636 -3.898 -8.024 1.00 92.56 348 ARG A CA 1
ATOM 2820 C C . ARG A 1 348 ? 25.717 -4.576 -9.378 1.00 92.56 348 ARG A C 1
ATOM 2822 O O . ARG A 1 348 ? 26.570 -5.444 -9.565 1.00 92.56 348 ARG A O 1
ATOM 2829 N N . ALA A 1 349 ? 24.836 -4.178 -10.286 1.00 93.88 349 ALA A N 1
ATOM 2830 C CA . ALA A 1 349 ? 24.895 -4.633 -11.662 1.00 93.88 349 ALA A CA 1
ATOM 2831 C C . ALA A 1 349 ? 26.229 -4.203 -12.287 1.00 93.88 349 ALA A C 1
ATOM 2833 O O . ALA A 1 349 ? 26.669 -3.060 -12.112 1.00 93.88 349 ALA A O 1
ATOM 2834 N N . ASP A 1 350 ? 26.867 -5.131 -12.993 1.00 93.50 350 ASP A N 1
ATOM 2835 C CA . ASP A 1 350 ? 28.056 -4.855 -13.789 1.00 93.50 350 ASP A CA 1
ATOM 2836 C C . ASP A 1 350 ? 27.617 -4.502 -15.211 1.00 93.50 350 ASP A C 1
ATOM 2838 O O . ASP A 1 350 ? 26.884 -5.254 -15.855 1.00 93.50 350 ASP A O 1
ATOM 2842 N N . TRP A 1 351 ? 28.047 -3.332 -15.683 1.00 95.19 351 TRP A N 1
ATOM 2843 C CA . TRP A 1 351 ? 27.733 -2.881 -17.033 1.00 95.19 351 TRP A CA 1
ATOM 2844 C C . TRP A 1 351 ? 28.335 -3.805 -18.088 1.00 95.19 351 TRP A C 1
ATOM 2846 O O . TRP A 1 351 ? 27.671 -4.050 -19.081 1.00 95.19 351 TRP A O 1
ATOM 2856 N N . ARG A 1 352 ? 29.550 -4.334 -17.880 1.00 94.81 352 ARG A N 1
ATOM 2857 C CA . ARG A 1 352 ? 30.217 -5.199 -18.868 1.00 94.81 352 ARG A CA 1
ATOM 2858 C C . ARG A 1 352 ? 29.425 -6.477 -19.099 1.00 94.81 352 ARG A C 1
ATOM 2860 O O . ARG A 1 352 ? 29.140 -6.811 -20.236 1.00 94.81 352 ARG A O 1
ATOM 2867 N N . VAL A 1 353 ? 28.974 -7.108 -18.012 1.00 95.00 353 VAL A N 1
ATOM 2868 C CA . VAL A 1 353 ? 28.135 -8.314 -18.077 1.00 95.00 353 VAL A CA 1
ATOM 2869 C C . VAL A 1 353 ? 26.895 -8.067 -18.929 1.00 95.00 353 VAL A C 1
ATOM 2871 O O . VAL A 1 353 ? 26.600 -8.863 -19.810 1.00 95.00 353 VAL A O 1
ATOM 2874 N N . LEU A 1 354 ? 26.177 -6.966 -18.693 1.00 96.38 354 LEU A N 1
ATOM 2875 C CA . LEU A 1 354 ? 24.980 -6.654 -19.473 1.00 96.38 354 LEU A CA 1
ATOM 2876 C C . LEU A 1 354 ? 25.313 -6.250 -20.907 1.00 96.38 354 LEU A C 1
ATOM 2878 O O . LEU A 1 354 ? 24.673 -6.761 -21.813 1.00 96.38 354 LEU A O 1
ATOM 2882 N N . ALA A 1 355 ? 26.303 -5.381 -21.107 1.00 97.00 355 ALA A N 1
ATOM 2883 C CA . ALA A 1 355 ? 26.711 -4.890 -22.418 1.00 97.00 355 ALA A CA 1
ATOM 2884 C C . ALA A 1 355 ? 27.144 -6.024 -23.357 1.00 97.00 355 ALA A C 1
ATOM 2886 O O . ALA A 1 355 ? 26.778 -5.991 -24.526 1.00 97.00 355 ALA A O 1
ATOM 2887 N N . ASP A 1 356 ? 27.859 -7.026 -22.838 1.00 97.38 356 ASP A N 1
ATOM 2888 C CA . ASP A 1 356 ? 28.325 -8.190 -23.599 1.00 97.38 356 ASP A CA 1
ATOM 2889 C C . ASP A 1 356 ? 27.260 -9.291 -23.746 1.00 97.38 356 ASP A C 1
ATOM 2891 O O . ASP A 1 356 ? 27.460 -10.224 -24.521 1.00 97.38 356 ASP A O 1
ATOM 2895 N N . SER A 1 357 ? 26.144 -9.208 -23.011 1.00 97.25 357 SER A N 1
ATOM 2896 C CA . SER A 1 357 ? 25.057 -10.188 -23.094 1.00 97.25 357 SER A CA 1
ATOM 2897 C C . SER A 1 357 ? 24.192 -9.968 -24.330 1.00 97.25 357 SER A C 1
ATOM 2899 O O . SER A 1 357 ? 23.858 -8.833 -24.681 1.00 97.25 357 SER A O 1
ATOM 2901 N N . GLU A 1 358 ? 23.766 -11.074 -24.928 1.00 97.25 358 GLU A N 1
ATOM 2902 C CA . GLU A 1 358 ? 22.879 -11.103 -26.086 1.00 97.25 358 GLU A CA 1
ATOM 2903 C C . GLU A 1 358 ? 21.407 -11.011 -25.671 1.00 97.25 358 GLU A C 1
ATOM 2905 O O . GLU A 1 358 ? 20.945 -11.661 -24.723 1.00 97.25 358 GLU A O 1
ATOM 2910 N N . PHE A 1 359 ? 20.675 -10.163 -26.389 1.00 96.62 359 PHE A N 1
ATOM 2911 C CA . PHE A 1 359 ? 19.237 -9.996 -26.280 1.00 96.62 359 PHE A CA 1
ATOM 2912 C C . PHE A 1 359 ? 18.615 -10.103 -27.665 1.00 96.62 359 PHE A C 1
ATOM 2914 O O . PHE A 1 359 ? 19.142 -9.596 -28.651 1.00 96.62 359 PHE A O 1
ATOM 2921 N N . GLU A 1 360 ? 17.453 -10.733 -27.702 1.00 95.06 360 GLU A N 1
ATOM 2922 C CA . GLU A 1 360 ? 16.625 -10.846 -28.893 1.00 95.06 360 GLU A CA 1
ATOM 2923 C C . GLU A 1 360 ? 15.877 -9.519 -29.085 1.00 95.06 360 GLU A C 1
ATOM 2925 O O . GLU A 1 360 ? 15.129 -9.082 -28.200 1.00 95.06 360 GLU A O 1
ATOM 2930 N N . ILE A 1 361 ? 16.096 -8.861 -30.222 1.00 96.06 361 ILE A N 1
ATOM 2931 C CA . ILE A 1 361 ? 15.539 -7.545 -30.532 1.00 96.06 361 ILE A CA 1
ATOM 2932 C C . ILE A 1 361 ? 14.506 -7.681 -31.663 1.00 96.06 361 ILE A C 1
ATOM 2934 O O . ILE A 1 361 ? 14.861 -8.075 -32.772 1.00 96.06 361 ILE A O 1
ATOM 2938 N N . PRO A 1 362 ? 13.223 -7.344 -31.424 1.00 96.31 362 PRO A N 1
ATOM 2939 C CA . PRO A 1 362 ? 12.196 -7.406 -32.457 1.00 96.31 362 PRO A CA 1
ATOM 2940 C C . PRO A 1 362 ? 12.413 -6.367 -33.554 1.00 96.31 362 PRO A C 1
ATOM 2942 O O . PRO A 1 362 ? 13.016 -5.315 -33.327 1.00 96.31 362 PRO A O 1
ATOM 2945 N N . HIS A 1 363 ? 11.748 -6.575 -34.689 1.00 95.94 363 HIS A N 1
ATOM 2946 C CA . HIS A 1 363 ? 11.553 -5.531 -35.691 1.00 95.94 363 HIS A CA 1
ATOM 2947 C C . HIS A 1 363 ? 10.944 -4.252 -35.054 1.00 95.94 363 HIS A C 1
ATOM 2949 O O . HIS A 1 363 ? 10.045 -4.370 -34.213 1.00 95.94 363 HIS A O 1
ATOM 2955 N N . PRO A 1 364 ? 11.344 -3.024 -35.449 1.00 95.94 364 PRO A N 1
ATOM 2956 C CA . PRO A 1 364 ? 10.906 -1.778 -34.797 1.00 95.94 364 PRO A CA 1
ATOM 2957 C C . PRO A 1 364 ? 9.384 -1.615 -34.632 1.00 95.94 364 PRO A C 1
ATOM 2959 O O . PRO A 1 364 ? 8.901 -1.152 -33.597 1.00 95.94 364 PRO A O 1
ATOM 2962 N N . ASN A 1 365 ? 8.600 -2.055 -35.619 1.00 95.50 365 ASN A N 1
ATOM 2963 C CA . ASN A 1 365 ? 7.135 -2.031 -35.528 1.00 95.50 365 ASN A CA 1
ATOM 2964 C C . ASN A 1 365 ? 6.586 -3.015 -34.475 1.00 95.50 365 ASN A C 1
ATOM 2966 O O . ASN A 1 365 ? 5.600 -2.707 -33.803 1.00 95.50 365 ASN A O 1
ATOM 2970 N N . GLU A 1 366 ? 7.226 -4.174 -34.293 1.00 97.00 366 GLU A N 1
ATOM 2971 C CA . GLU A 1 366 ? 6.865 -5.129 -33.240 1.00 97.00 366 GLU A CA 1
ATOM 2972 C C . GLU A 1 366 ? 7.261 -4.586 -31.859 1.00 97.00 366 GLU A C 1
ATOM 2974 O O . GLU A 1 366 ? 6.457 -4.657 -30.930 1.00 97.00 366 GLU A O 1
ATOM 2979 N N . GLN A 1 367 ? 8.433 -3.942 -31.734 1.00 97.06 367 GLN A N 1
ATOM 2980 C CA . GLN A 1 367 ? 8.845 -3.245 -30.504 1.00 97.06 367 GLN A CA 1
ATOM 2981 C C . GLN A 1 367 ? 7.787 -2.230 -30.059 1.00 97.06 367 GLN A C 1
ATOM 2983 O O . GLN A 1 367 ? 7.412 -2.196 -28.886 1.00 97.06 367 GLN A O 1
ATOM 2988 N N . ARG A 1 368 ? 7.275 -1.425 -31.002 1.00 95.81 368 ARG A N 1
ATOM 2989 C CA . ARG A 1 368 ? 6.202 -0.461 -30.739 1.00 95.81 368 ARG A CA 1
ATOM 2990 C C . ARG A 1 368 ? 4.924 -1.153 -30.271 1.00 95.81 368 ARG A C 1
ATOM 2992 O O . ARG A 1 368 ? 4.385 -0.756 -29.247 1.00 95.81 368 ARG A O 1
ATOM 2999 N N . LYS A 1 369 ? 4.464 -2.213 -30.947 1.00 97.19 369 LYS A N 1
ATOM 3000 C CA . LYS A 1 369 ? 3.261 -2.962 -30.525 1.00 97.19 369 LYS A CA 1
ATOM 3001 C C . LYS A 1 369 ? 3.403 -3.553 -29.119 1.00 97.19 369 LYS A C 1
ATOM 3003 O O . LYS A 1 369 ? 2.471 -3.452 -28.324 1.00 97.19 369 LYS A O 1
ATOM 3008 N N . ILE A 1 370 ? 4.569 -4.117 -28.791 1.00 97.44 370 ILE A N 1
ATOM 3009 C CA . ILE A 1 370 ? 4.882 -4.625 -27.446 1.00 97.44 370 ILE A CA 1
ATOM 3010 C C . ILE A 1 370 ? 4.806 -3.495 -26.416 1.00 97.44 370 ILE A C 1
ATOM 3012 O O . ILE A 1 370 ? 4.126 -3.625 -25.396 1.00 97.44 370 ILE A O 1
ATOM 3016 N N . ALA A 1 371 ? 5.490 -2.386 -26.691 1.00 97.25 371 ALA A N 1
ATOM 3017 C CA . ALA A 1 371 ? 5.565 -1.233 -25.807 1.00 97.25 371 ALA A CA 1
ATOM 3018 C C . ALA A 1 371 ? 4.190 -0.573 -25.586 1.00 97.25 371 ALA A C 1
ATOM 3020 O O . ALA A 1 371 ? 3.804 -0.307 -24.446 1.00 97.25 371 ALA A O 1
ATOM 3021 N N . ASP A 1 372 ? 3.413 -0.378 -26.651 1.00 96.94 372 ASP A N 1
ATOM 3022 C CA . ASP A 1 372 ? 2.067 0.201 -26.611 1.00 96.94 372 ASP A CA 1
ATOM 3023 C C . ASP A 1 372 ? 1.102 -0.705 -25.826 1.00 96.94 372 ASP A C 1
ATOM 3025 O O . ASP A 1 372 ? 0.324 -0.242 -24.991 1.00 96.94 372 ASP A O 1
ATOM 3029 N N . PHE A 1 373 ? 1.183 -2.024 -26.021 1.00 97.88 373 PHE A N 1
ATOM 3030 C CA . PHE A 1 373 ? 0.354 -2.975 -25.285 1.00 97.88 373 PHE A CA 1
ATOM 3031 C C . PHE A 1 373 ? 0.669 -2.995 -23.782 1.00 97.88 373 PHE A C 1
ATOM 3033 O O . PHE A 1 373 ? -0.243 -2.927 -22.952 1.00 97.88 373 PHE A O 1
ATOM 3040 N N . LEU A 1 374 ? 1.950 -3.080 -23.412 1.00 97.75 374 LEU A N 1
ATOM 3041 C CA . LEU A 1 374 ? 2.361 -3.119 -22.006 1.00 97.75 374 LEU A CA 1
ATOM 3042 C C . LEU A 1 374 ? 2.081 -1.787 -21.297 1.00 97.75 374 LEU A C 1
ATOM 3044 O O . LEU A 1 374 ? 1.595 -1.793 -20.162 1.00 97.75 374 LEU A O 1
ATOM 3048 N N . SER A 1 375 ? 2.279 -0.659 -21.984 1.00 96.81 375 SER A N 1
ATOM 3049 C CA . SER A 1 375 ? 1.964 0.670 -21.445 1.00 96.81 375 SER A CA 1
ATOM 3050 C C . SER A 1 375 ? 0.469 0.886 -21.256 1.00 96.81 375 SER A C 1
ATOM 3052 O O . SER A 1 375 ? 0.059 1.461 -20.247 1.00 96.81 375 SER A O 1
ATOM 3054 N N . ALA A 1 376 ? -0.376 0.326 -22.125 1.00 97.88 376 ALA A N 1
ATOM 3055 C CA . ALA A 1 376 ? -1.819 0.324 -21.914 1.00 97.88 376 ALA A CA 1
ATOM 3056 C C . ALA A 1 376 ? -2.231 -0.457 -20.648 1.00 97.88 376 ALA A C 1
ATOM 3058 O O . ALA A 1 376 ? -3.197 -0.080 -19.975 1.00 97.88 376 ALA A O 1
ATOM 3059 N N . ILE A 1 377 ? -1.520 -1.534 -20.290 1.00 97.81 377 ILE A N 1
ATOM 3060 C CA . ILE A 1 377 ? -1.761 -2.253 -19.028 1.00 97.81 377 ILE A CA 1
ATOM 3061 C C . ILE A 1 377 ? -1.286 -1.417 -17.834 1.00 97.81 377 ILE A C 1
ATOM 3063 O O . ILE A 1 377 ? -2.031 -1.282 -16.860 1.00 97.81 377 ILE A O 1
ATOM 3067 N N . ASP A 1 378 ? -0.107 -0.801 -17.917 1.00 96.56 378 ASP A N 1
ATOM 3068 C CA . ASP A 1 378 ? 0.411 0.084 -16.864 1.00 96.56 378 ASP A CA 1
ATOM 3069 C C . ASP A 1 378 ? -0.500 1.290 -16.609 1.00 96.56 378 ASP A C 1
ATOM 3071 O O . ASP A 1 378 ? -0.776 1.638 -15.454 1.00 96.56 378 ASP A O 1
ATOM 3075 N N . ALA A 1 379 ? -1.060 1.879 -17.668 1.00 95.94 379 ALA A N 1
ATOM 3076 C CA . ALA A 1 379 ? -2.053 2.941 -17.564 1.00 95.94 379 ALA A CA 1
ATOM 3077 C C . ALA A 1 379 ? -3.309 2.469 -16.810 1.00 95.94 379 ALA A C 1
ATOM 3079 O O . ALA A 1 379 ? -3.813 3.176 -15.934 1.00 95.94 379 ALA A O 1
ATOM 3080 N N . LYS A 1 380 ? -3.788 1.241 -17.068 1.00 97.81 380 LYS A N 1
ATOM 3081 C CA . LYS A 1 380 ? -4.919 0.646 -16.329 1.00 97.81 380 LYS A CA 1
ATOM 3082 C C . LYS A 1 380 ? -4.582 0.404 -14.856 1.00 97.81 380 LYS A C 1
ATOM 3084 O O . LYS A 1 380 ? -5.414 0.702 -13.998 1.00 97.81 380 LYS A O 1
ATOM 3089 N N . ILE A 1 381 ? -3.389 -0.108 -14.546 1.00 96.50 381 ILE A N 1
ATOM 3090 C CA . ILE A 1 381 ? -2.928 -0.316 -13.161 1.00 96.50 381 ILE A CA 1
ATOM 3091 C C . ILE A 1 381 ? -2.859 1.022 -12.415 1.00 96.50 381 ILE A C 1
ATOM 3093 O O . ILE A 1 381 ? -3.316 1.128 -11.270 1.00 96.50 381 ILE A O 1
ATOM 3097 N N . THR A 1 382 ? -2.342 2.058 -13.076 1.00 94.62 382 THR A N 1
ATOM 3098 C CA . THR A 1 382 ? -2.242 3.417 -12.531 1.00 94.62 382 THR A CA 1
ATOM 3099 C C . THR A 1 382 ? -3.624 4.004 -12.261 1.00 94.62 382 THR A C 1
ATOM 3101 O O . THR A 1 382 ? -3.882 4.471 -11.152 1.00 94.62 382 THR A O 1
ATOM 3104 N N . ALA A 1 383 ? -4.550 3.897 -13.218 1.00 96.81 383 ALA A N 1
ATOM 3105 C CA . ALA A 1 383 ? -5.921 4.374 -13.063 1.00 96.81 383 ALA A CA 1
ATOM 3106 C C . ALA A 1 383 ? -6.657 3.672 -11.907 1.00 96.81 383 ALA A C 1
ATOM 3108 O O . ALA A 1 383 ? -7.304 4.328 -11.094 1.00 96.81 383 ALA A O 1
ATOM 3109 N N . VAL A 1 384 ? -6.526 2.346 -11.777 1.00 98.06 384 VAL A N 1
ATOM 3110 C CA . VAL A 1 384 ? -7.125 1.602 -10.653 1.00 98.06 384 VAL A CA 1
ATOM 3111 C C . VAL A 1 384 ? -6.486 2.002 -9.321 1.00 98.06 384 VAL A C 1
ATOM 3113 O O . VAL A 1 384 ? -7.193 2.168 -8.330 1.00 98.06 384 VAL A O 1
ATOM 3116 N N . SER A 1 385 ? -5.168 2.214 -9.284 1.00 95.31 385 SER A N 1
ATOM 3117 C CA . SER A 1 385 ? -4.476 2.688 -8.077 1.00 95.31 385 SER A CA 1
ATOM 3118 C C . SER A 1 385 ? -4.964 4.075 -7.640 1.00 95.31 385 SER A C 1
ATOM 3120 O O . SER A 1 385 ? -5.161 4.302 -6.446 1.00 95.31 385 SER A O 1
ATOM 3122 N N . ALA A 1 386 ? -5.216 4.979 -8.592 1.00 95.69 386 ALA A N 1
ATOM 3123 C CA . ALA A 1 386 ? -5.811 6.285 -8.315 1.00 95.69 386 ALA A CA 1
ATOM 3124 C C . ALA A 1 386 ? -7.236 6.146 -7.749 1.00 95.69 386 ALA A C 1
ATOM 3126 O O . ALA A 1 386 ? -7.531 6.723 -6.705 1.00 95.69 386 ALA A O 1
ATOM 3127 N N . GLN A 1 387 ? -8.076 5.292 -8.349 1.00 97.94 387 GLN A N 1
ATOM 3128 C CA . GLN A 1 387 ? -9.434 5.021 -7.855 1.00 97.94 387 GLN A CA 1
ATOM 3129 C C . GLN A 1 387 ? -9.452 4.475 -6.420 1.00 97.94 387 GLN A C 1
ATOM 3131 O O . GLN A 1 387 ? -10.339 4.827 -5.642 1.00 97.94 387 GLN A O 1
ATOM 3136 N N . ILE A 1 388 ? -8.486 3.627 -6.051 1.00 97.69 388 ILE A N 1
ATOM 3137 C CA . ILE A 1 388 ? -8.334 3.143 -4.670 1.00 97.69 388 ILE A CA 1
ATOM 3138 C C . ILE A 1 388 ? -8.053 4.323 -3.731 1.00 97.69 388 ILE A C 1
ATOM 3140 O O . ILE A 1 388 ? -8.784 4.512 -2.761 1.00 97.69 388 ILE A O 1
ATOM 3144 N N . SER A 1 389 ? -7.051 5.150 -4.047 1.00 96.19 389 SER A N 1
ATOM 3145 C CA . SER A 1 389 ? -6.662 6.309 -3.228 1.00 96.19 389 SER A CA 1
ATOM 3146 C C . SER A 1 389 ? -7.793 7.335 -3.077 1.00 96.19 389 SER A C 1
ATOM 3148 O O . SER A 1 389 ? -8.005 7.891 -1.994 1.00 96.19 389 SER A O 1
ATOM 3150 N N . GLU A 1 390 ? -8.542 7.590 -4.150 1.00 96.69 390 GLU A N 1
ATOM 3151 C CA . GLU A 1 390 ? -9.723 8.455 -4.126 1.00 96.69 390 GLU A CA 1
ATOM 3152 C C . GLU A 1 390 ? -10.810 7.879 -3.220 1.00 96.69 390 GLU A C 1
ATOM 3154 O O . GLU A 1 390 ? -11.359 8.598 -2.386 1.00 96.69 390 GLU A O 1
ATOM 3159 N N . MET A 1 391 ? -11.090 6.577 -3.323 1.00 96.19 391 MET A N 1
ATOM 3160 C CA . MET A 1 391 ? -12.123 5.923 -2.521 1.00 96.19 391 MET A CA 1
ATOM 3161 C C . MET A 1 391 ? -11.755 5.858 -1.032 1.00 96.19 391 MET A C 1
ATOM 3163 O O . MET A 1 391 ? -12.615 6.045 -0.172 1.00 96.19 391 MET A O 1
ATOM 3167 N N . GLU A 1 392 ? -10.479 5.658 -0.703 1.00 95.06 392 GLU A N 1
ATOM 3168 C CA . GLU A 1 392 ? -9.978 5.746 0.674 1.00 95.06 392 GLU A CA 1
ATOM 3169 C C . GLU A 1 392 ? -10.111 7.166 1.239 1.00 95.06 392 GLU A C 1
ATOM 3171 O O . GLU A 1 392 ? -10.542 7.355 2.382 1.00 95.06 392 GLU A O 1
ATOM 3176 N N . THR A 1 393 ? -9.796 8.175 0.424 1.00 94.81 393 THR A N 1
ATOM 3177 C CA . THR A 1 393 ? -9.963 9.589 0.790 1.00 94.81 393 THR A CA 1
ATOM 3178 C C . THR A 1 393 ? -11.436 9.927 0.997 1.00 94.81 393 THR A C 1
ATOM 3180 O O . THR A 1 393 ? -11.793 10.540 2.005 1.00 94.81 393 THR A O 1
ATOM 3183 N N . PHE A 1 394 ? -12.302 9.468 0.094 1.00 93.81 394 PHE A N 1
ATOM 3184 C CA . PHE A 1 394 ? -13.749 9.615 0.189 1.00 93.81 394 PHE A CA 1
ATOM 3185 C C . PHE A 1 394 ? -14.297 8.962 1.462 1.00 93.81 394 PHE A C 1
ATOM 3187 O O . PHE A 1 394 ? -14.970 9.633 2.242 1.00 93.81 394 PHE A O 1
ATOM 3194 N N . LYS A 1 395 ? -13.927 7.705 1.748 1.00 93.25 395 LYS A N 1
ATOM 3195 C CA . LYS A 1 395 ? -14.295 6.999 2.988 1.00 93.25 395 LYS A CA 1
ATOM 3196 C C . LYS A 1 395 ? -13.890 7.793 4.229 1.00 93.25 395 LYS A C 1
ATOM 3198 O O . LYS A 1 395 ? -14.686 7.958 5.151 1.00 93.25 395 LYS A O 1
ATOM 3203 N N . LYS A 1 396 ? -12.658 8.309 4.260 1.00 90.19 396 LYS A N 1
ATOM 3204 C CA . LYS A 1 396 ? -12.168 9.133 5.371 1.00 90.19 396 LYS A CA 1
ATOM 3205 C C . LYS A 1 396 ? -12.972 10.429 5.517 1.00 90.19 396 LYS A C 1
ATOM 3207 O O . LYS A 1 396 ? -13.300 10.804 6.639 1.00 90.19 396 LYS A O 1
ATOM 3212 N N . GLY A 1 397 ? -13.308 11.085 4.407 1.00 91.56 397 GLY A N 1
ATOM 3213 C CA . GLY A 1 397 ? -14.159 12.276 4.395 1.00 91.56 397 GLY A CA 1
ATOM 3214 C C . GLY A 1 397 ? -15.581 11.996 4.890 1.00 91.56 397 GLY A C 1
ATOM 3215 O O . GLY A 1 397 ? -16.122 12.784 5.660 1.00 91.56 397 GLY A O 1
ATOM 3216 N N . LEU A 1 398 ? -16.166 10.853 4.521 1.00 90.69 398 LEU A N 1
ATOM 3217 C CA . LEU A 1 398 ? -17.472 10.414 5.018 1.00 90.69 398 LEU A CA 1
ATOM 3218 C C . LEU A 1 398 ? -17.461 10.189 6.534 1.00 90.69 398 LEU A C 1
ATOM 3220 O O . LEU A 1 398 ? -18.332 10.709 7.228 1.00 90.69 398 LEU A O 1
ATOM 3224 N N . LEU A 1 399 ? -16.450 9.486 7.062 1.00 89.25 399 LEU A N 1
ATOM 3225 C CA . LEU A 1 399 ? -16.292 9.275 8.510 1.00 89.25 399 LEU A CA 1
ATOM 3226 C C . LEU A 1 399 ? -16.219 10.600 9.283 1.00 89.25 399 LEU A C 1
ATOM 3228 O O . LEU A 1 399 ? -16.712 10.687 10.403 1.00 89.25 399 LEU A O 1
ATOM 3232 N N . GLN A 1 400 ? -15.625 11.632 8.680 1.00 85.19 400 GLN A N 1
ATOM 3233 C CA . GLN A 1 400 ? -15.514 12.962 9.276 1.00 85.19 400 GLN A CA 1
ATOM 3234 C C . GLN A 1 400 ? -16.787 13.801 9.190 1.00 85.19 400 GLN A C 1
ATOM 3236 O O . GLN A 1 400 ? -16.864 14.777 9.920 1.00 85.19 400 GLN A O 1
ATOM 3241 N N . LYS A 1 401 ? -17.734 13.488 8.298 1.00 86.81 401 LYS A N 1
ATOM 3242 C CA . LYS A 1 401 ? -18.949 14.295 8.088 1.00 86.81 401 LYS A CA 1
ATOM 3243 C C . LYS A 1 401 ? -20.206 13.677 8.692 1.00 86.81 401 LYS A C 1
ATOM 3245 O O . LYS A 1 401 ? -21.095 14.416 9.086 1.00 86.81 401 LYS A O 1
ATOM 3250 N N . ILE A 1 402 ? -20.291 12.347 8.734 1.00 86.69 402 ILE A N 1
ATOM 3251 C CA . ILE A 1 402 ? -21.500 11.635 9.179 1.00 86.69 402 ILE A CA 1
ATOM 3252 C C . ILE A 1 402 ? -21.615 11.589 10.704 1.00 86.69 402 ILE A C 1
ATOM 3254 O O . ILE A 1 402 ? -22.719 11.608 11.233 1.00 86.69 402 ILE A O 1
ATOM 3258 N N . PHE A 1 403 ? -20.486 11.534 11.411 1.00 82.94 403 PHE A N 1
ATOM 3259 C CA . PHE A 1 403 ? -20.452 11.354 12.864 1.00 82.94 403 PHE A CA 1
ATOM 3260 C C . PHE A 1 403 ? -20.021 12.627 13.615 1.00 82.94 403 PHE A C 1
ATOM 3262 O O . PHE A 1 403 ? -19.194 12.548 14.529 1.00 82.94 403 PHE A O 1
ATOM 3269 N N . VAL A 1 404 ? -20.522 13.790 13.181 1.00 66.69 404 VAL A N 1
ATOM 3270 C CA . VAL A 1 404 ? -20.230 15.120 13.761 1.00 66.69 404 VAL A CA 1
ATOM 3271 C C . VAL A 1 404 ? -21.343 15.580 14.689 1.00 66.69 404 VAL A C 1
ATOM 3273 O O . VAL A 1 404 ? -22.526 15.411 14.326 1.00 66.69 404 VAL A O 1
#

Radius of gyration: 29.09 Å; Cα contacts (8 Å, |Δi|>4): 732; chains: 1; bounding box: 66×57×76 Å

Sequence (404 aa):
MSAVQRTFPKSVQPGIPHLSATPVGWTKYRFGDLFDVVKRPLEMKDDAEYDLVTVKRSRGGIEHRGRMLGRKISVKTQFHIQEGDFLISKRQIVHGACGFVGQEFDGSIVSNEYSVLVPKQILHFDYLRYLVHSIYVQQTFFHSSIGVHIEKMIFKLEEWFKWPINLPPLAEQERVAKMFLATEGKITLLAKKKTALEDYKGGVMRRLFSRELRFANDDG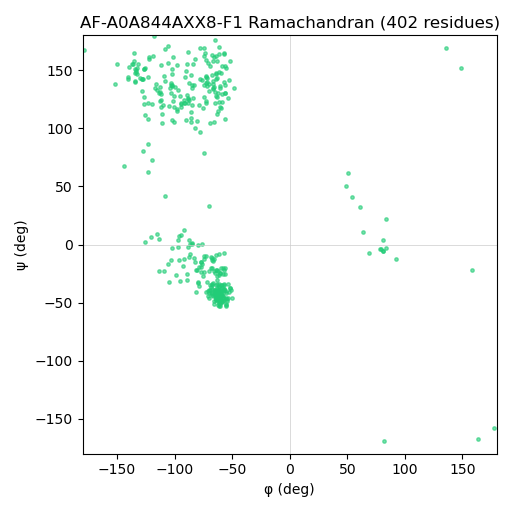SAFPDWDERKFGDVVVRVGDKFDPRKSDENPFLVELENIEGKTGRILGFSRLEGQRSLKTRFAIGDVLFGKLRPYLKKHAHPDFEGVCSSEIWVLRSEEISSLFLFYLVQADQFVRLANISAGSKMPRADWRVLADSEFEIPHPNEQRKIADFLSAIDAKITAVSAQISEMETFKKGLLQKIFV

Secondary structure (DSSP, 8-state):
------SS-TT---S---PPPPPTT-EEEEGGGSEEEP--B----TTSEEEEEEEPTTT--EEEEEEEEGGG-S---EEE--TT-EEEETTTGGGT-EEE--GGGTT-EEETTEEEEEE-TTS-HHHHHHHTTSHHHHHHHHHTEE-SSGGG-EE-HHHHTTSEEEE--HHHHHHHHHHHHHHHHHHHHHHHHHHHHHHHHHHHHHHHHTTSS-PBPTTSPBPPPPEEEEHHHH-EE---EE-TTS----PEEE-GGGBPBTT--B---B--TT--S-EEEE-TTPEEEE-BSGGG-BEE--SS-EEE-TTEEEEE-SSS-HHHHHHHTTSHHHHHHHT-STTSSS-B--HHHHHHSEEEE--HHHHHHHHHHHHHHHHHHHHHHHHHHHHHHHHHHHHHHHT-

pLDDT: mean 93.86, std 8.35, range [32.97, 98.69]